Protein 5UML (pdb70)

Radius of gyration: 23.35 Å; Cα contacts (8 Å, |Δi|>4): 540; chains: 8; bounding box: 53×46×60 Å

Nearest PDB structures (foldseek):
  5uml-assembly3_F  TM=1.100E+00  e=4.060E+00  synthetic construct
  5uml-assembly1_A  TM=1.012E+00  e=9.858E-17  Homo sapiens
  6q9q-assembly4_D  TM=9.985E-01  e=1.142E-14  Homo sapiens
  6q9s-assembly3_B  TM=9.888E-01  e=1.001E-14  Homo sapiens
  4rxz-assembly1_A  TM=9.976E-01  e=2.069E-14  Homo sapiens

CATH classification: 1.10.245.10

Structure (mmCIF, N/CA/C/O backbone):
data_5UML
#
_entry.id   5UML
#
_cell.length_a   45.413
_cell.length_b   88.027
_cell.length_c   46.300
_cell.angle_alpha   90.00
_cell.angle_beta   90.66
_cell.angle_gamma   90.00
#
_symmetry.space_group_name_H-M   'P 1 21 1'
#
loop_
_entity.id
_entity.type
_entity.pdbx_description
1 polymer 'Protein Mdm4'
2 polymer 'PEPTIDE INHIBITOR M3'
#
loop_
_atom_site.group_PDB
_atom_site.id
_atom_site.type_symbol
_atom_site.label_atom_id
_atom_site.label_alt_id
_atom_site.label_comp_id
_atom_site.label_asym_id
_atom_site.label_entity_id
_atom_site.label_seq_id
_atom_site.pdbx_PDB_ins_code
_atom_site.Cartn_x
_atom_site.Cartn_y
_atom_site.Cartn_z
_atom_site.occupancy
_atom_site.B_iso_or_equiv
_atom_site.auth_seq_id
_atom_site.auth_comp_id
_atom_site.auth_asym_id
_atom_site.auth_atom_id
_atom_site.pdbx_PDB_model_num
ATOM 1 N N . ASN A 1 2 ? -8.342 -31.979 -9.330 1.00 59.58 25 ASN A N 1
ATOM 2 C CA . ASN A 1 2 ? -7.641 -30.987 -10.226 1.00 58.66 25 ASN A CA 1
ATOM 3 C C . ASN A 1 2 ? -6.299 -30.541 -9.602 1.00 56.75 25 ASN A C 1
ATOM 4 O O . ASN A 1 2 ? -5.944 -30.968 -8.489 1.00 56.02 25 ASN A O 1
ATOM 9 N N . GLN A 1 3 ? -5.542 -29.721 -10.329 1.00 56.01 26 GLN A N 1
ATOM 10 C CA . GLN A 1 3 ? -4.219 -29.286 -9.871 1.00 54.13 26 GLN A CA 1
ATOM 11 C C . GLN A 1 3 ? -3.921 -27.839 -10.235 1.00 53.12 26 GLN A C 1
ATOM 12 O O . GLN A 1 3 ? -4.405 -27.334 -11.252 1.00 53.58 26 GLN A O 1
ATOM 18 N N . VAL A 1 4 ? -3.114 -27.190 -9.394 1.00 51.40 27 VAL A N 1
ATOM 19 C CA . VAL A 1 4 ? -2.764 -25.774 -9.556 1.00 50.49 27 VAL A CA 1
ATOM 20 C C . VAL A 1 4 ? -1.265 -25.551 -9.333 1.00 49.28 27 VAL A C 1
ATOM 21 O O . VAL A 1 4 ? -0.550 -26.450 -8.867 1.00 48.62 27 VAL A O 1
ATOM 25 N N . ARG A 1 5 ? -0.813 -24.340 -9.664 1.00 48.67 28 ARG A N 1
ATOM 26 C CA . ARG A 1 5 ? 0.609 -23.984 -9.660 1.00 47.69 28 ARG A CA 1
ATOM 27 C C . ARG A 1 5 ? 0.898 -22.802 -8.744 1.00 46.41 28 ARG A C 1
ATOM 28 O O . ARG A 1 5 ? 0.348 -21.720 -8.942 1.00 45.95 28 ARG A O 1
ATOM 36 N N . PRO A 1 6 ? 1.750 -23.010 -7.724 1.00 45.42 29 PRO A N 1
ATOM 37 C CA . PRO A 1 6 ? 2.171 -21.883 -6.906 1.00 44.98 29 PRO A CA 1
ATOM 38 C C . PRO A 1 6 ? 3.057 -20.915 -7.679 1.00 46.05 29 PRO A C 1
ATOM 39 O O . PRO A 1 6 ? 3.774 -21.327 -8.600 1.00 47.24 29 PRO A O 1
ATOM 43 N N . LYS A 1 7 ? 2.997 -19.639 -7.307 1.00 45.90 30 LYS A N 1
ATOM 44 C CA . LYS A 1 7 ? 3.897 -18.632 -7.878 1.00 46.46 30 LYS A CA 1
ATOM 45 C C . LYS A 1 7 ? 5.265 -18.732 -7.245 1.00 45.71 30 LYS A C 1
ATOM 46 O O . LYS A 1 7 ? 5.465 -19.463 -6.284 1.00 44.56 30 LYS A O 1
ATOM 52 N N . LEU A 1 8 ? 6.212 -17.991 -7.800 1.00 46.71 31 LEU A N 1
ATOM 53 C CA . LEU A 1 8 ? 7.579 -17.995 -7.284 1.00 46.63 31 LEU A CA 1
ATOM 54 C C . LEU A 1 8 ? 7.666 -17.502 -5.831 1.00 45.56 31 LEU A C 1
ATOM 55 O O . LEU A 1 8 ? 8.473 -18.027 -5.073 1.00 45.17 31 LEU A O 1
ATOM 60 N N . PRO A 1 9 ? 6.826 -16.518 -5.428 1.00 45.18 32 PRO A N 1
ATOM 61 C CA . PRO A 1 9 ? 6.796 -16.193 -4.004 1.00 44.12 32 PRO A CA 1
ATOM 62 C C . PRO A 1 9 ? 6.171 -17.278 -3.114 1.00 42.42 32 PRO A C 1
ATOM 63 O O . PRO A 1 9 ? 6.680 -17.522 -2.028 1.00 41.76 32 PRO A O 1
ATOM 67 N N . LEU A 1 10 ? 5.096 -17.921 -3.569 1.00 41.66 33 LEU A N 1
ATOM 68 C CA . LEU A 1 10 ? 4.417 -18.951 -2.767 1.00 40.44 33 LEU A CA 1
ATOM 69 C C . LEU A 1 10 ? 5.083 -20.331 -2.865 1.00 40.41 33 LEU A C 1
ATOM 70 O O . LEU A 1 10 ? 4.959 -21.125 -1.936 1.00 40.17 33 LEU A O 1
ATOM 75 N N . LEU A 1 11 ? 5.766 -20.620 -3.973 1.00 40.97 34 LEU A N 1
ATOM 76 C CA . LEU A 1 11 ? 6.424 -21.921 -4.174 1.00 41.09 34 LEU A CA 1
ATOM 77 C C . LEU A 1 11 ? 7.668 -22.083 -3.297 1.00 40.92 34 LEU A C 1
ATOM 78 O O . LEU A 1 11 ? 7.935 -23.181 -2.802 1.00 40.58 34 LEU A O 1
ATOM 83 N N . LYS A 1 12 ? 8.433 -21.002 -3.138 1.00 41.30 35 LYS A N 1
ATOM 84 C CA . LYS A 1 12 ? 9.576 -20.975 -2.216 1.00 41.32 35 LYS A CA 1
ATOM 85 C C . LYS A 1 12 ? 9.156 -21.373 -0.806 1.00 40.60 35 LYS A C 1
ATOM 86 O O . LYS A 1 12 ? 9.882 -22.087 -0.129 1.00 41.19 35 LYS A O 1
ATOM 92 N N . ILE A 1 13 ? 7.983 -20.901 -0.385 1.00 39.98 36 ILE A N 1
ATOM 93 C CA . ILE A 1 13 ? 7.415 -21.195 0.938 1.00 39.18 36 ILE A CA 1
ATOM 94 C C . ILE A 1 13 ? 6.977 -22.664 1.070 1.00 38.79 36 ILE A C 1
ATOM 95 O O . ILE A 1 13 ? 6.973 -23.213 2.164 1.00 38.54 36 ILE A O 1
ATOM 100 N N . LEU A 1 14 ? 6.606 -23.290 -0.040 1.00 39.07 37 LEU A N 1
ATOM 101 C CA . LEU A 1 14 ? 6.217 -24.700 -0.040 1.00 39.18 37 LEU A CA 1
ATOM 102 C C . LEU A 1 14 ? 7.410 -25.656 -0.125 1.00 39.81 37 LEU A C 1
ATOM 103 O O . LEU A 1 14 ? 7.404 -26.708 0.512 1.00 39.80 37 LEU A O 1
ATOM 108 N N . HIS A 1 15 ? 8.430 -25.299 -0.903 1.00 40.50 38 HIS A N 1
ATOM 109 C CA . HIS A 1 15 ? 9.630 -26.139 -1.020 1.00 41.15 38 HIS A CA 1
ATOM 110 C C . HIS A 1 15 ? 10.504 -26.123 0.231 1.00 41.52 38 HIS A C 1
ATOM 111 O O . HIS A 1 15 ? 11.384 -26.970 0.365 1.00 42.68 38 HIS A O 1
ATOM 118 N N . ALA A 1 16 ? 10.268 -25.166 1.130 1.00 41.45 39 ALA A N 1
ATOM 119 C CA . ALA A 1 16 ? 10.947 -25.111 2.426 1.00 41.90 39 ALA A CA 1
ATOM 120 C C . ALA A 1 16 ? 10.156 -25.803 3.548 1.00 42.23 39 ALA A C 1
ATOM 121 O O . ALA A 1 16 ? 10.392 -25.518 4.722 1.00 42.49 39 ALA A O 1
ATOM 123 N N . ALA A 1 17 ? 9.214 -26.684 3.191 1.00 42.78 40 ALA A N 1
ATOM 124 C CA . ALA A 1 17 ? 8.460 -27.485 4.164 1.00 43.33 40 ALA A CA 1
ATOM 125 C C . ALA A 1 17 ? 8.482 -29.000 3.929 1.00 44.65 40 ALA A C 1
ATOM 126 O O . ALA A 1 17 ? 8.088 -29.756 4.820 1.00 45.47 40 ALA A O 1
ATOM 128 N N . GLY A 1 18 ? 8.938 -29.446 2.757 1.00 45.76 41 GLY A N 1
ATOM 129 C CA . GLY A 1 18 ? 8.853 -30.859 2.370 1.00 47.12 41 GLY A CA 1
ATOM 130 C C . GLY A 1 18 ? 8.341 -31.103 0.957 1.00 47.52 41 GLY A C 1
ATOM 131 O O . GLY A 1 18 ? 8.592 -32.170 0.396 1.00 48.80 41 GLY A O 1
ATOM 132 N N . ALA A 1 19 ? 7.617 -30.135 0.388 1.00 47.07 42 ALA A N 1
ATOM 133 C CA . ALA A 1 19 ? 7.120 -30.244 -0.983 1.00 47.74 42 ALA A CA 1
ATOM 134 C C . ALA A 1 19 ? 8.274 -30.320 -1.972 1.00 48.99 42 ALA A C 1
ATOM 135 O O . ALA A 1 19 ? 9.330 -29.713 -1.763 1.00 49.26 42 ALA A O 1
ATOM 137 N N . GLN A 1 20 ? 8.060 -31.081 -3.041 1.00 49.91 43 GLN A N 1
ATOM 138 C CA . GLN A 1 20 ? 9.068 -31.288 -4.074 1.00 50.92 43 GLN A CA 1
ATOM 139 C C . GLN A 1 20 ? 8.364 -31.399 -5.412 1.00 51.14 43 GLN A C 1
ATOM 140 O O . GLN A 1 20 ? 7.447 -32.203 -5.561 1.00 51.54 43 GLN A O 1
ATOM 146 N N . GLY A 1 21 ? 8.767 -30.553 -6.359 1.00 51.12 44 GLY A N 1
ATOM 147 C CA . GLY A 1 21 ? 8.149 -30.496 -7.682 1.00 51.87 44 GLY A CA 1
ATOM 148 C C . GLY A 1 21 ? 7.973 -29.070 -8.174 1.00 51.47 44 GLY A C 1
ATOM 149 O O . GLY A 1 21 ? 8.958 -28.356 -8.362 1.00 51.99 44 GLY A O 1
ATOM 150 N N . GLU A 1 22 ? 6.717 -28.646 -8.290 1.00 50.66 45 GLU A N 1
ATOM 151 C CA . GLU A 1 22 ? 6.308 -27.499 -9.127 1.00 50.32 45 GLU A CA 1
ATOM 152 C C . GLU A 1 22 ? 4.811 -27.224 -9.124 1.00 49.30 45 GLU A C 1
ATOM 153 O O . GLU A 1 22 ? 4.400 -26.085 -9.321 1.00 48.59 45 GLU A O 1
ATOM 159 N N . MET A 1 23 ? 4.005 -28.279 -9.012 1.00 49.25 46 MET A N 1
ATOM 160 C CA . MET A 1 23 ? 2.562 -28.173 -9.155 1.00 49.55 46 MET A CA 1
ATOM 161 C C . MET A 1 23 ? 1.920 -29.090 -8.140 1.00 49.23 46 MET A C 1
ATOM 162 O O . MET A 1 23 ? 2.366 -30.226 -7.980 1.00 49.70 46 MET A O 1
ATOM 167 N N . PHE A 1 24 ? 0.874 -28.620 -7.471 1.00 48.74 47 PHE A N 1
ATOM 168 C CA . PHE A 1 24 ? 0.169 -29.456 -6.515 1.00 48.86 47 PHE A CA 1
ATOM 169 C C . PHE A 1 24 ? -1.338 -29.235 -6.568 1.00 48.89 47 PHE A C 1
ATOM 170 O O . PHE A 1 24 ? -1.856 -28.491 -7.411 1.00 48.96 47 PHE A O 1
ATOM 178 N N . THR A 1 25 ? -2.011 -29.946 -5.669 1.00 48.70 48 THR A N 1
ATOM 179 C CA . THR A 1 25 ? -3.419 -29.791 -5.361 1.00 48.72 48 THR A CA 1
ATOM 180 C C . THR A 1 25 ? -3.613 -28.693 -4.313 1.00 47.26 48 THR A C 1
ATOM 181 O O . THR A 1 25 ? -2.725 -28.447 -3.491 1.00 46.22 48 THR A O 1
ATOM 185 N N . VAL A 1 26 ? -4.775 -28.039 -4.350 1.00 47.11 49 VAL A N 1
ATOM 186 C CA . VAL A 1 26 ? -5.144 -27.031 -3.344 1.00 46.03 49 VAL A CA 1
ATOM 187 C C . VAL A 1 26 ? -4.948 -27.626 -1.951 1.00 45.50 49 VAL A C 1
ATOM 188 O O . VAL A 1 26 ? -4.199 -27.085 -1.137 1.00 44.43 49 VAL A O 1
ATOM 192 N N . LYS A 1 27 ? -5.596 -28.767 -1.725 1.00 46.69 50 LYS A N 1
ATOM 193 C CA . LYS A 1 27 ? -5.590 -29.462 -0.435 1.00 46.66 50 LYS A CA 1
ATOM 194 C C . LYS A 1 27 ? -4.194 -29.811 0.110 1.00 45.54 50 LYS A C 1
ATOM 195 O O . LYS A 1 27 ? -4.000 -29.788 1.325 1.00 45.58 50 LYS A O 1
ATOM 201 N N . GLU A 1 28 ? -3.239 -30.145 -0.759 1.00 45.04 51 GLU A N 1
ATOM 202 C CA . GLU A 1 28 ? -1.884 -30.437 -0.288 1.00 44.46 51 GLU A CA 1
ATOM 203 C C . GLU A 1 28 ? -1.034 -29.182 -0.203 1.00 43.02 51 GLU A C 1
ATOM 204 O O . GLU A 1 28 ? -0.120 -29.130 0.617 1.00 42.88 51 GLU A O 1
ATOM 210 N N . VAL A 1 29 ? -1.359 -28.159 -0.999 1.00 42.67 52 VAL A N 1
ATOM 211 C CA . VAL A 1 29 ? -0.826 -26.810 -0.753 1.00 41.43 52 VAL A CA 1
ATOM 212 C C . VAL A 1 29 ? -1.076 -26.415 0.703 1.00 40.39 52 VAL A C 1
ATOM 213 O O . VAL A 1 29 ? -0.160 -25.949 1.369 1.00 39.48 52 VAL A O 1
ATOM 217 N N . MET A 1 30 ? -2.287 -26.657 1.197 1.00 40.45 53 MET A N 1
ATOM 218 C CA . MET A 1 30 ? -2.632 -26.269 2.565 1.00 40.02 53 MET A CA 1
ATOM 219 C C . MET A 1 30 ? -1.875 -27.107 3.590 1.00 40.08 53 MET A C 1
ATOM 220 O O . MET A 1 30 ? -1.550 -26.610 4.664 1.00 39.88 53 MET A O 1
ATOM 225 N N . HIS A 1 31 ? -1.585 -28.364 3.253 1.00 40.91 54 HIS A N 1
ATOM 226 C CA . HIS A 1 31 ? -0.792 -29.231 4.124 1.00 41.11 54 HIS A CA 1
ATOM 227 C C . HIS A 1 31 ? 0.629 -28.688 4.296 1.00 40.39 54 HIS A C 1
ATOM 228 O O . HIS A 1 31 ? 1.075 -28.440 5.422 1.00 40.44 54 HIS A O 1
ATOM 235 N N . TYR A 1 32 ? 1.320 -28.478 3.178 1.00 39.84 55 TYR A N 1
ATOM 236 C CA . TYR A 1 32 ? 2.679 -27.932 3.215 1.00 38.77 55 TYR A CA 1
ATOM 237 C C . TYR A 1 32 ? 2.705 -26.478 3.702 1.00 37.50 55 TYR A C 1
ATOM 238 O O . TYR A 1 32 ? 3.756 -25.990 4.106 1.00 37.03 55 TYR A O 1
ATOM 247 N N . LEU A 1 33 ? 1.557 -25.796 3.657 1.00 36.96 56 LEU A N 1
ATOM 248 C CA . LEU A 1 33 ? 1.434 -24.410 4.118 1.00 36.27 56 LEU A CA 1
ATOM 249 C C . LEU A 1 33 ? 1.285 -24.320 5.636 1.00 36.06 56 LEU A C 1
ATOM 250 O O . LEU A 1 33 ? 1.824 -23.405 6.261 1.00 35.78 56 LEU A O 1
ATOM 255 N N . GLY A 1 34 ? 0.526 -25.249 6.214 1.00 36.33 57 GLY A N 1
ATOM 256 C CA . GLY A 1 34 ? 0.487 -25.446 7.661 1.00 36.15 57 GLY A CA 1
ATOM 257 C C . GLY A 1 34 ? 1.758 -26.046 8.229 1.00 36.17 57 GLY A C 1
ATOM 258 O O . GLY A 1 34 ? 2.036 -25.892 9.418 1.00 35.94 57 GLY A O 1
ATOM 259 N N . GLN A 1 35 ? 2.516 -26.763 7.400 1.00 36.51 58 GLN A N 1
ATOM 260 C CA . GLN A 1 35 ? 3.834 -27.243 7.820 1.00 36.84 58 GLN A CA 1
ATOM 261 C C . GLN A 1 35 ? 4.810 -26.087 8.047 1.00 36.48 58 GLN A C 1
ATOM 262 O O . GLN A 1 35 ? 5.516 -26.075 9.044 1.00 37.33 58 GLN A O 1
ATOM 268 N N . TYR A 1 36 ? 4.786 -25.103 7.151 1.00 35.87 59 TYR A N 1
ATOM 269 C CA . TYR A 1 36 ? 5.654 -23.915 7.216 1.00 35.46 59 TYR A CA 1
ATOM 270 C C . TYR A 1 36 ? 5.542 -23.175 8.557 1.00 35.21 59 TYR A C 1
ATOM 271 O O . TYR A 1 36 ? 6.558 -22.861 9.185 1.00 35.35 59 TYR A O 1
ATOM 280 N N . ILE A 1 37 ? 4.307 -22.939 8.997 1.00 35.01 60 ILE A N 1
ATOM 281 C CA . ILE A 1 37 ? 4.026 -22.210 10.243 1.00 35.16 60 ILE A CA 1
ATOM 282 C C . ILE A 1 37 ? 4.615 -22.951 11.458 1.00 36.12 60 ILE A C 1
ATOM 283 O O . ILE A 1 37 ? 4.989 -22.321 12.455 1.00 36.67 60 ILE A O 1
ATOM 288 N N . MET A 1 38 ? 4.712 -24.277 11.362 1.00 36.65 61 MET A N 1
ATOM 289 C CA . MET A 1 38 ? 5.249 -25.093 12.440 1.00 37.74 61 MET A CA 1
ATOM 290 C C . MET A 1 38 ? 6.767 -25.256 12.418 1.00 38.62 61 MET A C 1
ATOM 291 O O . MET A 1 38 ? 7.379 -25.394 13.475 1.00 39.26 61 MET A O 1
ATOM 296 N N . VAL A 1 39 ? 7.381 -25.239 11.238 1.00 39.38 62 VAL A N 1
ATOM 297 C CA . VAL A 1 39 ? 8.835 -25.426 11.149 1.00 40.44 62 VAL A CA 1
ATOM 298 C C . VAL A 1 39 ? 9.560 -24.116 11.487 1.00 40.56 62 VAL A C 1
ATOM 299 O O . VAL A 1 39 ? 10.514 -24.128 12.259 1.00 41.47 62 VAL A O 1
ATOM 303 N N . LYS A 1 40 ? 9.088 -22.990 10.955 1.00 40.11 63 LYS A N 1
ATOM 304 C CA . LYS A 1 40 ? 9.693 -21.682 11.262 1.00 40.02 63 LYS A CA 1
ATOM 305 C C . LYS A 1 40 ? 9.154 -21.019 12.529 1.00 39.52 63 LYS A C 1
ATOM 306 O O . LYS A 1 40 ? 9.613 -19.941 12.887 1.00 39.77 63 LYS A O 1
ATOM 312 N N . GLN A 1 41 ? 8.196 -21.662 13.199 1.00 39.36 64 GLN A N 1
ATOM 313 C CA . GLN A 1 41 ? 7.703 -21.244 14.518 1.00 39.72 64 GLN A CA 1
ATOM 314 C C . GLN A 1 41 ? 7.064 -19.844 14.475 1.00 39.39 64 GLN A C 1
ATOM 315 O O . GLN A 1 41 ? 7.584 -18.891 15.061 1.00 39.58 64 GLN A O 1
ATOM 321 N N . LEU A 1 42 ? 5.947 -19.747 13.751 1.00 38.87 65 LEU A N 1
ATOM 322 C CA . LEU A 1 42 ? 5.168 -18.504 13.608 1.00 38.36 65 LEU A CA 1
ATOM 323 C C . LEU A 1 42 ? 3.887 -18.456 14.452 1.00 38.25 65 LEU A C 1
ATOM 324 O O . LEU A 1 42 ? 3.373 -17.376 14.724 1.00 38.18 65 LEU A O 1
ATOM 329 N N . TYR A 1 43 ? 3.371 -19.610 14.859 1.00 38.76 66 TYR A N 1
ATOM 330 C CA . TYR A 1 43 ? 2.120 -19.680 15.626 1.00 39.49 66 TYR A CA 1
ATOM 331 C C . TYR A 1 43 ? 2.309 -19.305 17.097 1.00 40.29 66 TYR A C 1
ATOM 332 O O . TYR A 1 43 ? 3.413 -19.421 17.639 1.00 41.38 66 TYR A O 1
ATOM 341 N N . ASP A 1 44 ? 1.222 -18.864 17.733 1.00 40.05 67 ASP A N 1
ATOM 342 C CA . ASP A 1 44 ? 1.230 -18.541 19.156 1.00 40.26 67 ASP A CA 1
ATOM 343 C C . ASP A 1 44 ? 1.2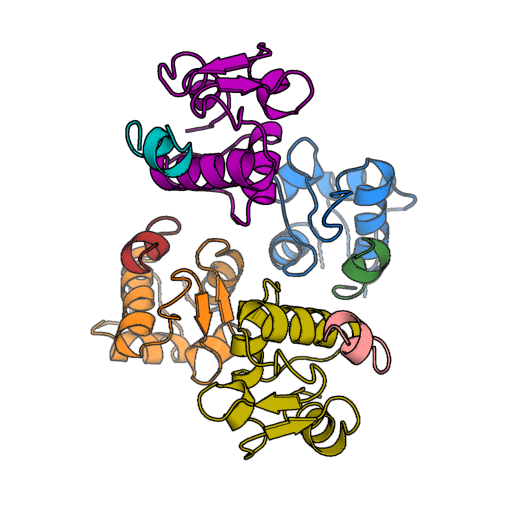33 -19.834 19.967 1.00 40.57 67 ASP A C 1
ATOM 344 O O . ASP A 1 44 ? 0.392 -20.705 19.744 1.00 40.63 67 ASP A O 1
ATOM 349 N N . ALA A 1 45 ? 2.188 -19.952 20.890 1.00 40.81 68 ALA A N 1
ATOM 350 C CA . ALA A 1 45 ? 2.251 -21.086 21.814 1.00 41.53 68 ALA A CA 1
ATOM 351 C C . ALA A 1 45 ? 1.099 -21.063 22.817 1.00 42.26 68 ALA A C 1
ATOM 352 O O . ALA A 1 45 ? 0.625 -22.120 23.227 1.00 42.93 68 ALA A O 1
ATOM 354 N N . ALA A 1 46 ? 0.656 -19.863 23.198 1.00 42.40 69 ALA A N 1
ATOM 355 C CA . ALA A 1 46 ? -0.441 -19.691 24.155 1.00 43.15 69 ALA A CA 1
ATOM 356 C C . ALA A 1 46 ? -1.798 -19.995 23.509 1.00 43.07 69 ALA A C 1
ATOM 357 O O . ALA A 1 46 ? -2.415 -21.012 23.822 1.00 43.85 69 ALA A O 1
ATOM 359 N N . ALA A 1 47 ? -2.246 -19.122 22.606 1.00 42.36 70 ALA A N 1
ATOM 360 C CA . ALA A 1 47 ? -3.488 -19.317 21.857 1.00 42.34 70 ALA A CA 1
ATOM 361 C C . ALA A 1 47 ? -3.133 -19.850 20.469 1.00 41.49 70 ALA A C 1
ATOM 362 O O . ALA A 1 47 ? -2.892 -19.084 19.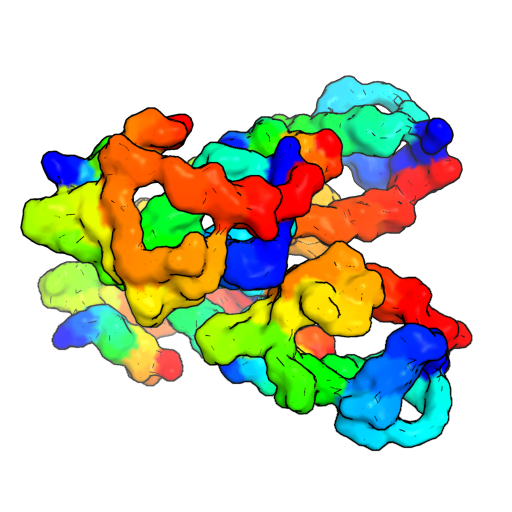530 1.00 40.44 70 ALA A O 1
ATOM 364 N N . GLN A 1 48 ? -3.160 -21.176 20.333 1.00 41.87 71 GLN A N 1
ATOM 365 C CA . GLN A 1 48 ? -2.582 -21.864 19.159 1.00 41.12 71 GLN A CA 1
ATOM 366 C C . GLN A 1 48 ? -3.419 -21.765 17.866 1.00 40.87 71 GLN A C 1
ATOM 367 O O . GLN A 1 48 ? -3.159 -22.488 16.902 1.00 40.34 71 GLN A O 1
ATOM 373 N N . HIS A 1 49 ? -4.423 -20.889 17.861 1.00 41.27 72 HIS A N 1
ATOM 374 C CA . HIS A 1 49 ? -5.137 -20.491 16.644 1.00 40.91 72 HIS A CA 1
ATOM 375 C C . HIS A 1 49 ? -4.577 -19.235 15.966 1.00 40.02 72 HIS A C 1
ATOM 376 O O . HIS A 1 49 ? -4.995 -18.917 14.868 1.00 40.00 72 HIS A O 1
ATOM 383 N N . MET A 1 50 ? -3.665 -18.519 16.623 1.00 39.79 73 MET A N 1
ATOM 384 C CA . MET A 1 50 ? -3.173 -17.231 16.129 1.00 39.29 73 MET A CA 1
ATOM 385 C C . MET A 1 50 ? -1.779 -17.407 15.538 1.00 38.05 73 MET A C 1
ATOM 386 O O . MET A 1 50 ? -0.857 -17.829 16.245 1.00 38.47 73 MET A O 1
ATOM 391 N N . VAL A 1 51 ? -1.634 -17.080 14.255 1.00 36.76 74 VAL A N 1
ATOM 392 C CA . VAL A 1 51 ? -0.353 -17.165 13.558 1.00 35.88 74 VAL A CA 1
ATOM 393 C C . VAL A 1 51 ? 0.207 -15.761 13.406 1.00 35.48 74 VAL A C 1
ATOM 394 O O . VAL A 1 51 ? -0.537 -14.842 13.098 1.00 35.65 74 VAL A O 1
ATOM 398 N N . TYR A 1 52 ? 1.512 -15.613 13.633 1.00 35.30 75 TYR A N 1
ATOM 399 C CA . TYR A 1 52 ? 2.209 -14.331 13.543 1.00 35.61 75 TYR A CA 1
ATOM 400 C C . TYR A 1 52 ? 3.214 -14.396 12.404 1.00 35.46 75 TYR A C 1
ATOM 401 O O . TYR A 1 52 ? 4.401 -14.644 12.610 1.00 35.71 75 TYR A O 1
ATOM 410 N N . CYS A 1 53 ? 2.713 -14.163 11.197 1.00 35.57 76 CYS A N 1
ATOM 411 C CA . CYS A 1 53 ? 3.505 -14.251 9.971 1.00 35.70 76 CYS A CA 1
ATOM 412 C C . CYS A 1 53 ? 4.159 -12.932 9.552 1.00 36.87 76 CYS A C 1
ATOM 413 O O . CYS A 1 53 ? 4.799 -12.882 8.505 1.00 37.14 76 CYS A O 1
ATOM 416 N N . GLY A 1 54 ? 4.017 -11.882 10.364 1.00 37.98 77 GLY A N 1
ATOM 417 C CA . GLY A 1 54 ? 4.400 -10.535 9.969 1.00 39.51 77 GLY A CA 1
ATOM 418 C C . GLY A 1 54 ? 5.844 -10.360 9.552 1.00 40.77 77 GLY A C 1
ATOM 419 O O . GLY A 1 54 ? 6.117 -9.749 8.515 1.00 41.53 77 GLY A O 1
ATOM 420 N N . GLY A 1 55 ? 6.759 -10.918 10.342 1.00 41.37 78 GLY A N 1
ATOM 421 C CA . GLY A 1 55 ? 8.197 -10.737 10.126 1.00 42.73 78 GLY A CA 1
ATOM 422 C C . GLY A 1 55 ? 8.773 -11.379 8.876 1.00 42.99 78 GLY A C 1
ATOM 423 O O . GLY A 1 55 ? 9.809 -10.930 8.367 1.00 43.66 78 GLY A O 1
ATOM 424 N N . ASP A 1 56 ? 8.096 -12.414 8.376 1.00 42.52 79 ASP A N 1
ATOM 425 C CA . ASP A 1 56 ? 8.616 -13.250 7.303 1.00 42.44 79 ASP A CA 1
ATOM 426 C C . ASP A 1 56 ? 7.753 -13.210 6.045 1.00 41.78 79 ASP A C 1
ATOM 427 O O . ASP A 1 56 ? 6.632 -12.686 6.052 1.00 41.91 79 ASP A O 1
ATOM 432 N N . LEU A 1 57 ? 8.302 -13.795 4.981 1.00 41.09 80 LEU A N 1
ATOM 433 C CA . LEU A 1 57 ? 7.720 -13.782 3.643 1.00 40.57 80 LEU A CA 1
ATOM 434 C C . LEU A 1 57 ? 6.223 -14.038 3.631 1.00 39.33 80 LEU A C 1
ATOM 435 O O . LEU A 1 57 ? 5.484 -13.295 2.999 1.00 39.63 80 LEU A O 1
ATOM 440 N N . LEU A 1 58 ? 5.777 -15.063 4.352 1.00 38.22 81 LEU A N 1
ATOM 441 C CA . LEU A 1 58 ? 4.355 -15.439 4.363 1.00 37.74 81 LEU A CA 1
ATOM 442 C C . LEU A 1 58 ? 3.428 -14.266 4.696 1.00 37.95 81 LEU A C 1
ATOM 443 O O . LEU A 1 58 ? 2.334 -14.157 4.131 1.00 38.09 81 LEU A O 1
ATOM 448 N N . GLY A 1 59 ? 3.874 -13.402 5.609 1.00 38.07 82 GLY A N 1
ATOM 449 C CA . GLY A 1 59 ? 3.121 -12.217 5.987 1.00 38.38 82 GLY A CA 1
ATOM 450 C C . GLY A 1 59 ? 3.093 -11.170 4.900 1.00 39.13 82 GLY A C 1
ATOM 451 O O . GLY A 1 59 ? 2.039 -10.615 4.599 1.00 39.39 82 GLY A O 1
ATOM 452 N N . GLU A 1 60 ? 4.247 -10.921 4.292 1.00 39.64 83 GLU A N 1
ATOM 453 C CA . GLU A 1 60 ? 4.337 -9.981 3.182 1.00 40.75 83 GLU A CA 1
ATOM 454 C C . GLU A 1 60 ? 3.429 -10.450 2.042 1.00 40.23 83 GLU A C 1
ATOM 455 O O . GLU A 1 60 ? 2.863 -9.626 1.331 1.00 41.48 83 GLU A O 1
ATOM 461 N N . LEU A 1 61 ? 3.285 -11.766 1.884 1.00 38.77 84 LEU A N 1
ATOM 462 C CA . LEU A 1 61 ? 2.357 -12.330 0.910 1.00 38.36 84 LEU A CA 1
ATOM 463 C C . LEU A 1 61 ? 0.907 -12.188 1.354 1.00 37.74 84 LEU A C 1
ATOM 464 O O . LEU A 1 61 ? 0.027 -12.003 0.522 1.00 38.10 84 LEU A O 1
ATOM 469 N N . LEU A 1 62 ? 0.653 -12.291 2.654 1.00 37.00 85 LEU A N 1
ATOM 470 C CA . LEU A 1 62 ? -0.708 -12.139 3.165 1.00 36.89 85 LEU A CA 1
ATOM 471 C C . LEU A 1 62 ? -1.184 -10.686 3.294 1.00 37.94 85 LEU A C 1
ATOM 472 O O . LEU A 1 62 ? -2.381 -10.442 3.434 1.00 37.93 85 LEU A O 1
ATOM 477 N N . GLY A 1 63 ? -0.263 -9.725 3.262 1.00 39.09 86 GLY A N 1
ATOM 478 C CA . GLY A 1 63 ? -0.594 -8.332 3.578 1.00 40.48 86 GLY A CA 1
ATOM 479 C C . GLY A 1 63 ? -1.022 -8.138 5.026 1.00 40.41 86 GLY A C 1
ATOM 480 O O . GLY A 1 63 ? -1.717 -7.178 5.348 1.00 41.20 86 GLY A O 1
ATOM 481 N N . ARG A 1 64 ? -0.596 -9.055 5.894 1.00 40.10 87 ARG A N 1
ATOM 482 C CA . ARG A 1 64 ? -0.943 -9.046 7.312 1.00 40.29 87 ARG A CA 1
ATOM 483 C C . ARG A 1 64 ? 0.286 -9.340 8.144 1.00 39.87 87 ARG A C 1
ATOM 484 O O . ARG A 1 64 ? 1.351 -9.676 7.617 1.00 39.70 87 ARG A O 1
ATOM 492 N N . GLN A 1 65 ? 0.125 -9.175 9.449 1.00 39.59 88 GLN A N 1
ATOM 493 C CA . GLN A 1 65 ? 1.162 -9.529 10.419 1.00 39.13 88 GLN A CA 1
ATOM 494 C C . GLN A 1 65 ? 0.642 -10.432 11.535 1.00 38.35 88 GLN A C 1
ATOM 495 O O . GLN A 1 65 ? 1.365 -10.749 12.477 1.00 37.98 88 GLN A O 1
ATOM 501 N N . SER A 1 66 ? -0.603 -10.876 11.383 1.00 38.34 89 SER A N 1
ATOM 502 C CA . SER A 1 66 ? -1.266 -11.772 12.315 1.00 38.05 89 SER A CA 1
ATOM 503 C C . SER A 1 66 ? -2.558 -12.266 11.663 1.00 38.02 89 SER A C 1
ATOM 504 O O . SER A 1 66 ? -3.208 -11.523 10.933 1.00 38.60 89 SER A O 1
ATOM 507 N N . PHE A 1 67 ? -2.919 -13.517 11.904 1.00 37.67 90 PHE A N 1
ATOM 508 C CA . PHE A 1 67 ? -4.229 -14.015 11.497 1.00 38.13 90 PHE A CA 1
ATOM 509 C C . PHE A 1 67 ? -4.583 -15.246 12.317 1.00 37.92 90 PHE A C 1
ATOM 510 O O . PHE A 1 67 ? -3.696 -15.997 12.742 1.00 37.59 90 PHE A O 1
ATOM 518 N N . SER A 1 68 ? -5.882 -15.432 12.536 1.00 38.19 91 SER A N 1
ATOM 519 C CA . SER A 1 68 ? -6.397 -16.570 13.283 1.00 38.27 91 SER A CA 1
ATOM 520 C C . SER A 1 68 ? -6.723 -17.704 12.323 1.00 38.21 91 SER A C 1
ATOM 521 O O . SER A 1 68 ? -7.088 -17.471 11.173 1.00 38.45 91 SER A O 1
ATOM 524 N N . VAL A 1 69 ? -6.613 -18.930 12.812 1.00 38.46 92 VAL A N 1
ATOM 525 C CA . VAL A 1 69 ? -6.964 -20.109 12.027 1.00 39.06 92 VAL A CA 1
ATOM 526 C C . VAL A 1 69 ? -8.484 -20.370 12.084 1.00 40.25 92 VAL A C 1
ATOM 527 O O . VAL A 1 69 ? -9.029 -21.051 11.224 1.00 40.52 92 VAL A O 1
ATOM 531 N N . LYS A 1 70 ? -9.168 -19.829 13.087 1.00 41.35 93 LYS A N 1
ATOM 532 C CA . LYS A 1 70 ? -10.635 -19.933 13.158 1.00 43.03 93 LYS A CA 1
ATOM 533 C C . LYS A 1 70 ? -11.372 -18.904 12.295 1.00 43.82 93 LYS A C 1
ATOM 534 O O . LYS A 1 70 ? -12.589 -19.005 12.136 1.00 44.74 93 LYS A O 1
ATOM 540 N N . ASP A 1 71 ? -10.649 -17.908 11.779 1.00 43.72 94 ASP A N 1
ATOM 541 C CA . ASP A 1 71 ? -11.148 -17.025 10.724 1.00 44.43 94 ASP A CA 1
ATOM 542 C C . ASP A 1 71 ? -10.042 -16.876 9.669 1.00 43.87 94 ASP A C 1
ATOM 543 O O . ASP A 1 71 ? -9.268 -15.918 9.713 1.00 43.58 94 ASP A O 1
ATOM 548 N N . PRO A 1 72 ? -9.965 -17.823 8.713 1.00 44.20 95 PRO A N 1
ATOM 549 C CA . PRO A 1 72 ? -8.870 -17.839 7.753 1.00 43.75 95 PRO A CA 1
ATOM 550 C C . PRO A 1 72 ? -9.231 -17.307 6.354 1.00 44.78 95 PRO A C 1
ATOM 551 O O . PRO A 1 72 ? -8.598 -17.707 5.369 1.00 44.85 95 PRO A O 1
ATOM 555 N N . SER A 1 73 ? -10.190 -16.382 6.260 1.00 46.23 96 SER A N 1
ATOM 556 C CA . SER A 1 73 ? -10.585 -15.817 4.950 1.00 47.36 96 SER A CA 1
ATOM 557 C C . SER A 1 73 ? -9.458 -15.068 4.222 1.00 47.14 96 SER A C 1
ATOM 558 O O . SER A 1 73 ? -9.417 -15.095 2.993 1.00 47.74 96 SER A O 1
ATOM 561 N N . PRO A 1 74 ? -8.536 -14.415 4.969 1.00 46.57 97 PRO A N 1
ATOM 562 C CA . PRO A 1 74 ? -7.351 -13.819 4.322 1.00 46.11 97 PRO A CA 1
ATOM 563 C C . PRO A 1 74 ? -6.391 -14.835 3.685 1.00 45.59 97 PRO A C 1
ATOM 564 O O . PRO A 1 74 ? -5.467 -14.438 2.966 1.00 45.36 97 PRO A O 1
ATOM 568 N N . LEU A 1 75 ? -6.604 -16.122 3.959 1.00 45.41 98 LEU A N 1
ATOM 569 C CA . LEU A 1 75 ? -5.921 -17.184 3.240 1.00 44.74 98 LEU A CA 1
ATOM 570 C C . LEU A 1 75 ? -6.579 -17.374 1.906 1.00 45.61 98 LEU A C 1
ATOM 571 O O . LEU A 1 75 ? -5.899 -17.612 0.930 1.00 46.36 98 LEU A O 1
ATOM 576 N N . TYR A 1 76 ? -7.904 -17.253 1.864 1.00 46.39 99 TYR A N 1
ATOM 577 C CA . TYR A 1 76 ? -8.657 -17.378 0.604 1.00 47.55 99 TYR A CA 1
ATOM 578 C C . TYR A 1 76 ? -8.778 -16.069 -0.190 1.00 48.66 99 TYR A C 1
ATOM 579 O O . TYR A 1 76 ? -9.583 -15.966 -1.101 1.00 49.85 99 TYR A O 1
ATOM 588 N N . ASP A 1 77 ? -8.033 -15.057 0.213 1.00 48.60 100 ASP A N 1
ATOM 589 C CA . ASP A 1 77 ? -7.856 -13.847 -0.559 1.00 49.41 100 ASP A CA 1
ATOM 590 C C . ASP A 1 77 ? -6.517 -14.061 -1.176 1.00 48.86 100 ASP A C 1
ATOM 591 O O . ASP A 1 77 ? -6.279 -13.658 -2.291 1.00 49.80 100 ASP A O 1
ATOM 596 N N . MET A 1 78 ? -5.640 -14.721 -0.426 1.00 47.36 101 MET A N 1
ATOM 597 C CA . MET A 1 78 ? -4.315 -15.031 -0.901 1.00 46.82 101 MET A CA 1
ATOM 598 C C . MET A 1 78 ? -4.253 -16.303 -1.756 1.00 47.04 101 MET A C 1
ATOM 599 O O . MET A 1 78 ? -3.395 -16.398 -2.634 1.00 47.38 101 MET A O 1
ATOM 604 N N . LEU A 1 79 ? -5.131 -17.276 -1.504 1.00 46.87 102 LEU A N 1
ATOM 605 C CA . LEU A 1 79 ? -5.109 -18.541 -2.263 1.00 46.77 102 LEU A CA 1
ATOM 606 C C . LEU A 1 79 ? -5.656 -18.412 -3.687 1.00 48.01 102 LEU A C 1
ATOM 607 O O . LEU A 1 79 ? -5.403 -19.279 -4.518 1.00 48.34 102 LEU A O 1
ATOM 612 N N . ARG A 1 80 ? -6.422 -17.355 -3.952 1.00 48.95 103 ARG A N 1
ATOM 613 C CA . ARG A 1 80 ? -6.881 -17.029 -5.312 1.00 50.07 103 ARG A CA 1
ATOM 614 C C . ARG A 1 80 ? -5.869 -16.204 -6.110 1.00 49.20 103 ARG A C 1
ATOM 615 O O . ARG A 1 80 ? -5.786 -16.337 -7.329 1.00 50.07 103 ARG A O 1
ATOM 623 N N . LYS A 1 81 ? -5.124 -15.345 -5.416 1.00 47.49 104 LYS A N 1
ATOM 624 C CA . LYS A 1 81 ? -4.143 -14.452 -6.035 1.00 47.14 104 LYS A CA 1
ATOM 625 C C . LYS A 1 81 ? -2.802 -15.115 -6.333 1.00 46.27 104 LYS A C 1
ATOM 626 O O . LYS A 1 81 ? -1.976 -14.501 -6.984 1.00 46.83 104 LYS A O 1
ATOM 632 N N . ASN A 1 82 ? -2.558 -16.324 -5.827 1.00 44.98 105 ASN A N 1
ATOM 633 C CA . ASN A 1 82 ? -1.239 -16.954 -5.951 1.00 44.40 105 ASN A CA 1
ATOM 634 C C . ASN A 1 82 ? -1.311 -18.417 -6.417 1.00 44.38 105 ASN A C 1
ATOM 635 O O . ASN A 1 82 ? -0.451 -19.221 -6.066 1.00 43.61 105 ASN A O 1
ATOM 640 N N . LEU A 1 83 ? -2.322 -18.754 -7.219 1.00 45.32 106 LEU A N 1
ATOM 641 C CA . LEU A 1 83 ? -2.476 -20.108 -7.762 1.00 45.65 106 LEU A CA 1
ATOM 642 C C . LEU A 1 83 ? -3.140 -20.054 -9.136 1.00 47.19 106 LEU A C 1
ATOM 64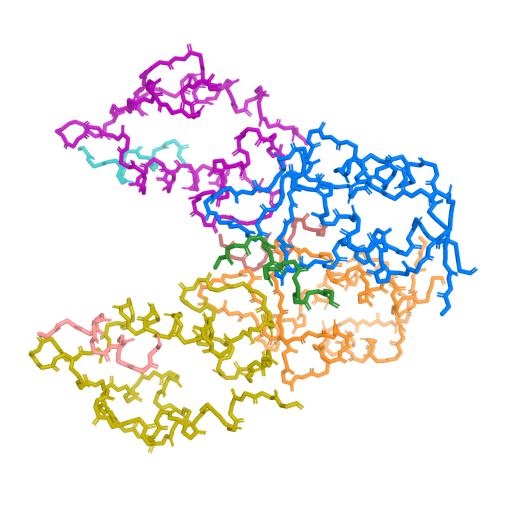3 O O . LEU A 1 83 ? -4.273 -19.585 -9.268 1.00 47.61 106 LEU A O 1
ATOM 648 N N . VAL A 1 84 ? -2.438 -20.554 -10.150 1.00 48.13 107 VAL A N 1
ATOM 649 C CA . VAL A 1 84 ? -2.939 -20.534 -11.523 1.00 49.78 107 VAL A CA 1
ATOM 650 C C . VAL A 1 84 ? -3.813 -21.780 -11.714 1.00 50.59 107 VAL A C 1
ATOM 651 O O . VAL A 1 84 ? -3.358 -22.904 -11.485 1.00 49.98 107 VAL A O 1
ATOM 655 N N . THR A 1 85 ? -5.074 -21.562 -12.094 1.00 52.28 108 THR A N 1
ATOM 656 C CA . THR A 1 85 ? -6.042 -22.637 -12.334 1.00 53.31 108 THR A CA 1
ATOM 657 C C . THR A 1 85 ? -6.136 -22.915 -13.829 1.00 54.60 108 THR A C 1
ATOM 658 O O . THR A 1 85 ? -5.168 -23.356 -14.439 1.00 54.92 108 THR A O 1
ATOM 663 N N . LEU B 2 1 ? -7.291 -26.163 21.893 1.00 40.90 1 LEU C N 1
ATOM 664 C CA . LEU B 2 1 ? -6.062 -25.513 21.332 1.00 40.75 1 LEU C CA 1
ATOM 665 C C . LEU B 2 1 ? -5.325 -26.480 20.381 1.00 40.21 1 LEU C C 1
ATOM 666 O O . LEU B 2 1 ? -5.997 -27.165 19.616 1.00 40.20 1 LEU C O 1
ATOM 671 N N . THR B 2 2 ? -3.991 -26.583 20.453 1.00 52.50 2 THR C N 1
ATOM 672 C CA . THR B 2 2 ? -3.155 -27.282 19.457 1.00 51.17 2 THR C CA 1
ATOM 673 C C . THR B 2 2 ? -3.364 -26.776 18.025 1.00 49.32 2 THR C C 1
ATOM 674 O O . THR B 2 2 ? -4.410 -27.012 17.429 1.00 48.92 2 THR C O 1
ATOM 678 N N . PHE B 2 3 ? -2.349 -26.117 17.462 1.00 48.08 3 PHE C N 1
ATOM 679 C CA . PHE B 2 3 ? -2.375 -25.691 16.054 1.00 46.43 3 PHE C CA 1
ATOM 680 C C . PHE B 2 3 ? -2.739 -26.831 15.098 1.00 45.76 3 PHE C C 1
ATOM 681 O O . PHE B 2 3 ? -3.227 -26.580 13.997 1.00 45.84 3 PHE C O 1
ATOM 689 N N . LEU B 2 4 ? -2.495 -28.070 15.520 1.00 45.82 4 LEU C N 1
ATOM 690 C CA . LEU B 2 4 ? -2.696 -29.242 14.667 1.00 45.62 4 LEU C CA 1
ATOM 691 C C . LEU B 2 4 ? -4.154 -29.443 14.226 1.00 44.69 4 LEU C C 1
ATOM 692 O O . LEU B 2 4 ? -4.403 -29.676 13.048 1.00 43.65 4 LEU C O 1
ATOM 697 N N . GLU B 2 5 ? -5.097 -29.333 15.160 1.00 44.92 5 GLU C N 1
ATOM 698 C CA . GLU B 2 5 ? -6.531 -29.467 14.861 1.00 44.91 5 GLU C CA 1
ATOM 699 C C . GLU B 2 5 ? -7.174 -28.129 14.515 1.00 43.95 5 GLU C C 1
ATOM 700 O O . GLU B 2 5 ? -8.229 -28.105 13.873 1.00 43.75 5 GLU C O 1
ATOM 706 N N . TYR B 2 6 ? -6.576 -27.022 14.959 1.00 43.20 6 TYR C N 1
ATOM 707 C CA . TYR B 2 6 ? -7.047 -25.716 14.524 1.00 42.83 6 TYR C CA 1
ATOM 708 C C . TYR B 2 6 ? -6.844 -25.575 13.029 1.00 42.25 6 TYR C C 1
ATOM 709 O O . TYR B 2 6 ? -7.737 -25.089 12.327 1.00 42.43 6 TYR C O 1
ATOM 718 N N . TRP B 2 7 ? -5.695 -26.064 12.552 1.00 41.81 7 TRP C N 1
ATOM 719 C CA . TRP B 2 7 ? -5.340 -26.072 11.122 1.00 41.50 7 TRP C CA 1
ATOM 720 C C . TRP B 2 7 ? -5.954 -27.268 10.355 1.00 40.98 7 TRP C C 1
ATOM 721 O O . TRP B 2 7 ? -5.536 -27.588 9.241 1.00 40.75 7 TRP C O 1
ATOM 732 N N . ALA B 2 8 ? -6.954 -27.911 10.957 1.00 40.76 8 ALA C N 1
ATOM 733 C CA . ALA B 2 8 ? -7.676 -29.019 10.352 1.00 40.79 8 ALA C CA 1
ATOM 734 C C . ALA B 2 8 ? -9.181 -28.757 10.202 1.00 41.19 8 ALA C C 1
ATOM 735 O O . ALA B 2 8 ? -9.910 -29.629 9.725 1.00 41.35 8 ALA C O 1
ATOM 737 N N . GLN B 2 9 ? -9.636 -27.569 10.609 1.00 41.57 9 GLN C N 1
ATOM 738 C CA . GLN B 2 9 ? -11.010 -27.130 10.403 1.00 42.67 9 GLN C CA 1
ATOM 739 C C . GLN B 2 9 ? -11.134 -26.541 9.003 1.00 43.37 9 GLN C C 1
ATOM 740 O O . GLN B 2 9 ? -12.083 -26.834 8.271 1.00 44.03 9 GLN C O 1
ATOM 746 N N . LEU B 2 10 ? -10.175 -25.683 8.659 1.00 43.51 10 LEU C N 1
ATOM 747 C CA . LEU B 2 10 ? -9.985 -25.220 7.280 1.00 44.81 10 LEU C CA 1
ATOM 748 C C . LEU B 2 10 ? -9.808 -26.370 6.275 1.00 45.15 10 LEU C C 1
ATOM 749 O O . LEU B 2 10 ? -10.580 -26.482 5.316 1.00 46.31 10 LEU C O 1
ATOM 754 N N . MET B 2 11 ? -8.829 -27.240 6.524 1.00 44.35 11 MET C N 1
ATOM 755 C CA . MET B 2 11 ? -8.440 -28.270 5.565 1.00 44.48 11 MET C CA 1
ATOM 756 C C . MET B 2 11 ? -9.423 -29.434 5.612 1.00 44.73 11 MET C C 1
ATOM 757 O O . MET B 2 11 ? -9.559 -30.177 4.644 1.00 45.73 11 MET C O 1
ATOM 762 N N . ASN C 1 2 ? -14.445 6.495 -10.142 1.00 60.01 25 ASN B N 1
ATOM 763 C CA . ASN C 1 2 ? -14.806 5.334 -11.024 1.00 59.04 25 ASN B CA 1
ATOM 764 C C . ASN C 1 2 ? -15.941 4.534 -10.381 1.00 56.41 25 ASN B C 1
ATOM 765 O O . ASN C 1 2 ? -15.728 3.470 -9.786 1.00 55.28 25 ASN B O 1
ATOM 770 N N . GLN C 1 3 ? -17.147 5.080 -10.523 1.00 55.26 26 GLN B N 1
ATOM 771 C CA . GLN C 1 3 ? -18.352 4.584 -9.850 1.00 53.02 26 GLN B CA 1
ATOM 772 C C . GLN C 1 3 ? -18.679 3.146 -10.213 1.00 51.49 26 GLN B C 1
ATOM 773 O O . GLN C 1 3 ? -18.230 2.630 -11.241 1.00 52.62 26 GLN B O 1
ATOM 779 N N . VAL C 1 4 ? -19.484 2.522 -9.364 1.00 49.13 27 VAL B N 1
ATOM 780 C CA . VAL C 1 4 ? -19.812 1.098 -9.483 1.00 47.73 27 VAL B CA 1
ATOM 781 C C . VAL C 1 4 ? -21.319 0.885 -9.411 1.00 46.14 27 VAL B C 1
ATOM 782 O O . VAL C 1 4 ? -22.059 1.779 -9.016 1.00 45.43 27 VAL B O 1
ATOM 786 N N . ARG C 1 5 ? -21.745 -0.310 -9.810 1.00 45.61 28 ARG B N 1
ATOM 787 C CA . ARG C 1 5 ? -23.148 -0.718 -9.825 1.00 44.69 28 ARG B CA 1
ATOM 788 C C . ARG C 1 5 ? -23.295 -1.936 -8.925 1.00 43.67 28 ARG B C 1
ATOM 789 O O . ARG C 1 5 ? -22.633 -2.944 -9.160 1.00 44.00 28 ARG B O 1
ATOM 797 N N . PRO C 1 6 ? -24.132 -1.848 -7.879 1.00 42.62 29 PRO B N 1
ATOM 798 C CA . PRO C 1 6 ? -24.464 -3.055 -7.124 1.00 41.81 29 PRO B CA 1
ATOM 799 C C . PRO C 1 6 ? -25.439 -3.960 -7.853 1.00 41.47 29 PRO B C 1
ATOM 800 O O . PRO C 1 6 ? -26.290 -3.491 -8.610 1.00 41.17 29 PRO B O 1
ATOM 804 N N . LYS C 1 7 ? -25.330 -5.250 -7.576 1.00 41.44 30 LYS B N 1
ATOM 805 C CA . LYS C 1 7 ? -26.234 -6.239 -8.146 1.00 41.92 30 LYS B CA 1
ATOM 806 C C . LYS C 1 7 ? -27.563 -6.062 -7.427 1.00 41.17 30 LYS B C 1
ATOM 807 O O . LYS C 1 7 ? -27.600 -5.511 -6.325 1.00 40.59 30 LYS B O 1
ATOM 813 N N . LEU C 1 8 ? -28.654 -6.499 -8.044 1.00 41.44 31 LEU B N 1
ATOM 814 C CA . LEU C 1 8 ? -29.979 -6.285 -7.454 1.00 41.23 31 LEU B CA 1
ATOM 815 C C . LEU C 1 8 ? -30.119 -6.811 -6.009 1.00 40.49 31 LEU B C 1
ATOM 816 O O . LEU C 1 8 ? -30.683 -6.116 -5.170 1.00 40.46 31 LEU B O 1
ATOM 821 N N . PRO C 1 9 ? -29.595 -8.018 -5.710 1.00 39.80 32 PRO B N 1
ATOM 822 C CA . PRO C 1 9 ? -29.534 -8.447 -4.309 1.00 39.07 32 PRO B CA 1
ATOM 823 C C . PRO C 1 9 ? -29.045 -7.379 -3.311 1.00 38.15 32 PRO B C 1
ATOM 824 O O . PRO C 1 9 ? -29.704 -7.134 -2.304 1.00 37.38 32 PRO B O 1
ATOM 828 N N . LEU C 1 10 ? -27.919 -6.740 -3.616 1.00 38.06 33 LEU B N 1
ATOM 829 C CA . LEU C 1 10 ? -27.320 -5.724 -2.737 1.00 37.76 33 LEU B CA 1
ATOM 830 C C . LEU C 1 10 ? -28.069 -4.385 -2.815 1.00 38.27 33 LEU B C 1
ATOM 831 O O . LEU C 1 10 ? -28.339 -3.758 -1.786 1.00 38.42 33 LEU B O 1
ATOM 836 N N . LEU C 1 11 ? -28.412 -3.957 -4.028 1.00 38.92 34 LEU B N 1
ATOM 837 C CA . LEU C 1 11 ? -29.120 -2.686 -4.242 1.00 39.28 34 LEU B CA 1
ATOM 838 C C . LEU C 1 11 ? -30.483 -2.641 -3.538 1.00 39.34 34 LEU B C 1
ATOM 839 O O . LEU C 1 11 ? -30.912 -1.577 -3.108 1.00 39.17 34 LEU B O 1
ATOM 844 N N . LYS C 1 12 ? -31.160 -3.789 -3.440 1.00 39.90 35 LYS B N 1
ATOM 845 C CA . LYS C 1 12 ? -32.359 -3.929 -2.589 1.00 40.51 35 LYS B CA 1
ATOM 846 C C . LYS C 1 12 ? -32.068 -3.591 -1.119 1.00 40.34 35 LYS B C 1
ATOM 847 O O . LYS C 1 12 ? -32.873 -2.923 -0.475 1.00 40.93 35 LYS B O 1
ATOM 853 N N . ILE C 1 13 ? -30.935 -4.078 -0.602 1.00 39.72 36 ILE B N 1
ATOM 854 C CA . ILE C 1 13 ? -30.434 -3.728 0.742 1.00 39.20 36 ILE B CA 1
ATOM 855 C C . ILE C 1 13 ? -30.207 -2.217 0.853 1.00 39.61 36 ILE B C 1
ATOM 856 O O . ILE C 1 13 ? -30.505 -1.590 1.876 1.00 39.58 36 ILE B O 1
ATOM 861 N N . LEU C 1 14 ? -29.698 -1.657 -0.230 1.00 40.32 37 LEU B N 1
ATOM 862 C CA . LEU C 1 14 ? -29.258 -0.279 -0.280 1.00 40.91 37 LEU B CA 1
ATOM 863 C C . LEU C 1 14 ? -30.338 0.774 -0.370 1.00 41.43 37 LEU B C 1
ATOM 864 O O . LEU C 1 14 ? -30.217 1.818 0.267 1.00 41.99 37 LEU B O 1
ATOM 869 N N . HIS C 1 15 ? -31.374 0.510 -1.155 1.00 41.61 38 HIS B N 1
ATOM 870 C CA . HIS C 1 15 ? -32.474 1.458 -1.327 1.00 42.56 38 HIS B CA 1
ATOM 871 C C . HIS C 1 15 ? -33.396 1.535 -0.096 1.00 43.10 38 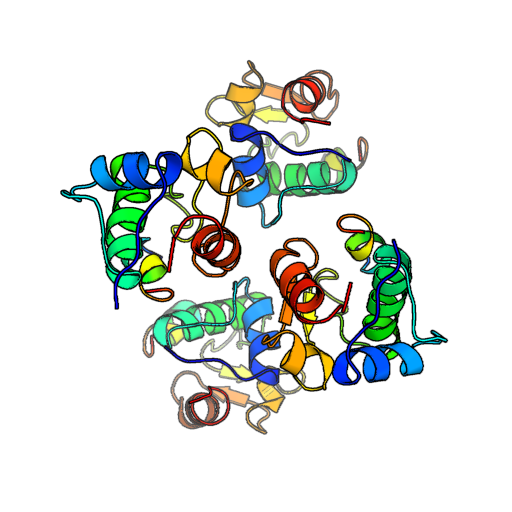HIS B C 1
ATOM 872 O O . HIS C 1 15 ? -34.074 2.546 0.113 1.00 43.74 38 HIS B O 1
ATOM 879 N N . ALA C 1 16 ? -33.387 0.490 0.733 1.00 43.01 39 ALA B N 1
ATOM 880 C CA . ALA C 1 16 ? -34.098 0.505 2.010 1.00 43.38 39 ALA B CA 1
ATOM 881 C C . ALA C 1 16 ? -33.277 1.121 3.156 1.00 43.07 39 ALA B C 1
ATOM 882 O O . ALA C 1 16 ? -33.639 0.941 4.316 1.00 43.61 39 ALA B O 1
ATOM 884 N N . ALA C 1 17 ? -32.193 1.839 2.845 1.00 42.62 40 ALA B N 1
ATOM 885 C CA . ALA C 1 17 ? -31.391 2.546 3.851 1.00 42.51 40 ALA B CA 1
ATOM 886 C C . ALA C 1 17 ? -31.261 4.041 3.534 1.00 43.38 40 ALA B C 1
ATOM 887 O O . ALA C 1 17 ? -30.283 4.684 3.941 1.00 43.44 40 ALA B O 1
ATOM 889 N N . GLY C 1 18 ? -32.243 4.588 2.812 1.00 44.25 41 GLY B N 1
ATOM 890 C CA . GLY C 1 18 ? -32.216 5.987 2.376 1.00 45.31 41 GLY B CA 1
ATOM 891 C C . GLY C 1 18 ? -31.518 6.262 1.047 1.00 45.36 41 GLY B C 1
ATOM 892 O O . GLY C 1 18 ? -31.764 7.303 0.428 1.00 46.44 41 GLY B O 1
ATOM 893 N N . ALA C 1 19 ? -30.663 5.343 0.597 1.00 44.37 42 ALA B N 1
ATOM 894 C CA . ALA C 1 19 ? -29.868 5.556 -0.610 1.00 44.50 42 ALA B CA 1
ATOM 895 C C . ALA C 1 19 ? -30.749 5.539 -1.852 1.00 45.38 42 ALA B C 1
ATOM 896 O O . ALA C 1 19 ? -31.760 4.836 -1.905 1.00 45.26 42 ALA B O 1
ATOM 898 N N . GLN C 1 20 ? -30.341 6.311 -2.849 1.00 46.30 43 GLN B N 1
ATOM 899 C CA . GLN C 1 20 ? -31.067 6.415 -4.111 1.00 46.92 43 GLN B CA 1
ATOM 900 C C . GLN C 1 20 ? -30.064 6.299 -5.236 1.00 47.16 43 GLN B C 1
ATOM 901 O O . GLN C 1 20 ? -28.987 6.881 -5.161 1.00 47.45 43 GLN B O 1
ATOM 907 N N . GLY C 1 21 ? -30.405 5.521 -6.258 1.00 47.62 44 GLY B N 1
ATOM 908 C CA . GLY C 1 21 ? -29.591 5.440 -7.459 1.00 48.39 44 GLY B CA 1
ATOM 909 C C . GLY C 1 21 ? -29.496 4.055 -8.065 1.00 48.07 44 GLY B C 1
ATOM 910 O O . GLY C 1 21 ? -30.468 3.313 -8.103 1.00 47.72 44 GLY B O 1
ATOM 911 N N . GLU C 1 22 ? -28.277 3.708 -8.454 1.00 48.68 45 GLU B N 1
ATOM 912 C CA . GLU C 1 22 ? -27.964 2.703 -9.476 1.00 49.00 45 GLU B CA 1
ATOM 913 C C . GLU C 1 22 ? -26.450 2.678 -9.646 1.00 48.66 45 GLU B C 1
ATOM 914 O O . GLU C 1 22 ? -25.868 1.630 -9.883 1.00 48.65 45 GLU B O 1
ATOM 920 N N . MET C 1 23 ? -25.847 3.867 -9.592 1.00 48.91 46 MET B N 1
ATOM 921 C CA . MET C 1 23 ? -24.408 4.053 -9.573 1.00 49.18 46 MET B CA 1
ATOM 922 C C . MET C 1 23 ? -24.016 4.756 -8.276 1.00 48.38 46 MET B C 1
ATOM 923 O O . MET C 1 23 ? -24.660 5.724 -7.864 1.00 48.37 46 MET B O 1
ATOM 928 N N . PHE C 1 24 ? -22.985 4.231 -7.620 1.00 47.56 47 PHE B N 1
ATOM 929 C CA . PHE C 1 24 ? -22.493 4.765 -6.355 1.00 46.94 47 PHE B CA 1
ATOM 930 C C . PHE C 1 24 ? -20.981 4.645 -6.349 1.00 47.84 47 PHE B C 1
ATOM 931 O O . PHE C 1 24 ? -20.414 3.834 -7.090 1.00 47.79 47 PHE B O 1
ATOM 939 N N . THR C 1 25 ? -20.321 5.472 -5.548 1.00 48.60 48 THR B N 1
ATOM 940 C CA . THR C 1 25 ? -18.897 5.270 -5.303 1.00 49.25 48 THR B CA 1
ATOM 941 C C . THR C 1 25 ? -18.734 4.252 -4.177 1.00 47.85 48 THR B C 1
ATOM 942 O O . THR C 1 25 ? -19.680 3.965 -3.440 1.00 46.34 48 THR B O 1
ATOM 946 N N . VAL C 1 26 ? -17.534 3.701 -4.054 1.00 48.43 49 VAL B N 1
ATOM 947 C CA . VAL C 1 26 ? -17.316 2.559 -3.156 1.00 47.63 49 VAL B CA 1
ATOM 948 C C . VAL C 1 26 ? -17.578 2.992 -1.709 1.00 46.76 49 VAL B C 1
ATOM 949 O O . VAL C 1 26 ? -18.335 2.339 -0.992 1.00 44.88 49 VAL B O 1
ATOM 953 N N . LYS C 1 27 ? -16.989 4.121 -1.320 1.00 48.10 50 LYS B N 1
ATOM 954 C CA . LYS C 1 27 ? -17.236 4.725 -0.014 1.00 48.26 50 LYS B CA 1
ATOM 955 C C . LYS C 1 27 ? -18.678 5.209 0.110 1.00 47.36 50 LYS B C 1
ATOM 956 O O . LYS C 1 27 ? -19.303 5.020 1.154 1.00 46.75 50 LYS B O 1
ATOM 962 N N . GLU C 1 28 ? -19.182 5.851 -0.947 1.00 48.01 51 GLU B N 1
ATOM 963 C CA . GLU C 1 28 ? -20.578 6.322 -1.027 1.00 47.39 51 GLU B CA 1
ATOM 964 C C . GLU C 1 28 ? -21.552 5.306 -0.466 1.00 46.20 51 GLU B C 1
ATOM 965 O O . GLU C 1 28 ? -22.508 5.674 0.214 1.00 46.11 51 GLU B O 1
ATOM 971 N N . VAL C 1 29 ? -21.288 4.032 -0.750 1.00 45.76 52 VAL B N 1
ATOM 972 C CA . VAL C 1 29 ? -22.187 2.955 -0.393 1.00 44.35 52 VAL B CA 1
ATOM 973 C C . VAL C 1 29 ? -21.680 2.071 0.735 1.00 43.15 52 VAL B C 1
ATOM 974 O O . VAL C 1 29 ? -22.419 1.219 1.215 1.00 42.03 52 VAL B O 1
ATOM 978 N N . MET C 1 30 ? -20.420 2.241 1.126 1.00 43.53 53 MET B N 1
ATOM 979 C CA . MET C 1 30 ? -19.992 1.769 2.436 1.00 43.05 53 MET B CA 1
ATOM 980 C C . MET C 1 30 ? -20.692 2.571 3.538 1.00 42.68 53 MET B C 1
ATOM 981 O O . MET C 1 30 ? -21.023 2.012 4.581 1.00 42.33 53 MET B O 1
ATOM 986 N N . HIS C 1 31 ? -20.946 3.860 3.299 1.00 43.27 54 HIS B N 1
ATOM 987 C CA . HIS C 1 31 ? -21.747 4.668 4.237 1.00 43.31 54 HIS B CA 1
ATOM 988 C C . HIS C 1 31 ? -23.191 4.173 4.361 1.00 42.38 54 HIS B C 1
ATOM 989 O O . HIS C 1 31 ? -23.727 4.143 5.470 1.00 42.11 54 HIS B O 1
ATOM 996 N N . TYR C 1 32 ? -23.817 3.831 3.230 1.00 42.08 55 TYR B N 1
ATOM 997 C CA . TYR C 1 32 ? -25.201 3.325 3.228 1.00 41.28 55 TYR B CA 1
ATOM 998 C C . TYR C 1 32 ? -25.274 1.862 3.654 1.00 40.07 55 TYR B C 1
ATOM 999 O O . TYR C 1 32 ? -26.320 1.403 4.113 1.00 39.27 55 TYR B O 1
ATOM 1008 N N . LEU C 1 33 ? -24.175 1.131 3.473 1.00 39.85 56 LEU B N 1
ATOM 1009 C CA . LEU C 1 33 ? -24.034 -0.212 4.034 1.00 39.29 56 LEU B CA 1
ATOM 1010 C C . LEU C 1 33 ? -23.886 -0.146 5.558 1.00 39.45 56 LEU B C 1
ATOM 1011 O O . LEU C 1 33 ? -24.248 -1.094 6.244 1.00 39.16 56 LEU B O 1
ATOM 1016 N N . GLY C 1 34 ? -23.328 0.953 6.069 1.00 39.98 57 GLY B N 1
ATOM 1017 C CA . GLY C 1 34 ? -23.195 1.181 7.505 1.00 39.91 57 GLY B CA 1
ATOM 1018 C C . GLY C 1 34 ? -24.447 1.677 8.202 1.00 39.80 57 GLY B C 1
ATOM 1019 O O . GLY C 1 34 ? -24.524 1.629 9.428 1.00 40.15 57 GLY B O 1
ATOM 1020 N N . GLN C 1 35 ? -25.411 2.177 7.431 1.00 39.67 58 GLN B N 1
ATOM 1021 C CA . GLN C 1 35 ? -26.671 2.692 7.964 1.00 40.08 58 GLN B CA 1
ATOM 1022 C C . GLN C 1 35 ? -27.812 1.670 7.844 1.00 39.70 58 GLN B C 1
ATOM 1023 O O . GLN C 1 35 ? -28.927 1.942 8.281 1.00 40.02 58 GLN B O 1
ATOM 1029 N N . TYR C 1 36 ? -27.532 0.506 7.251 1.00 39.23 59 TYR B N 1
ATOM 1030 C CA . TYR C 1 36 ? -28.487 -0.607 7.209 1.00 38.97 59 TYR B CA 1
ATOM 1031 C C . TYR C 1 36 ? -28.395 -1.445 8.479 1.00 39.21 59 TYR B C 1
ATOM 1032 O O . TYR C 1 36 ? -29.401 -1.989 8.930 1.00 39.45 59 TYR B O 1
ATOM 1041 N N . ILE C 1 37 ? -27.197 -1.549 9.048 1.00 39.47 60 ILE B N 1
ATOM 1042 C CA . ILE C 1 37 ? -27.014 -2.227 10.327 1.00 40.04 60 ILE B CA 1
ATOM 1043 C C . ILE C 1 37 ? -27.750 -1.434 11.420 1.00 41.04 60 ILE B C 1
ATOM 1044 O O . ILE C 1 37 ? -28.551 -2.001 12.171 1.00 41.71 60 ILE B O 1
ATOM 1049 N N . MET C 1 38 ? -27.457 -0.137 11.499 1.00 41.77 61 MET B N 1
ATOM 1050 C CA . MET C 1 38 ? -28.120 0.788 12.429 1.00 42.97 61 MET B CA 1
ATOM 1051 C C . MET C 1 38 ? -29.652 0.720 12.399 1.00 43.22 61 MET B C 1
ATOM 1052 O O . MET C 1 38 ? -30.282 0.517 13.439 1.00 43.84 61 MET B O 1
ATOM 1057 N N . VAL C 1 39 ? -30.240 0.857 11.215 1.00 43.18 62 VAL B N 1
ATOM 1058 C CA . VAL C 1 39 ? -31.702 0.906 11.090 1.00 43.79 62 VAL B CA 1
ATOM 1059 C C . VAL C 1 39 ? -32.320 -0.434 11.498 1.00 43.60 62 VAL B C 1
ATOM 1060 O O . VAL C 1 39 ? -33.293 -0.464 12.257 1.00 44.44 62 VAL B O 1
ATOM 1064 N N . LYS C 1 40 ? -31.722 -1.532 11.045 1.00 42.50 63 LYS B N 1
ATOM 1065 C CA . LYS C 1 40 ? -32.243 -2.868 11.355 1.00 42.19 63 LYS B CA 1
ATOM 1066 C C . LYS C 1 40 ? -31.890 -3.341 12.770 1.00 42.07 63 LYS B C 1
ATOM 1067 O O . LYS C 1 40 ? -32.405 -4.364 13.213 1.00 42.25 63 LYS B O 1
ATOM 1073 N N . GLN C 1 41 ? -31.032 -2.590 13.475 1.00 42.02 64 GLN B N 1
ATOM 1074 C CA . GLN C 1 41 ? -30.557 -2.934 14.820 1.00 42.45 64 GLN B CA 1
ATOM 1075 C C . GLN C 1 41 ? -29.892 -4.315 14.805 1.00 41.68 64 GLN B C 1
ATOM 1076 O O . GLN C 1 41 ? -30.294 -5.221 15.536 1.00 41.72 64 GLN B O 1
ATOM 1082 N N . LEU C 1 42 ? -28.886 -4.458 13.941 1.00 40.69 65 LEU B N 1
ATOM 1083 C CA . LEU C 1 42 ? -28.164 -5.726 13.757 1.00 40.15 65 LEU B CA 1
ATOM 1084 C C . LEU C 1 42 ? -26.893 -5.859 14.605 1.00 40.06 65 LEU B C 1
ATOM 1085 O O . LEU C 1 42 ? -26.486 -6.983 14.903 1.00 40.02 65 LEU B O 1
ATOM 1090 N N . TYR C 1 43 ? -26.259 -4.739 14.967 1.00 40.29 66 TYR B N 1
ATOM 1091 C CA . TYR C 1 43 ? -25.106 -4.787 15.878 1.00 40.58 66 TYR B CA 1
ATOM 1092 C C . TYR C 1 43 ? -25.536 -5.121 17.302 1.00 41.73 66 TYR B C 1
ATOM 1093 O O . TYR C 1 43 ? -26.636 -4.778 17.730 1.00 43.00 66 TYR B O 1
ATOM 1102 N N . ASP C 1 44 ? -24.645 -5.789 18.025 1.00 42.29 67 ASP B N 1
ATOM 1103 C CA . ASP C 1 44 ? -24.867 -6.123 19.420 1.00 43.22 67 ASP B CA 1
ATOM 1104 C C . ASP C 1 44 ? -24.553 -4.883 20.261 1.00 43.41 67 ASP B C 1
ATOM 1105 O O . ASP C 1 44 ? -23.476 -4.290 20.131 1.00 42.66 67 ASP B O 1
ATOM 1110 N N . ALA C 1 45 ? -25.483 -4.508 21.133 1.00 44.14 68 ALA B N 1
ATOM 1111 C CA . ALA C 1 45 ? -25.306 -3.345 22.011 1.00 45.02 68 ALA B CA 1
ATOM 1112 C C . ALA C 1 45 ? -24.586 -3.739 23.303 1.00 45.99 68 ALA B C 1
ATOM 1113 O O . ALA C 1 45 ? -25.052 -3.417 24.398 1.00 47.60 68 ALA B O 1
ATOM 1115 N N . ALA C 1 46 ? -23.449 -4.425 23.166 1.00 45.74 69 ALA B N 1
ATOM 1116 C CA . ALA C 1 46 ? -22.656 -4.907 24.307 1.00 46.41 69 ALA B CA 1
ATOM 1117 C C . ALA C 1 46 ? -21.173 -4.839 23.943 1.00 46.69 69 ALA B C 1
ATOM 1118 O O . ALA C 1 46 ? -20.416 -4.097 24.569 1.00 47.72 69 ALA B O 1
ATOM 1120 N N . ALA C 1 47 ? -20.772 -5.610 22.929 1.00 46.03 70 ALA B N 1
ATOM 1121 C CA . ALA C 1 47 ? -19.477 -5.444 22.260 1.00 45.77 70 ALA B CA 1
ATOM 1122 C C . ALA C 1 47 ? -19.790 -4.828 20.912 1.00 44.68 70 ALA B C 1
ATOM 1123 O O . ALA C 1 47 ? -20.304 -5.514 20.031 1.00 44.10 70 ALA B O 1
ATOM 1125 N N . GLN C 1 48 ? -19.466 -3.548 20.739 1.00 44.58 71 GLN B N 1
ATOM 1126 C CA . GLN C 1 48 ? -19.992 -2.758 19.609 1.00 43.88 71 GLN B CA 1
ATOM 1127 C C . GLN C 1 48 ? -19.369 -3.031 18.216 1.00 43.54 71 GLN B C 1
ATOM 1128 O O . GLN C 1 48 ? -19.755 -2.397 17.233 1.00 43.41 71 GLN B O 1
ATOM 1134 N N . HIS C 1 49 ? -18.440 -3.976 18.123 1.00 43.64 72 HIS B N 1
ATOM 1135 C CA . HIS C 1 49 ? -17.817 -4.324 16.837 1.00 43.46 72 HIS B CA 1
ATOM 1136 C C . HIS C 1 49 ? -18.514 -5.480 16.116 1.00 42.50 72 HIS B C 1
ATOM 1137 O O . HIS C 1 49 ? -18.229 -5.734 14.955 1.00 42.14 72 HIS B O 1
ATOM 1144 N N . MET C 1 50 ? -19.418 -6.183 16.789 1.00 41.98 73 MET B N 1
ATOM 1145 C CA . MET C 1 50 ? -20.002 -7.404 16.232 1.00 41.17 73 MET B CA 1
ATOM 1146 C C . MET C 1 50 ? -21.356 -7.125 15.612 1.00 39.83 73 MET B C 1
ATOM 1147 O O . MET C 1 50 ? -22.159 -6.428 16.209 1.00 40.09 73 MET B O 1
ATOM 1152 N N . VAL C 1 51 ? -21.590 -7.673 14.419 1.00 38.74 74 VAL B N 1
ATOM 1153 C CA . VAL C 1 51 ? -22.871 -7.574 13.720 1.00 37.72 74 VAL B CA 1
ATOM 1154 C C . VAL C 1 51 ? -23.402 -8.983 13.514 1.00 37.48 74 VAL B C 1
ATOM 1155 O O . VAL C 1 51 ? -22.712 -9.810 12.936 1.00 37.09 74 VAL B O 1
ATOM 1159 N N . TYR C 1 52 ? -24.624 -9.243 13.969 1.00 37.54 75 TYR B N 1
ATOM 1160 C CA . TYR C 1 52 ? -25.292 -10.520 13.727 1.00 38.04 75 TYR B CA 1
ATOM 1161 C C . TYR C 1 52 ? -26.272 -10.335 12.584 1.00 38.27 75 TYR B C 1
ATOM 1162 O O . TYR C 1 52 ? -27.451 -10.050 12.788 1.00 38.59 75 TYR B O 1
ATOM 1171 N N . CYS C 1 53 ? -25.755 -10.505 11.372 1.00 38.67 76 CYS B N 1
ATOM 1172 C CA . CYS C 1 53 ? -26.529 -10.368 10.145 1.00 38.85 76 CYS B CA 1
ATOM 1173 C C . CYS C 1 53 ? -27.072 -11.718 9.668 1.00 40.17 76 CYS B C 1
ATOM 1174 O O . CYS C 1 53 ? -27.221 -11.921 8.476 1.00 40.68 76 CYS B O 1
ATOM 1177 N N . GLY C 1 54 ? -27.412 -12.619 10.588 1.00 41.36 77 GLY B N 1
ATOM 1178 C CA . GLY C 1 54 ? -27.700 -14.011 10.240 1.00 42.77 77 GLY B CA 1
ATOM 1179 C C . GLY C 1 54 ? -29.108 -14.294 9.747 1.00 43.97 77 GLY B C 1
ATOM 1180 O O . GLY C 1 54 ? -29.290 -15.074 8.801 1.00 44.99 77 GLY B O 1
ATOM 1181 N N . GLY C 1 55 ? -30.098 -13.667 10.382 1.00 44.27 78 GLY B N 1
ATOM 1182 C CA . GLY C 1 55 ? -31.504 -13.931 10.092 1.00 45.48 78 GLY B CA 1
ATOM 1183 C C . GLY C 1 55 ? -32.119 -13.216 8.906 1.00 45.49 78 GLY B C 1
ATOM 1184 O O . GLY C 1 55 ? -33.289 -13.435 8.622 1.00 46.35 78 GLY B O 1
ATOM 1185 N N . ASP C 1 56 ? -31.350 -12.374 8.215 1.00 45.30 79 ASP B N 1
ATOM 1186 C CA . ASP C 1 56 ? -31.867 -11.532 7.132 1.00 45.68 79 ASP B CA 1
ATOM 1187 C C . ASP C 1 56 ? -30.983 -11.614 5.878 1.00 45.35 79 ASP B C 1
ATOM 1188 O O . ASP C 1 56 ? -29.846 -12.096 5.919 1.00 45.60 79 ASP B O 1
ATOM 1193 N N . LEU C 1 57 ? -31.534 -11.140 4.763 1.00 45.32 80 LEU B N 1
ATOM 1194 C CA . LEU C 1 57 ? -30.849 -11.029 3.463 1.00 44.45 80 LEU B CA 1
ATOM 1195 C C . LEU C 1 57 ? -29.371 -10.611 3.469 1.00 43.04 80 LEU B C 1
ATOM 1196 O O . LEU C 1 57 ? -28.631 -11.031 2.580 1.00 43.45 80 LEU B O 1
ATOM 1201 N N . LEU C 1 58 ? -28.952 -9.777 4.424 1.00 41.61 81 LEU B N 1
ATOM 1202 C CA . LEU C 1 58 ? -27.586 -9.231 4.418 1.00 40.41 81 LEU B CA 1
ATOM 1203 C C . LEU C 1 58 ? -26.494 -10.257 4.730 1.00 40.17 81 LEU B C 1
ATOM 1204 O O . LEU C 1 58 ? -25.402 -10.164 4.178 1.00 40.07 81 LEU B O 1
ATOM 1209 N N . GLY C 1 59 ? -26.774 -11.209 5.616 1.00 39.99 82 GLY B N 1
ATOM 1210 C CA . GLY C 1 59 ? -25.770 -12.195 6.019 1.00 40.16 82 GLY B CA 1
ATOM 1211 C C . GLY C 1 59 ? -25.735 -13.437 5.170 1.00 40.73 82 GLY B C 1
ATOM 1212 O O . GLY C 1 59 ? -24.744 -14.167 5.180 1.00 40.87 82 GLY B O 1
ATOM 1213 N N . GLU C 1 60 ? -26.801 -13.665 4.414 1.00 41.01 83 GLU B N 1
ATOM 1214 C CA . GLU C 1 60 ? -26.873 -14.803 3.508 1.00 41.90 83 GLU B CA 1
ATOM 1215 C C . GLU C 1 60 ? -26.385 -14.380 2.112 1.00 41.33 83 GLU B C 1
ATOM 1216 O O . GLU C 1 60 ? -26.445 -15.155 1.158 1.00 42.14 83 GLU B O 1
ATOM 1222 N N . LEU C 1 61 ? -25.918 -13.131 2.027 1.00 40.17 84 LEU B N 1
ATOM 1223 C CA . LEU C 1 61 ? -25.127 -12.581 0.924 1.00 39.83 84 LEU B CA 1
ATOM 1224 C C . LEU C 1 61 ? -23.639 -12.534 1.292 1.00 39.69 84 LEU B C 1
ATOM 1225 O O . LEU C 1 61 ? -22.778 -12.828 0.460 1.00 39.78 84 LEU B O 1
ATOM 1230 N N . LEU C 1 62 ? -23.365 -12.127 2.534 1.00 39.35 85 LEU B N 1
ATOM 1231 C CA . LEU C 1 62 ? -22.034 -12.218 3.158 1.00 39.72 85 LEU B CA 1
ATOM 1232 C C . LEU C 1 62 ? -21.501 -13.646 3.350 1.00 40.81 85 LEU B C 1
ATOM 1233 O O . LEU C 1 62 ? -20.300 -13.829 3.546 1.00 41.46 85 LEU B O 1
ATOM 1238 N N . GLY C 1 63 ? -22.384 -14.644 3.322 1.00 41.39 86 GLY B N 1
ATOM 1239 C CA . GLY C 1 63 ? -21.999 -16.028 3.564 1.00 42.58 86 GLY B CA 1
ATOM 1240 C C . GLY C 1 63 ? -21.522 -16.210 4.989 1.00 42.90 86 GLY B C 1
ATOM 1241 O O . GLY C 1 63 ? -20.532 -16.896 5.226 1.00 43.58 86 GLY B O 1
ATOM 1242 N N . ARG C 1 64 ? -22.220 -15.573 5.929 1.00 42.48 87 ARG B N 1
ATOM 1243 C CA . ARG C 1 64 ? -21.806 -15.535 7.336 1.00 42.67 87 ARG B CA 1
ATOM 1244 C C . ARG C 1 64 ? -23.016 -15.342 8.248 1.00 41.96 87 ARG B C 1
ATOM 1245 O O . ARG C 1 64 ? -24.018 -14.754 7.841 1.00 41.58 87 ARG B O 1
ATOM 1253 N N . GLN C 1 65 ? -22.919 -15.851 9.472 1.00 42.01 88 GLN B N 1
ATOM 1254 C CA . GLN C 1 65 ? -23.904 -15.567 10.521 1.00 41.31 88 GLN B CA 1
ATOM 1255 C C . GLN C 1 65 ? -23.601 -14.256 11.227 1.00 40.45 88 GLN B C 1
ATOM 1256 O O . GLN C 1 65 ? -24.517 -13.575 11.689 1.00 39.64 88 GLN B O 1
ATOM 1262 N N . SER C 1 66 ? -22.315 -13.926 11.330 1.00 40.98 89 SER B N 1
ATOM 1263 C CA . SER C 1 66 ? -21.874 -12.673 11.932 1.00 40.78 89 SER B CA 1
ATOM 1264 C C . SER C 1 66 ? -20.472 -12.307 11.442 1.00 41.20 89 SER B C 1
ATOM 1265 O O . SER C 1 66 ? -19.876 -13.046 10.669 1.00 41.54 89 SER B O 1
ATOM 1268 N N . PHE C 1 67 ? -19.960 -11.169 11.897 1.00 41.49 90 PHE B N 1
ATOM 1269 C CA . PHE C 1 67 ? -18.591 -10.748 11.588 1.00 42.38 90 PHE B CA 1
ATOM 1270 C C . PHE C 1 67 ? -18.200 -9.569 12.471 1.00 42.03 90 PHE B C 1
ATOM 1271 O O . PHE C 1 67 ? -19.063 -8.815 12.903 1.00 40.56 90 PHE B O 1
ATOM 1279 N N . SER C 1 68 ? -16.901 -9.411 12.713 1.00 43.19 91 SER B N 1
ATOM 1280 C CA . SER C 1 68 ? -16.376 -8.282 13.481 1.00 43.99 91 SER B CA 1
ATOM 1281 C C . SER C 1 68 ? -15.897 -7.177 12.545 1.00 44.65 91 SER B C 1
ATOM 1282 O O . SER C 1 68 ? -15.261 -7.448 11.533 1.00 45.44 91 SER B O 1
ATOM 1285 N N . VAL C 1 69 ? -16.172 -5.933 12.923 1.00 44.93 92 VAL B N 1
ATOM 1286 C CA . VAL C 1 69 ? -15.849 -4.760 12.107 1.00 45.58 92 VAL B CA 1
ATOM 1287 C C . VAL C 1 69 ? -14.345 -4.416 12.182 1.00 47.76 92 VAL B C 1
ATOM 1288 O O . VAL C 1 69 ? -13.848 -3.633 11.372 1.00 48.43 92 VAL B O 1
ATOM 1292 N N . LYS C 1 70 ? -13.614 -5.007 13.130 1.00 49.28 93 LYS B N 1
ATOM 1293 C CA . LYS C 1 70 ? -12.161 -4.807 13.214 1.00 51.52 93 LYS B CA 1
ATOM 1294 C C . LYS C 1 70 ? -11.358 -5.770 12.331 1.00 52.51 93 LYS B C 1
ATOM 1295 O O . LYS C 1 70 ? -10.164 -5.556 12.109 1.00 53.96 93 LYS B O 1
ATOM 1301 N N . ASP C 1 71 ? -12.008 -6.832 11.858 1.00 52.11 94 ASP B N 1
ATOM 1302 C CA . ASP C 1 71 ? -11.440 -7.754 10.880 1.00 53.17 94 ASP B CA 1
ATOM 1303 C C . ASP C 1 71 ? -12.394 -7.771 9.680 1.00 51.87 94 ASP B C 1
ATOM 1304 O O . ASP C 1 71 ? -13.251 -8.651 9.581 1.00 50.59 94 ASP B O 1
ATOM 1309 N N . PRO C 1 72 ? -12.256 -6.785 8.768 1.00 52.19 95 PRO B N 1
ATOM 1310 C CA . PRO C 1 72 ? -13.237 -6.610 7.703 1.00 50.99 95 PRO B CA 1
ATOM 1311 C C . PRO C 1 72 ? -12.927 -7.322 6.369 1.00 51.86 95 PRO B C 1
ATOM 1312 O O . PRO C 1 72 ? -13.525 -6.970 5.352 1.00 51.26 95 PRO B O 1
ATOM 1316 N N . SER C 1 73 ? -12.049 -8.329 6.368 1.00 53.07 96 SER B N 1
ATOM 1317 C CA . SER C 1 73 ? -11.721 -9.047 5.132 1.00 53.33 96 SER B CA 1
ATOM 1318 C C . SER C 1 73 ? -12.924 -9.688 4.432 1.00 51.84 96 SER B C 1
ATOM 1319 O O . SER C 1 73 ? -12.943 -9.700 3.204 1.00 52.51 96 SER B O 1
ATOM 1322 N N . PRO C 1 74 ? -13.927 -10.212 5.189 1.00 50.52 97 PRO B N 1
ATOM 1323 C CA . PRO C 1 74 ? -15.070 -10.805 4.482 1.00 49.75 97 PRO B CA 1
ATOM 1324 C C . PRO C 1 74 ? -15.862 -9.798 3.649 1.00 49.25 97 PRO B C 1
ATOM 1325 O O . PRO C 1 74 ? -16.301 -10.136 2.548 1.00 48.85 97 PRO B O 1
ATOM 1329 N N . LEU C 1 75 ? -16.016 -8.577 4.163 1.00 49.10 98 LEU B N 1
ATOM 1330 C CA . LEU C 1 75 ? -16.761 -7.532 3.454 1.00 48.51 98 LEU B CA 1
ATOM 1331 C C . LEU C 1 75 ? -16.203 -7.207 2.068 1.00 49.55 98 LEU B C 1
ATOM 1332 O O . LEU C 1 75 ? -16.974 -6.956 1.157 1.00 48.98 98 LEU B O 1
ATOM 1337 N N . TYR C 1 76 ? -14.896 -7.281 1.858 1.00 51.45 99 TYR B N 1
ATOM 1338 C CA . TYR C 1 76 ? -14.351 -6.898 0.551 1.00 52.71 99 TYR B CA 1
ATOM 1339 C C . TYR C 1 76 ? -14.806 -7.918 -0.481 1.00 53.28 99 TYR B C 1
ATOM 1340 O O . TYR C 1 76 ? -15.205 -7.562 -1.604 1.00 53.79 99 TYR B O 1
ATOM 1349 N N . ASP C 1 77 ? -14.824 -9.174 -0.065 1.00 53.64 100 ASP B N 1
ATOM 1350 C CA . ASP C 1 77 ? -15.273 -10.211 -0.951 1.00 53.96 100 ASP B CA 1
ATOM 1351 C C . ASP C 1 77 ? -16.796 -10.246 -1.103 1.00 52.45 100 ASP B C 1
ATOM 1352 O O . ASP C 1 77 ? -17.281 -10.706 -2.124 1.00 52.37 100 ASP B O 1
ATOM 1357 N N . MET C 1 78 ? -17.551 -9.798 -0.100 1.00 51.10 101 MET B N 1
ATOM 1358 C CA . MET C 1 78 ? -18.976 -9.527 -0.321 1.00 49.49 101 MET B CA 1
ATOM 1359 C C . MET C 1 78 ? -19.080 -8.455 -1.396 1.00 48.85 101 MET B C 1
ATOM 1360 O O . MET C 1 78 ? -19.885 -8.582 -2.293 1.00 48.32 101 MET B O 1
ATOM 1365 N N . LEU C 1 79 ? -18.253 -7.414 -1.283 1.00 48.49 102 LEU B N 1
ATOM 1366 C CA . LEU C 1 79 ? -18.292 -6.257 -2.180 1.00 48.05 102 LEU B CA 1
ATOM 1367 C C . LEU C 1 79 ? -17.740 -6.577 -3.575 1.00 48.72 102 LEU B C 1
ATOM 1368 O O . LEU C 1 79 ? -18.454 -6.409 -4.577 1.00 48.53 102 LEU B O 1
ATOM 1373 N N . ARG C 1 80 ? -16.503 -7.072 -3.639 1.00 49.35 103 ARG B N 1
ATOM 1374 C CA . ARG C 1 80 ? -15.845 -7.391 -4.917 1.00 50.40 103 ARG B CA 1
ATOM 1375 C C . ARG C 1 80 ? -16.599 -8.439 -5.744 1.00 49.62 103 ARG B C 1
ATOM 1376 O O . ARG C 1 80 ? -16.467 -8.476 -6.959 1.00 50.49 103 ARG B O 1
ATOM 1384 N N . LYS C 1 81 ? -17.352 -9.303 -5.074 1.00 48.23 104 LYS B N 1
ATOM 1385 C CA . LYS C 1 81 ? -18.271 -10.220 -5.746 1.00 47.92 104 LYS B CA 1
ATOM 1386 C C . LYS C 1 81 ? -19.651 -9.597 -6.025 1.00 47.01 104 LYS B C 1
ATOM 1387 O O . LYS C 1 81 ? -20.519 -10.276 -6.555 1.00 46.94 104 LYS B O 1
ATOM 1393 N N . ASN C 1 82 ? -19.875 -8.332 -5.678 1.00 46.81 105 ASN B N 1
ATOM 1394 C CA . ASN C 1 82 ? -21.220 -7.739 -5.782 1.00 46.26 105 ASN B CA 1
ATOM 1395 C C . ASN C 1 82 ? -21.320 -6.353 -6.417 1.00 46.74 105 ASN B C 1
ATOM 1396 O O . ASN C 1 82 ? -22.432 -5.832 -6.538 1.00 46.70 105 ASN B O 1
ATOM 1401 N N . LEU C 1 83 ? -20.203 -5.762 -6.838 1.00 47.88 106 LEU B N 1
ATOM 1402 C CA . LEU C 1 83 ? -20.214 -4.432 -7.447 1.00 48.46 106 LEU B CA 1
ATOM 1403 C C . LEU C 1 83 ? -19.738 -4.536 -8.892 1.00 49.64 106 LEU B C 1
ATOM 1404 O O . LEU C 1 83 ? -18.561 -4.790 -9.147 1.00 50.91 106 LEU B O 1
ATOM 1409 N N . VAL C 1 84 ? -20.658 -4.356 -9.836 1.00 49.86 107 VAL B N 1
ATOM 1410 C CA . VAL C 1 84 ? -20.316 -4.340 -11.260 1.00 51.23 107 VAL B CA 1
ATOM 1411 C C . VAL C 1 84 ? -19.565 -3.030 -11.503 1.00 52.22 107 VAL B C 1
ATOM 1412 O O . VAL C 1 84 ? -20.146 -1.938 -11.426 1.00 51.22 107 VAL B O 1
ATOM 1416 N N . THR C 1 85 ? -18.261 -3.157 -11.751 1.00 54.19 108 THR B N 1
ATOM 1417 C CA . THR C 1 85 ? -17.368 -2.011 -11.913 1.00 56.02 108 THR B CA 1
ATOM 1418 C C . THR C 1 85 ? -17.428 -1.496 -13.353 1.00 57.46 108 THR B C 1
ATOM 1419 O O . THR C 1 85 ? -18.518 -1.315 -13.897 1.00 57.14 108 THR B O 1
ATOM 1424 N N . LEU D 2 1 ? -15.160 1.762 21.918 1.00 48.56 1 LEU D N 1
ATOM 1425 C CA . LEU D 2 1 ? -16.506 1.199 21.561 1.00 47.93 1 LEU D CA 1
ATOM 1426 C C . LEU D 2 1 ? -17.187 2.057 20.463 1.00 47.50 1 LEU D C 1
ATOM 1427 O O . LEU D 2 1 ? -16.481 2.696 19.683 1.00 47.04 1 LEU D O 1
ATOM 1432 N N . THR D 2 2 ? -18.524 2.044 20.387 1.00 48.01 2 THR D N 1
ATOM 1433 C CA . THR D 2 2 ? -19.315 2.773 19.377 1.00 48.39 2 THR D CA 1
ATOM 1434 C C . THR D 2 2 ? -19.160 2.163 17.972 1.00 46.81 2 THR D C 1
ATOM 1435 O O . THR D 2 2 ? -18.065 2.151 17.404 1.00 45.76 2 THR D O 1
ATOM 1439 N N . PHE D 2 3 ? -20.272 1.668 17.425 1.00 47.01 3 PHE D N 1
ATOM 1440 C CA . PHE D 2 3 ? -20.309 1.136 16.060 1.00 45.84 3 PHE D CA 1
ATOM 1441 C C . PHE D 2 3 ? -20.092 2.238 15.010 1.00 46.17 3 PHE D C 1
ATOM 1442 O O . PHE D 2 3 ? -19.611 1.958 13.911 1.00 45.32 3 PHE D O 1
ATOM 1450 N N . LEU D 2 4 ? -20.493 3.470 15.341 1.00 48.12 4 LEU D N 1
ATOM 1451 C CA . LEU D 2 4 ? -20.273 4.644 14.479 1.00 48.88 4 LEU D CA 1
ATOM 1452 C C . LEU D 2 4 ? -18.818 4.803 14.072 1.00 47.30 4 LEU D C 1
ATOM 1453 O O . LEU D 2 4 ? -18.528 4.997 12.908 1.00 46.85 4 LEU D O 1
ATOM 1458 N N . GLU D 2 5 ? -17.926 4.715 15.050 1.00 47.22 5 GLU D N 1
ATOM 1459 C CA . GLU D 2 5 ? -16.486 4.875 14.853 1.00 47.27 5 GLU D CA 1
ATOM 1460 C C . GLU D 2 5 ? -15.788 3.548 14.563 1.00 45.00 5 GLU D C 1
ATOM 1461 O O . GLU D 2 5 ? -14.697 3.545 13.973 1.00 44.98 5 GLU D O 1
ATOM 1467 N N . TYR D 2 6 ? -16.383 2.437 15.013 1.00 43.05 6 TYR D N 1
ATOM 1468 C CA . TYR D 2 6 ? -15.925 1.113 14.607 1.00 41.25 6 TYR D CA 1
ATOM 1469 C C . TYR D 2 6 ? -16.007 0.986 13.092 1.00 41.31 6 TYR D C 1
ATOM 1470 O O . TYR D 2 6 ? -15.102 0.442 12.460 1.00 41.95 6 TYR D O 1
ATOM 1479 N N . TRP D 2 7 ? -17.076 1.537 12.519 1.00 41.63 7 TRP D N 1
ATOM 1480 C CA . TRP D 2 7 ? -17.320 1.507 11.071 1.00 41.65 7 TRP D CA 1
ATOM 1481 C C . TRP D 2 7 ? -16.616 2.652 10.303 1.00 42.06 7 TRP D C 1
ATOM 1482 O O . TRP D 2 7 ? -16.921 2.883 9.145 1.00 42.15 7 TRP D O 1
ATOM 1493 N N . ALA D 2 8 ? -15.661 3.340 10.938 1.00 42.77 8 ALA D N 1
ATOM 1494 C CA . ALA D 2 8 ? -14.909 4.432 10.315 1.00 44.34 8 ALA D CA 1
ATOM 1495 C C . ALA D 2 8 ? -13.394 4.188 10.249 1.00 45.20 8 ALA D C 1
ATOM 1496 O O . ALA D 2 8 ? -12.662 5.076 9.819 1.00 47.22 8 ALA D O 1
ATOM 1498 N N . GLN D 2 9 ? -12.927 3.005 10.657 1.00 44.73 9 GLN D N 1
ATOM 1499 C CA . GLN D 2 9 ? -11.518 2.622 10.517 1.00 46.20 9 GLN D CA 1
ATOM 1500 C C . GLN D 2 9 ? -11.292 1.995 9.149 1.00 48.08 9 GLN D C 1
ATOM 1501 O O . GLN D 2 9 ? -10.352 2.362 8.432 1.00 51.29 9 GLN D O 1
ATOM 1507 N N . LEU D 2 10 ? -12.144 1.029 8.807 1.00 47.69 10 LEU D N 1
ATOM 1508 C CA . LEU D 2 10 ? -12.153 0.427 7.467 1.00 49.03 10 LEU D CA 1
ATOM 1509 C C . LEU D 2 10 ? -12.509 1.442 6.372 1.00 50.25 10 LEU D C 1
ATOM 1510 O O . LEU D 2 10 ? -11.807 1.538 5.361 1.00 52.45 10 LEU D O 1
ATOM 1515 N N . MET D 2 11 ? -13.579 2.207 6.592 1.00 49.47 11 MET D N 1
ATOM 1516 C CA . MET D 2 11 ? -14.041 3.200 5.624 1.00 50.52 11 MET D CA 1
ATOM 1517 C C . MET D 2 11 ? -13.080 4.392 5.584 1.00 52.05 11 MET D C 1
ATOM 1518 O O . MET D 2 11 ? -13.298 5.413 6.233 1.00 51.97 11 MET D O 1
ATOM 1523 N N . GLN E 1 3 ? -4.650 7.533 12.701 1.00 47.72 26 GLN E N 1
ATOM 1524 C CA . GLN E 1 3 ? -4.579 6.099 13.138 1.00 46.46 26 GLN E CA 1
ATOM 1525 C C . GLN E 1 3 ? -3.161 5.535 13.054 1.00 46.37 26 GLN E C 1
ATOM 1526 O O . GLN E 1 3 ? -2.251 6.182 12.520 1.00 47.61 26 GLN E O 1
ATOM 1532 N N . VAL E 1 4 ? -2.986 4.336 13.601 1.00 45.16 27 VAL E N 1
ATOM 1533 C CA . VAL E 1 4 ? -1.682 3.692 13.698 1.00 44.70 27 VAL E CA 1
ATOM 1534 C C . VAL E 1 4 ? -1.811 2.182 13.541 1.00 43.92 27 VAL E C 1
ATOM 1535 O O . VAL E 1 4 ? -2.908 1.627 13.617 1.00 43.35 27 VAL E O 1
ATOM 1539 N N . ARG E 1 5 ? -0.667 1.542 13.315 1.00 43.62 28 ARG E N 1
ATOM 1540 C CA . ARG E 1 5 ? -0.569 0.101 13.108 1.00 43.23 28 ARG E CA 1
ATOM 1541 C C . ARG E 1 5 ? 0.571 -0.424 13.979 1.00 42.54 28 ARG E C 1
ATOM 1542 O O . ARG E 1 5 ? 1.714 0.020 13.811 1.00 43.19 28 ARG E O 1
ATOM 1550 N N . PRO E 1 6 ? 0.277 -1.348 14.916 1.00 41.10 29 PRO E N 1
ATOM 1551 C CA . PRO E 1 6 ? 1.342 -1.822 15.793 1.00 40.42 29 PRO E CA 1
ATOM 1552 C C . PRO E 1 6 ? 2.314 -2.776 15.114 1.00 41.02 29 PRO E C 1
ATOM 1553 O O . PRO E 1 6 ? 1.944 -3.489 14.179 1.00 41.93 29 PRO E O 1
ATOM 1557 N N . LYS E 1 7 ? 3.555 -2.771 15.591 1.00 40.66 30 LYS E N 1
ATOM 1558 C CA . LYS E 1 7 ? 4.589 -3.641 15.052 1.00 41.20 30 LYS E CA 1
ATOM 1559 C C . LYS E 1 7 ? 4.484 -5.009 15.697 1.00 41.29 30 LYS E C 1
ATOM 1560 O O . LYS E 1 7 ? 3.779 -5.182 16.694 1.00 40.44 30 LYS E O 1
ATOM 1566 N N . LEU E 1 8 ? 5.177 -5.980 15.106 1.00 42.56 31 LEU E N 1
ATOM 1567 C CA . LEU E 1 8 ? 5.085 -7.390 15.532 1.00 42.72 31 LEU E CA 1
ATOM 1568 C C . LEU E 1 8 ? 5.264 -7.614 17.053 1.00 41.61 31 LEU E C 1
ATOM 1569 O O . LEU E 1 8 ? 4.452 -8.311 17.667 1.00 40.98 31 LEU E O 1
ATOM 1574 N N . PRO E 1 9 ? 6.292 -6.997 17.669 1.00 41.32 32 PRO E N 1
ATOM 1575 C CA . PRO E 1 9 ? 6.411 -7.177 19.120 1.00 40.65 32 PRO E CA 1
ATOM 1576 C C . PRO E 1 9 ? 5.255 -6.577 19.950 1.00 39.21 32 PRO E C 1
ATOM 1577 O O . PRO E 1 9 ? 4.798 -7.221 20.886 1.00 38.96 32 PRO E O 1
ATOM 1581 N N . LEU E 1 10 ? 4.781 -5.386 19.597 1.00 38.40 33 LEU E N 1
ATOM 1582 C CA . LEU E 1 10 ? 3.720 -4.709 20.363 1.00 37.50 33 LEU E CA 1
ATOM 1583 C C . LEU E 1 10 ? 2.308 -5.272 20.107 1.00 37.27 33 LEU E C 1
ATOM 1584 O O . LEU E 1 10 ? 1.427 -5.177 20.974 1.00 37.28 33 LEU E O 1
ATOM 1589 N N . LEU E 1 11 ? 2.090 -5.854 18.928 1.00 37.65 34 LEU E N 1
ATOM 1590 C CA . LEU E 1 11 ? 0.770 -6.390 18.573 1.00 37.53 34 LEU E CA 1
ATOM 1591 C C . LEU E 1 11 ? 0.478 -7.695 19.310 1.00 37.67 34 LEU E C 1
ATOM 1592 O O . LEU E 1 11 ? -0.685 -8.011 19.560 1.00 37.38 34 LEU E O 1
ATOM 1597 N N . LYS E 1 12 ? 1.527 -8.457 19.628 1.00 38.27 35 LYS E N 1
ATOM 1598 C CA . LYS E 1 12 ? 1.397 -9.601 20.532 1.00 38.93 35 LYS E CA 1
ATOM 1599 C C . LYS E 1 12 ? 0.891 -9.119 21.892 1.00 38.48 35 LYS E C 1
ATOM 1600 O O . LYS E 1 12 ? 0.007 -9.748 22.476 1.00 38.95 35 LYS E O 1
ATOM 1606 N N . ILE E 1 13 ? 1.451 -8.009 22.383 1.00 38.06 36 ILE E N 1
ATOM 1607 C CA . ILE E 1 13 ? 0.952 -7.346 23.597 1.00 37.60 36 ILE E CA 1
ATOM 1608 C C . ILE E 1 13 ? -0.537 -7.039 23.465 1.00 37.33 36 ILE E C 1
ATOM 1609 O O . ILE E 1 13 ? -1.339 -7.482 24.285 1.00 36.97 36 ILE E O 1
ATOM 1614 N N . LEU E 1 14 ? -0.897 -6.288 22.430 1.00 37.55 37 LEU E N 1
ATOM 1615 C CA . LEU E 1 14 ? -2.296 -5.925 22.206 1.00 37.73 37 LEU E CA 1
ATOM 1616 C C . LEU E 1 14 ? -3.224 -7.137 22.136 1.00 38.51 37 LEU E C 1
ATOM 1617 O O . LEU E 1 14 ? -4.271 -7.149 22.785 1.00 38.34 37 LEU E O 1
ATOM 1622 N N . HIS E 1 15 ? -2.822 -8.161 21.383 1.00 39.22 38 HIS E N 1
ATOM 1623 C CA . HIS E 1 15 ? -3.647 -9.363 21.218 1.00 40.07 38 HIS E CA 1
ATOM 1624 C C . HIS E 1 15 ? -3.675 -10.301 22.434 1.00 40.69 38 HIS E C 1
ATOM 1625 O O . HIS E 1 15 ? -4.538 -11.176 22.508 1.00 41.79 38 HIS E O 1
ATOM 1632 N N . ALA E 1 16 ? -2.757 -10.123 23.384 1.00 40.17 39 ALA E N 1
ATOM 1633 C CA . ALA E 1 16 ? -2.809 -10.863 24.654 1.00 40.58 39 ALA E CA 1
ATOM 1634 C C . ALA E 1 16 ? -3.770 -10.243 25.676 1.00 40.22 39 ALA E C 1
ATOM 1635 O O . ALA E 1 16 ? -3.889 -10.760 26.780 1.00 40.41 39 ALA E O 1
ATOM 1637 N N . ALA E 1 17 ? -4.450 -9.153 25.314 1.00 40.03 40 ALA E N 1
ATOM 1638 C CA . ALA E 1 17 ? -5.401 -8.482 26.197 1.00 40.31 40 ALA E CA 1
ATOM 1639 C C . ALA E 1 17 ? -6.866 -8.625 25.759 1.00 41.62 40 ALA E C 1
ATOM 1640 O O . ALA E 1 17 ? -7.744 -8.064 26.410 1.00 42.21 40 ALA E O 1
ATOM 1642 N N . GLY E 1 18 ? -7.138 -9.364 24.679 1.00 42.62 41 GLY E N 1
ATOM 1643 C CA . GLY E 1 18 ? -8.500 -9.499 24.147 1.00 43.61 41 GLY E CA 1
ATOM 1644 C C . GLY E 1 18 ? -8.834 -8.550 23.003 1.00 43.34 41 GLY E C 1
ATOM 1645 O O . GLY E 1 18 ? -9.902 -8.668 22.391 1.00 44.42 41 GLY E O 1
ATOM 1646 N N . ALA E 1 19 ? -7.940 -7.605 22.709 1.00 42.17 42 ALA E N 1
ATOM 1647 C CA . ALA E 1 19 ? -8.047 -6.813 21.486 1.00 41.77 42 ALA E CA 1
ATOM 1648 C C . ALA E 1 19 ? -7.793 -7.711 20.288 1.00 42.26 42 ALA E C 1
ATOM 1649 O O . ALA E 1 19 ? -7.010 -8.658 20.358 1.00 42.50 42 ALA E O 1
ATOM 1651 N N . GLN E 1 20 ? -8.461 -7.404 19.188 1.00 42.75 43 GLN E N 1
ATOM 1652 C CA . GLN E 1 20 ? -8.269 -8.125 17.931 1.00 43.84 43 GLN E CA 1
ATOM 1653 C C . GLN E 1 20 ? -8.316 -7.130 16.781 1.00 43.59 43 GLN E C 1
ATOM 1654 O O . GLN E 1 20 ? -9.107 -6.197 16.821 1.00 43.39 43 GLN E O 1
ATOM 1660 N N . GLY E 1 21 ? -7.467 -7.335 15.772 1.00 43.81 44 GLY E N 1
ATOM 1661 C CA . GLY E 1 21 ? -7.372 -6.445 14.610 1.00 43.39 44 GLY E CA 1
ATOM 1662 C C . GLY E 1 21 ? -5.935 -6.167 14.219 1.00 42.82 44 GLY E C 1
ATOM 1663 O O . GLY E 1 21 ? -5.006 -6.785 14.740 1.00 42.92 44 GLY E O 1
ATOM 1664 N N . GLU E 1 22 ? -5.771 -5.242 13.281 1.00 42.56 45 GLU E N 1
ATOM 1665 C CA . GLU E 1 22 ? -4.458 -4.705 12.902 1.00 42.23 45 GLU E CA 1
ATOM 1666 C C . GLU E 1 22 ? -4.305 -3.218 13.202 1.00 41.25 45 GLU E C 1
ATOM 1667 O O . GLU E 1 22 ? -3.198 -2.764 13.477 1.00 40.61 45 GLU E O 1
ATOM 1673 N N . MET E 1 23 ? -5.404 -2.468 13.108 1.00 41.35 46 MET E N 1
ATOM 1674 C CA . MET E 1 23 ? -5.398 -1.023 13.295 1.00 41.22 46 MET E CA 1
ATOM 1675 C C . MET E 1 23 ? -6.311 -0.636 14.440 1.00 40.24 46 MET E C 1
ATOM 1676 O O . MET E 1 23 ? -7.447 -1.097 14.533 1.00 39.90 46 MET E O 1
ATOM 1681 N N . PHE E 1 24 ? -5.784 0.209 15.316 1.00 39.71 47 PHE E N 1
ATOM 1682 C CA . PHE E 1 24 ? -6.535 0.740 16.433 1.00 39.44 47 PHE E CA 1
ATOM 1683 C C . PHE E 1 24 ? -6.242 2.239 16.547 1.00 39.29 47 PHE E C 1
ATOM 1684 O O . PHE E 1 24 ? -5.224 2.714 16.051 1.00 38.82 47 PHE E O 1
ATOM 1692 N N . THR E 1 25 ? -7.146 2.979 17.182 1.00 39.62 48 THR E N 1
ATOM 1693 C CA . THR E 1 25 ? -6.872 4.349 17.609 1.00 39.85 48 THR E CA 1
ATOM 1694 C C . THR E 1 25 ? -5.950 4.327 18.831 1.00 39.81 48 THR E C 1
ATOM 1695 O O . THR E 1 25 ? -5.814 3.301 19.516 1.00 39.63 48 THR E O 1
ATOM 1699 N N . VAL E 1 26 ? -5.347 5.476 19.111 1.00 40.48 49 VAL E N 1
ATOM 1700 C CA . VAL E 1 26 ? -4.324 5.584 20.151 1.00 40.50 49 VAL E CA 1
ATOM 1701 C C . VAL E 1 26 ? -4.933 5.664 21.559 1.00 41.19 49 VAL E C 1
ATOM 1702 O O . VAL E 1 26 ? -4.207 5.578 22.541 1.00 41.38 49 VAL E O 1
ATOM 1706 N N . LYS E 1 27 ? -6.254 5.821 21.656 1.00 42.28 50 LYS E N 1
ATOM 1707 C CA . LYS E 1 27 ? -6.968 5.732 22.932 1.00 42.69 50 LYS E CA 1
ATOM 1708 C C . LYS E 1 27 ? -7.353 4.281 23.232 1.00 42.00 50 LYS E C 1
ATOM 1709 O O . LYS E 1 27 ? -7.239 3.836 24.379 1.00 41.87 50 LYS E O 1
ATOM 1715 N N . GLU E 1 28 ? -7.796 3.551 22.202 1.00 41.87 51 GLU E N 1
ATOM 1716 C CA . GLU E 1 28 ? -8.165 2.137 22.346 1.00 41.94 51 GLU E CA 1
ATOM 1717 C C . GLU E 1 28 ? -6.936 1.205 22.369 1.00 41.31 51 GLU E C 1
ATOM 1718 O O . GLU E 1 28 ? -7.032 0.078 22.859 1.00 40.74 51 GLU E O 1
ATOM 1724 N N . VAL E 1 29 ? -5.809 1.648 21.811 1.00 41.30 52 VAL E N 1
ATOM 1725 C CA . VAL E 1 29 ? -4.529 0.963 22.053 1.00 41.21 52 VAL E CA 1
ATOM 1726 C C . VAL E 1 29 ? -4.176 1.013 23.548 1.00 41.26 52 VAL E C 1
ATOM 1727 O O . VAL E 1 29 ? -3.882 -0.016 24.155 1.00 41.21 52 VAL E O 1
ATOM 1731 N N . MET E 1 30 ? -4.211 2.212 24.122 1.00 41.69 53 MET E N 1
ATOM 1732 C CA . MET E 1 30 ? -3.858 2.427 25.530 1.00 41.93 53 MET E CA 1
ATOM 1733 C C . MET E 1 30 ? -4.868 1.863 26.531 1.00 41.96 53 MET E C 1
ATOM 1734 O O . MET E 1 30 ? -4.502 1.627 27.682 1.00 41.44 53 MET E O 1
ATOM 1739 N N . HIS E 1 31 ? -6.122 1.662 26.116 1.00 42.48 54 HIS E N 1
ATOM 1740 C CA . HIS E 1 31 ? -7.097 0.937 26.958 1.00 43.16 54 HIS E CA 1
ATOM 1741 C C . HIS E 1 31 ? -6.635 -0.512 27.128 1.00 42.84 54 HIS E C 1
ATOM 1742 O O . HIS E 1 31 ? -6.464 -1.000 28.249 1.00 42.82 54 HIS E O 1
ATOM 1749 N N . TYR E 1 32 ? -6.380 -1.168 26.000 1.00 43.03 55 TYR E N 1
ATOM 1750 C CA . TYR E 1 32 ? -5.857 -2.540 25.991 1.00 43.26 55 TYR E CA 1
ATOM 1751 C C . TYR E 1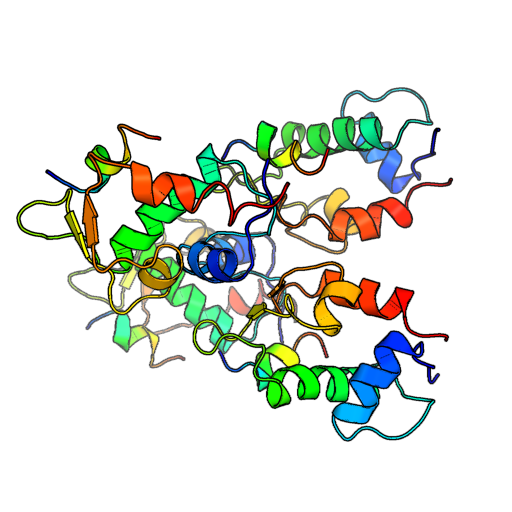 32 ? -4.385 -2.655 26.432 1.00 42.93 55 TYR E C 1
ATOM 1752 O O . TYR E 1 32 ? -3.863 -3.761 26.535 1.00 43.47 55 TYR E O 1
ATOM 1761 N N . LEU E 1 33 ? -3.716 -1.526 26.661 1.00 42.69 56 LEU E N 1
ATOM 1762 C CA . LEU E 1 33 ? -2.448 -1.513 27.396 1.00 42.39 56 LEU E CA 1
ATOM 1763 C C . LEU E 1 33 ? -2.614 -1.497 28.905 1.00 42.82 56 LEU E C 1
ATOM 1764 O O . LEU E 1 33 ? -1.706 -1.916 29.599 1.00 42.80 56 LEU E O 1
ATOM 1769 N N . GLY E 1 34 ? -3.735 -0.975 29.403 1.00 43.43 57 GLY E N 1
ATOM 1770 C CA . GLY E 1 34 ? -4.131 -1.132 30.802 1.00 43.25 57 GLY E CA 1
ATOM 1771 C C . GLY E 1 34 ? -4.657 -2.525 31.078 1.00 43.18 57 GLY E C 1
ATOM 1772 O O . GLY E 1 34 ? -4.514 -3.030 32.183 1.00 43.20 57 GLY E O 1
ATOM 1773 N N . GLN E 1 35 ? -5.277 -3.145 30.075 1.00 43.34 58 GLN E N 1
ATOM 1774 C CA . GLN E 1 35 ? -5.724 -4.536 30.202 1.00 43.91 58 GLN E CA 1
ATOM 1775 C C . GLN E 1 35 ? -4.546 -5.513 30.253 1.00 43.66 58 GLN E C 1
ATOM 1776 O O . GLN E 1 35 ? -4.625 -6.526 30.942 1.00 44.63 58 GLN E O 1
ATOM 1782 N N . TYR E 1 36 ? -3.463 -5.208 29.531 1.00 42.30 59 TYR E N 1
ATOM 1783 C CA . TYR E 1 36 ? -2.265 -6.057 29.518 1.00 41.08 59 TYR E CA 1
ATOM 1784 C C . TYR E 1 36 ? -1.594 -6.060 30.883 1.00 40.79 59 TYR E C 1
ATOM 1785 O O . TYR E 1 36 ? -1.408 -7.116 31.471 1.00 41.07 59 TYR E O 1
ATOM 1794 N N . ILE E 1 37 ? -1.272 -4.872 31.386 1.00 40.32 60 ILE E N 1
ATOM 1795 C CA . ILE E 1 37 ? -0.638 -4.725 32.700 1.00 40.44 60 ILE E CA 1
ATOM 1796 C C . ILE E 1 37 ? -1.581 -5.292 33.770 1.00 41.33 60 ILE E C 1
ATOM 1797 O O . ILE E 1 37 ? -1.189 -6.163 34.548 1.00 41.21 60 ILE E O 1
ATOM 1802 N N . MET E 1 38 ? -2.831 -4.829 33.778 1.00 42.22 61 MET E N 1
ATOM 1803 C CA . MET E 1 38 ? -3.773 -5.187 34.842 1.00 43.68 61 MET E CA 1
ATOM 1804 C C . MET E 1 38 ? -4.057 -6.681 34.885 1.00 44.71 61 MET E C 1
ATOM 1805 O O . MET E 1 38 ? -4.073 -7.265 35.961 1.00 45.59 61 MET E O 1
ATOM 1810 N N . VAL E 1 39 ? -4.264 -7.293 33.723 1.00 45.08 62 VAL E N 1
ATOM 1811 C CA . VAL E 1 39 ? -4.570 -8.726 33.656 1.00 45.86 62 VAL E CA 1
ATOM 1812 C C . VAL E 1 39 ? -3.301 -9.575 33.827 1.00 45.77 62 VAL E C 1
ATOM 1813 O O . VAL E 1 39 ? -3.401 -10.744 34.187 1.00 46.91 62 VAL E O 1
ATOM 1817 N N . LYS E 1 40 ? -2.121 -8.994 33.607 1.00 44.98 63 LYS E N 1
ATOM 1818 C CA . LYS E 1 40 ? -0.853 -9.698 33.865 1.00 44.99 63 LYS E CA 1
ATOM 1819 C C . LYS E 1 40 ? -0.198 -9.374 35.225 1.00 44.82 63 LYS E C 1
ATOM 1820 O O . LYS E 1 40 ? 0.851 -9.931 35.543 1.00 44.98 63 LYS E O 1
ATOM 1826 N N . GLN E 1 41 ? -0.805 -8.486 36.011 1.00 44.78 64 GLN E N 1
ATOM 1827 C CA . GLN E 1 41 ? -0.304 -8.127 37.342 1.00 45.09 64 GLN E CA 1
ATOM 1828 C C . GLN E 1 41 ? 1.165 -7.715 37.307 1.00 44.47 64 GLN E C 1
ATOM 1829 O O . GLN E 1 41 ? 2.038 -8.431 37.801 1.00 44.96 64 GLN E O 1
ATOM 1835 N N . LEU E 1 42 ? 1.429 -6.572 36.683 1.00 43.55 65 LEU E N 1
ATOM 1836 C CA . LEU E 1 42 ? 2.771 -5.995 36.649 1.00 42.88 65 LEU E CA 1
ATOM 1837 C C . LEU E 1 42 ? 2.936 -4.795 37.572 1.00 42.62 65 LEU E C 1
ATOM 1838 O O . LEU E 1 42 ? 4.034 -4.258 37.672 1.00 42.14 65 LEU E O 1
ATOM 1843 N N . TYR E 1 43 ? 1.869 -4.389 38.259 1.00 42.95 66 TYR E N 1
ATOM 1844 C CA . TYR E 1 43 ? 1.948 -3.263 39.198 1.00 43.31 66 TYR E CA 1
ATOM 1845 C C . TYR E 1 43 ? 2.260 -3.738 40.615 1.00 44.15 66 TYR E C 1
ATOM 1846 O O . TYR E 1 43 ? 2.098 -4.917 40.940 1.00 44.63 66 TYR E O 1
ATOM 1855 N N . ASP E 1 44 ? 2.730 -2.807 41.437 1.00 44.66 67 ASP E N 1
ATOM 1856 C CA . ASP E 1 44 ? 2.881 -3.022 42.871 1.00 45.87 67 ASP E CA 1
ATOM 1857 C C . ASP E 1 44 ? 1.483 -2.841 43.472 1.00 47.15 67 ASP E C 1
ATOM 1858 O O . ASP E 1 44 ? 0.764 -1.912 43.106 1.00 47.32 67 ASP E O 1
ATOM 1863 N N . ALA E 1 45 ? 1.067 -3.769 44.326 1.00 48.31 68 ALA E N 1
ATOM 1864 C CA . ALA E 1 45 ? -0.231 -3.677 44.990 1.00 49.62 68 ALA E CA 1
ATOM 1865 C C . ALA E 1 45 ? -0.195 -2.664 46.136 1.00 51.14 68 ALA E C 1
ATOM 1866 O O . ALA E 1 45 ? -1.195 -2.007 46.417 1.00 52.18 68 ALA E O 1
ATOM 1868 N N . ALA E 1 46 ? 0.951 -2.545 46.804 1.00 51.76 69 ALA E N 1
ATOM 1869 C CA . ALA E 1 46 ? 1.145 -1.525 47.834 1.00 52.99 69 ALA E CA 1
ATOM 1870 C C . ALA E 1 46 ? 1.036 -0.122 47.226 1.00 53.28 69 ALA E C 1
ATOM 1871 O O . ALA E 1 46 ? 0.172 0.653 47.637 1.00 55.19 69 ALA E O 1
ATOM 1873 N N . ALA E 1 47 ? 1.890 0.183 46.242 1.00 52.13 70 ALA E N 1
ATOM 1874 C CA . ALA E 1 47 ? 1.845 1.458 45.505 1.00 51.93 70 ALA E CA 1
ATOM 1875 C C . ALA E 1 47 ? 1.512 1.178 44.047 1.00 50.41 70 ALA E C 1
ATOM 1876 O O . ALA E 1 47 ? 2.282 0.507 43.379 1.00 49.71 70 ALA E O 1
ATOM 1878 N N . GLN E 1 48 ? 0.389 1.699 43.549 1.00 49.92 71 GLN E N 1
ATOM 1879 C CA . GLN E 1 48 ? -0.170 1.220 42.276 1.00 48.23 71 GLN E CA 1
ATOM 1880 C C . GLN E 1 48 ? 0.119 2.079 41.033 1.00 47.15 71 GLN E C 1
ATOM 1881 O O . GLN E 1 48 ? -0.625 2.008 40.051 1.00 46.60 71 GLN E O 1
ATOM 1887 N N . HIS E 1 49 ? 1.191 2.871 41.059 1.00 46.66 72 HIS E N 1
ATOM 1888 C CA . HIS E 1 49 ? 1.695 3.540 39.844 1.00 45.68 72 HIS E CA 1
ATOM 1889 C C . HIS E 1 49 ? 3.025 2.971 39.341 1.00 44.73 72 HIS E C 1
ATOM 1890 O O . HIS E 1 49 ? 3.472 3.352 38.266 1.00 44.30 72 HIS E O 1
ATOM 1897 N N . MET E 1 50 ? 3.663 2.088 40.110 1.00 44.56 73 MET E N 1
ATOM 1898 C CA . MET E 1 50 ? 4.953 1.512 39.731 1.00 43.73 73 MET E CA 1
ATOM 1899 C C . MET E 1 50 ? 4.725 0.209 38.993 1.00 42.23 73 MET E C 1
ATOM 1900 O O . MET E 1 50 ? 4.062 -0.673 39.523 1.00 41.98 73 MET E O 1
ATOM 1905 N N . VAL E 1 51 ? 5.267 0.103 37.778 1.00 41.30 74 VAL E N 1
ATOM 1906 C CA . VAL E 1 51 ? 5.174 -1.109 36.965 1.00 40.26 74 VAL E CA 1
ATOM 1907 C C . VAL E 1 51 ? 6.571 -1.693 36.774 1.00 40.02 74 VAL E C 1
ATOM 1908 O O . VAL E 1 51 ? 7.500 -0.994 36.382 1.00 39.66 74 VAL E O 1
ATOM 1912 N N . TYR E 1 52 ? 6.690 -2.985 37.062 1.00 40.58 75 TYR E N 1
ATOM 1913 C CA . TYR E 1 52 ? 7.952 -3.713 37.026 1.00 41.31 75 TYR E CA 1
ATOM 1914 C C . TYR E 1 52 ? 7.889 -4.699 35.868 1.00 41.53 75 TYR E C 1
ATOM 1915 O O . TYR E 1 52 ? 7.248 -5.752 35.966 1.00 41.53 75 TYR E O 1
ATOM 1924 N N . CYS E 1 53 ? 8.540 -4.333 34.768 1.00 41.97 76 CYS E N 1
ATOM 1925 C CA . CYS E 1 53 ? 8.490 -5.089 33.521 1.00 42.30 76 CYS E CA 1
ATOM 1926 C C . CYS E 1 53 ? 9.855 -5.685 33.180 1.00 43.22 76 CYS E C 1
ATOM 1927 O O . CYS E 1 53 ? 10.139 -5.965 32.019 1.00 43.86 76 CYS E O 1
ATOM 1930 N N . GLY E 1 54 ? 10.694 -5.900 34.190 1.00 43.96 77 GLY E N 1
ATOM 1931 C CA . GLY E 1 54 ? 12.058 -6.381 33.969 1.00 44.77 77 GLY E CA 1
ATOM 1932 C C . GLY E 1 54 ? 12.131 -7.689 33.201 1.00 45.04 77 GLY E C 1
ATOM 1933 O O . GLY E 1 54 ? 12.972 -7.832 32.319 1.00 46.20 77 GLY E O 1
ATOM 1934 N N . GLY E 1 55 ? 11.242 -8.629 33.518 1.00 44.47 78 GLY E N 1
ATOM 1935 C CA . GLY E 1 55 ? 11.209 -9.936 32.844 1.00 45.13 78 GLY E CA 1
ATOM 1936 C C . GLY E 1 55 ? 10.013 -10.136 31.924 1.00 44.39 78 GLY E C 1
ATOM 1937 O O . GLY E 1 55 ? 9.385 -11.195 31.950 1.00 44.43 78 GLY E O 1
ATOM 1938 N N . ASP E 1 56 ? 9.702 -9.129 31.108 1.00 43.69 79 ASP E N 1
ATOM 1939 C CA . ASP E 1 56 ? 8.532 -9.173 30.215 1.00 43.24 79 ASP E CA 1
ATOM 1940 C C . ASP E 1 56 ? 8.792 -8.435 28.905 1.00 43.16 79 ASP E C 1
ATOM 1941 O O . ASP E 1 56 ? 9.510 -7.434 28.874 1.00 43.11 79 ASP E O 1
ATOM 1946 N N . LEU E 1 57 ? 8.160 -8.931 27.841 1.00 43.35 80 LEU E N 1
ATOM 1947 C CA . LEU E 1 57 ? 8.277 -8.377 26.488 1.00 43.25 80 LEU E CA 1
ATOM 1948 C C . LEU E 1 57 ? 8.177 -6.860 26.482 1.00 42.64 80 LEU E C 1
ATOM 1949 O O . LEU E 1 57 ? 9.010 -6.196 25.881 1.00 43.20 80 LEU E O 1
ATOM 1954 N N . LEU E 1 58 ? 7.168 -6.334 27.178 1.00 42.33 81 LEU E N 1
ATOM 1955 C CA . LEU E 1 58 ? 6.966 -4.890 27.377 1.00 42.16 81 LEU E CA 1
ATOM 1956 C C . LEU E 1 58 ? 8.262 -4.136 27.711 1.00 42.71 81 LEU E C 1
ATOM 1957 O O . LEU E 1 58 ? 8.709 -3.296 26.927 1.00 42.66 81 LEU E O 1
ATOM 1962 N N . GLY E 1 59 ? 8.862 -4.470 28.857 1.00 42.64 82 GLY E N 1
ATOM 1963 C CA . GLY E 1 59 ? 10.094 -3.830 29.321 1.00 42.92 82 GLY E CA 1
ATOM 1964 C C . GLY E 1 59 ? 11.259 -4.010 28.367 1.00 43.73 82 GLY E C 1
ATOM 1965 O O . GLY E 1 59 ? 12.064 -3.098 28.197 1.00 44.46 82 GLY E O 1
ATOM 1966 N N . GLU E 1 60 ? 11.310 -5.160 27.698 1.00 44.11 83 GLU E N 1
ATOM 1967 C CA . GLU E 1 60 ? 12.392 -5.464 26.755 1.00 45.20 83 GLU E CA 1
ATOM 1968 C C . GLU E 1 60 ? 12.243 -4.610 25.496 1.00 45.23 83 GLU E C 1
ATOM 1969 O O . GLU E 1 60 ? 13.235 -4.258 24.863 1.00 45.91 83 GLU E O 1
ATOM 1975 N N . LEU E 1 61 ? 11.003 -4.283 25.138 1.00 44.77 84 LEU E N 1
ATOM 1976 C CA . LEU E 1 61 ? 10.730 -3.339 24.057 1.00 45.36 84 LEU E CA 1
ATOM 1977 C C . LEU E 1 61 ? 10.792 -1.898 24.553 1.00 45.03 84 LEU E C 1
ATOM 1978 O O . LEU E 1 61 ? 10.748 -0.967 23.752 1.00 45.22 84 LEU E O 1
ATOM 1983 N N . LEU E 1 62 ? 10.883 -1.720 25.873 1.00 44.68 85 LEU E N 1
ATOM 1984 C CA . LEU E 1 62 ? 11.112 -0.406 26.480 1.00 44.67 85 LEU E CA 1
ATOM 1985 C C . LEU E 1 62 ? 12.590 -0.012 26.653 1.00 45.51 85 LEU E C 1
ATOM 1986 O O . LEU E 1 62 ? 12.903 1.180 26.681 1.00 45.95 85 LEU E O 1
ATOM 1991 N N . GLY E 1 63 ? 13.483 -0.996 26.764 1.00 45.73 86 GLY E N 1
ATOM 1992 C CA . GLY E 1 63 ? 14.884 -0.756 27.123 1.00 46.93 86 GLY E CA 1
ATOM 1993 C C . GLY E 1 63 ? 15.042 -0.396 28.592 1.00 46.56 86 GLY E C 1
ATOM 1994 O O . GLY E 1 63 ? 16.011 0.270 28.980 1.00 47.45 86 GLY E O 1
ATOM 1995 N N . ARG E 1 64 ? 14.090 -0.860 29.405 1.00 45.42 87 ARG E N 1
ATOM 1996 C CA . ARG E 1 64 ? 13.957 -0.481 30.818 1.00 45.19 87 ARG E CA 1
ATOM 1997 C C . ARG E 1 64 ? 13.447 -1.679 31.629 1.00 44.25 87 ARG E C 1
ATOM 1998 O O . ARG E 1 64 ? 13.024 -2.689 31.057 1.00 43.64 87 ARG E O 1
ATOM 2006 N N . GLN E 1 65 ? 13.490 -1.550 32.955 1.00 44.38 88 GLN E N 1
ATOM 2007 C CA . GLN E 1 65 ? 12.984 -2.581 33.880 1.00 43.89 88 GLN E CA 1
ATOM 2008 C C . GLN E 1 65 ? 11.856 -2.109 34.816 1.00 42.68 88 GLN E C 1
ATOM 2009 O O . GLN E 1 65 ? 11.229 -2.941 35.486 1.00 42.14 88 GLN E O 1
ATOM 2015 N N . SER E 1 66 ? 11.607 -0.797 34.871 1.00 42.34 89 SER E N 1
ATOM 2016 C CA . SER E 1 66 ? 10.557 -0.239 35.722 1.00 41.89 89 SER E CA 1
ATOM 2017 C C . SER E 1 66 ? 10.145 1.138 35.234 1.00 41.97 89 SER E C 1
ATOM 2018 O O . SER E 1 66 ? 10.973 1.886 34.710 1.00 42.69 89 SER E O 1
ATOM 2021 N N . PHE E 1 67 ? 8.872 1.472 35.408 1.00 41.58 90 PHE E N 1
ATOM 2022 C CA . PHE E 1 67 ? 8.380 2.799 35.047 1.00 42.36 90 PHE E CA 1
ATOM 2023 C C . PHE E 1 67 ? 7.1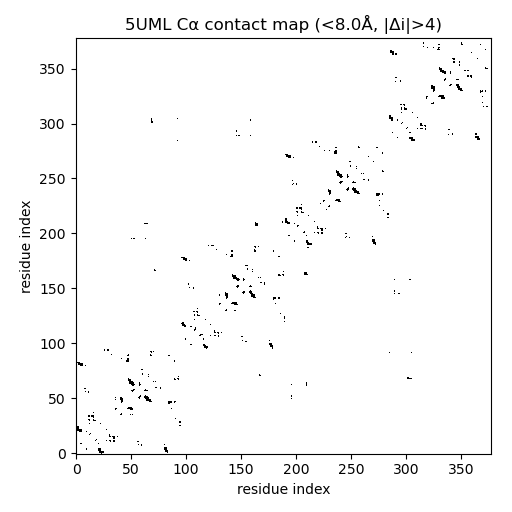87 3.189 35.906 1.00 42.34 90 PHE E C 1
ATOM 2024 O O . PHE E 1 67 ? 6.481 2.330 36.426 1.00 41.85 90 PHE E O 1
ATOM 2032 N N . SER E 1 68 ? 6.979 4.496 36.041 1.00 43.19 91 SER E N 1
ATOM 2033 C CA . SER E 1 68 ? 5.941 5.043 36.900 1.00 43.73 91 SER E CA 1
ATOM 2034 C C . SER E 1 68 ? 4.826 5.634 36.051 1.00 43.86 91 SER E C 1
ATOM 2035 O O . SER E 1 68 ? 5.075 6.506 35.227 1.00 44.46 91 SER E O 1
ATOM 2038 N N . VAL E 1 69 ? 3.598 5.175 36.282 1.00 43.91 92 VAL E N 1
ATOM 2039 C CA . VAL E 1 69 ? 2.401 5.715 35.618 1.00 44.52 92 VAL E CA 1
ATOM 2040 C C . VAL E 1 69 ? 2.274 7.231 35.864 1.00 46.38 92 VAL E C 1
ATOM 2041 O O . VAL E 1 69 ? 1.684 7.948 35.051 1.00 46.57 92 VAL E O 1
ATOM 2045 N N . LYS E 1 70 ? 2.845 7.707 36.975 1.00 47.60 93 LYS E N 1
ATOM 2046 C CA . LYS E 1 70 ? 2.960 9.147 37.242 1.00 49.29 93 LYS E CA 1
ATOM 2047 C C . LYS E 1 70 ? 3.776 9.961 36.210 1.00 49.80 93 LYS E C 1
ATOM 2048 O O . LYS E 1 70 ? 3.682 11.194 36.189 1.00 51.45 93 LYS E O 1
ATOM 2054 N N . ASP E 1 71 ? 4.582 9.296 35.382 1.00 48.96 94 ASP E N 1
ATOM 2055 C CA . ASP E 1 71 ? 5.306 9.969 34.302 1.00 49.85 94 ASP E CA 1
ATOM 2056 C C . ASP E 1 71 ? 5.532 9.005 33.120 1.00 48.82 94 ASP E C 1
ATOM 2057 O O . ASP E 1 71 ? 6.238 8.006 33.255 1.00 47.89 94 ASP E O 1
ATOM 2062 N N . PRO E 1 72 ? 4.906 9.288 31.965 1.00 49.20 95 PRO E N 1
ATOM 2063 C CA . PRO E 1 72 ? 4.932 8.352 30.832 1.00 48.34 95 PRO E CA 1
ATOM 2064 C C . PRO E 1 72 ? 6.022 8.568 29.746 1.00 49.13 95 PRO E C 1
ATOM 2065 O O . PRO E 1 72 ? 5.876 8.045 28.641 1.00 48.75 95 PRO E O 1
ATOM 2069 N N . SER E 1 73 ? 7.105 9.288 30.057 1.00 50.56 96 SER E N 1
ATOM 2070 C CA . SER E 1 73 ? 8.186 9.559 29.082 1.00 51.15 96 SER E CA 1
ATOM 2071 C C . SER E 1 73 ? 8.678 8.348 28.264 1.00 49.99 96 SER E C 1
ATOM 2072 O O . SER E 1 73 ? 8.939 8.497 27.066 1.00 49.98 96 SER E O 1
ATOM 2075 N N . PRO E 1 74 ? 8.833 7.164 28.903 1.00 48.76 97 PRO E N 1
ATOM 2076 C CA . PRO E 1 74 ? 9.208 5.986 28.094 1.00 48.17 97 PRO E CA 1
ATOM 2077 C C . PRO E 1 74 ? 8.063 5.340 27.317 1.00 46.92 97 PRO E C 1
ATOM 2078 O O . PRO E 1 74 ? 8.288 4.835 26.218 1.00 46.40 97 PRO E O 1
ATOM 2082 N N . LEU E 1 75 ? 6.875 5.304 27.920 1.00 46.35 98 LEU E N 1
ATOM 2083 C CA . LEU E 1 75 ? 5.694 4.759 27.271 1.00 45.49 98 LEU E CA 1
ATOM 2084 C C . LEU E 1 75 ? 5.600 5.327 25.892 1.00 45.91 98 LEU E C 1
ATOM 2085 O O . LEU E 1 75 ? 5.572 4.582 24.922 1.00 45.02 98 LEU E O 1
ATOM 2090 N N . TYR E 1 76 ? 5.616 6.658 25.822 1.00 47.18 99 TYR E N 1
ATOM 2091 C CA . TYR E 1 76 ? 5.591 7.366 24.556 1.00 48.16 99 TYR E CA 1
ATOM 2092 C C . TYR E 1 76 ? 7.025 7.541 24.008 1.00 49.47 99 TYR E C 1
ATOM 2093 O O . TYR E 1 76 ? 7.558 8.651 23.995 1.00 51.34 99 TYR E O 1
ATOM 2102 N N . ASP E 1 77 ? 7.642 6.461 23.577 1.00 49.08 100 ASP E N 1
ATOM 2103 C CA . ASP E 1 77 ? 8.947 6.497 22.909 1.00 50.26 100 ASP E CA 1
ATOM 2104 C C . ASP E 1 77 ? 9.071 5.155 22.234 1.00 49.65 100 ASP E C 1
ATOM 2105 O O . ASP E 1 77 ? 9.703 5.015 21.210 1.00 50.36 100 ASP E O 1
ATOM 2110 N N . MET E 1 78 ? 8.521 4.156 22.907 1.00 48.68 101 MET E N 1
ATOM 2111 C CA . MET E 1 78 ? 8.184 2.881 22.343 1.00 47.87 101 MET E CA 1
ATOM 2112 C C . MET E 1 78 ? 6.821 2.925 21.643 1.00 47.01 101 MET E C 1
ATOM 2113 O O . MET E 1 78 ? 6.417 1.947 21.046 1.00 46.41 101 MET E O 1
ATOM 2118 N N . LEU E 1 79 ? 6.086 4.027 21.772 1.00 46.61 102 LEU E N 1
ATOM 2119 C CA . LEU E 1 79 ? 4.822 4.203 21.094 1.00 45.67 102 LEU E CA 1
ATOM 2120 C C . LEU E 1 79 ? 5.044 4.918 19.789 1.00 46.32 102 LEU E C 1
ATOM 2121 O O . LEU E 1 79 ? 4.246 4.800 18.879 1.00 46.11 102 LEU E O 1
ATOM 2126 N N . ARG E 1 80 ? 6.155 5.633 19.681 1.00 47.41 103 ARG E N 1
ATOM 2127 C CA . ARG E 1 80 ? 6.587 6.179 18.390 1.00 48.64 103 ARG E CA 1
ATOM 2128 C C . ARG E 1 80 ? 7.555 5.264 17.634 1.00 48.69 103 ARG E C 1
ATOM 2129 O O . ARG E 1 80 ? 7.571 5.266 16.401 1.00 48.90 103 ARG E O 1
ATOM 2137 N N . LYS E 1 81 ? 8.364 4.512 18.382 1.00 48.29 104 LYS E N 1
ATOM 2138 C CA . LYS E 1 81 ? 9.322 3.553 17.804 1.00 48.86 104 LYS E CA 1
ATOM 2139 C C . LYS E 1 81 ? 8.693 2.202 17.479 1.00 47.92 104 LYS E C 1
ATOM 2140 O O . LYS E 1 81 ? 9.374 1.334 16.942 1.00 48.71 104 LYS E O 1
ATOM 2146 N N . ASN E 1 82 ? 7.425 2.008 17.834 1.00 46.65 105 ASN E N 1
ATOM 2147 C CA . ASN E 1 82 ? 6.734 0.741 17.606 1.00 46.15 105 ASN E CA 1
ATOM 2148 C C . ASN E 1 82 ? 5.257 0.907 17.196 1.00 45.35 105 ASN E C 1
ATOM 2149 O O . ASN E 1 82 ? 4.458 -0.001 17.408 1.00 44.85 105 ASN E O 1
ATOM 2154 N N . LEU E 1 83 ? 4.895 2.052 16.619 1.00 45.35 106 LEU E N 1
ATOM 2155 C CA . LEU E 1 83 ? 3.597 2.219 15.967 1.00 45.01 106 LEU E CA 1
ATOM 2156 C C . LEU E 1 83 ? 3.858 2.825 14.602 1.00 45.62 106 LEU E C 1
ATOM 2157 O O . LEU E 1 83 ? 4.256 3.989 14.500 1.00 46.22 106 LEU E O 1
ATOM 2162 N N . VAL E 1 84 ? 3.652 2.029 13.556 1.00 45.57 107 VAL E N 1
ATOM 2163 C CA . VAL E 1 84 ? 3.774 2.526 12.191 1.00 46.33 107 VAL E CA 1
ATOM 2164 C C . VAL E 1 84 ? 2.527 3.377 11.951 1.00 46.06 107 VAL E C 1
ATOM 2165 O O . VAL E 1 84 ? 1.407 2.899 12.106 1.00 45.15 107 VAL E O 1
ATOM 2169 N N . THR E 1 85 ? 2.736 4.644 11.597 1.00 46.92 108 THR E N 1
ATOM 2170 C CA . THR E 1 85 ? 1.653 5.625 11.485 1.00 46.92 108 THR E CA 1
ATOM 2171 C C . THR E 1 85 ? 0.833 5.441 10.202 1.00 47.25 108 THR E C 1
ATOM 2172 O O . THR E 1 85 ? 0.448 4.331 9.838 1.00 46.84 108 THR E O 1
ATOM 2177 N N . LEU F 2 1 ? -4.284 5.778 45.210 1.00 55.96 1 LEU F N 1
ATOM 2178 C CA . LEU F 2 1 ? -3.597 4.686 44.454 1.00 54.48 1 LEU F CA 1
ATOM 2179 C C . LEU F 2 1 ? -4.592 4.068 43.459 1.00 54.18 1 LEU F C 1
ATOM 2180 O O . LEU F 2 1 ? -5.276 4.817 42.765 1.00 54.44 1 LEU F O 1
ATOM 2185 N N . THR F 2 2 ? -4.724 2.740 43.425 1.00 54.31 2 THR F N 1
ATOM 2186 C CA . THR F 2 2 ? -5.478 2.018 42.395 1.00 54.42 2 THR F CA 1
ATOM 2187 C C . THR F 2 2 ? -4.985 2.325 40.982 1.00 52.76 2 THR F C 1
ATOM 2188 O O . THR F 2 2 ? -5.235 3.404 40.464 1.00 51.81 2 THR F O 1
ATOM 2192 N N . PHE F 2 3 ? -4.319 1.351 40.358 1.00 52.16 3 PHE F N 1
ATOM 2193 C CA . PHE F 2 3 ? -3.903 1.428 38.954 1.00 51.39 3 PHE F CA 1
ATOM 2194 C C . PHE F 2 3 ? -5.106 1.755 38.070 1.00 52.08 3 PHE F C 1
ATOM 2195 O O . PHE F 2 3 ? -4.957 2.395 37.029 1.00 51.48 3 PHE F O 1
ATOM 2203 N N . LEU F 2 4 ? -6.287 1.304 38.507 1.00 53.98 4 LEU F N 1
ATOM 2204 C CA . LEU F 2 4 ? -7.551 1.517 37.798 1.00 54.93 4 LEU F CA 1
ATOM 2205 C C . LEU F 2 4 ? -7.778 2.979 37.422 1.00 54.14 4 LEU F C 1
ATOM 2206 O O . LEU F 2 4 ? -8.060 3.280 36.262 1.00 53.24 4 LEU F O 1
ATOM 2211 N N . GLU F 2 5 ? -7.622 3.872 38.398 1.00 54.49 5 GLU F N 1
ATOM 2212 C CA . GLU F 2 5 ? -7.801 5.314 38.188 1.00 54.74 5 GLU F CA 1
ATOM 2213 C C . GLU F 2 5 ? -6.494 6.049 37.843 1.00 53.73 5 GLU F C 1
ATOM 2214 O O . GLU F 2 5 ? -6.556 7.123 37.260 1.00 54.14 5 GLU F O 1
ATOM 2220 N N . TYR F 2 6 ? -5.335 5.491 38.214 1.00 53.06 6 TYR F N 1
ATOM 2221 C CA . TYR F 2 6 ? -4.029 6.012 37.762 1.00 52.14 6 TYR F CA 1
ATOM 2222 C C . TYR F 2 6 ? -3.925 6.020 36.236 1.00 51.11 6 TYR F C 1
ATOM 2223 O O . TYR F 2 6 ? -3.437 6.982 35.651 1.00 51.00 6 TYR F O 1
ATOM 2232 N N . TRP F 2 7 ? -4.399 4.951 35.601 1.00 50.52 7 TRP F N 1
ATOM 2233 C CA . TRP F 2 7 ? -4.298 4.794 34.149 1.00 50.22 7 TRP F CA 1
ATOM 2234 C C . TRP F 2 7 ? -5.427 5.517 33.388 1.00 50.64 7 TRP F C 1
ATOM 2235 O O . TRP F 2 7 ? -5.600 5.300 32.192 1.00 51.22 7 TRP F O 1
ATOM 2246 N N . ALA F 2 8 ? -6.187 6.379 34.067 1.00 51.30 8 ALA F N 1
ATOM 2247 C CA . ALA F 2 8 ? -7.236 7.186 33.429 1.00 51.93 8 ALA F CA 1
ATOM 2248 C C . ALA F 2 8 ? -6.910 8.695 33.384 1.00 52.02 8 ALA F C 1
ATOM 2249 O O . ALA F 2 8 ? -7.753 9.497 32.977 1.00 52.73 8 ALA F O 1
ATOM 2251 N N . GLN F 2 9 ? -5.687 9.066 33.768 1.00 51.72 9 GLN F N 1
ATOM 2252 C CA . GLN F 2 9 ? -5.231 10.452 33.744 1.00 52.04 9 GLN F CA 1
ATOM 2253 C C . GLN F 2 9 ? -4.642 10.754 32.377 1.00 52.40 9 GLN F C 1
ATOM 2254 O O . GLN F 2 9 ? -5.045 11.713 31.721 1.00 53.72 9 GLN F O 1
ATOM 2260 N N . LEU F 2 10 ? -3.693 9.921 31.956 1.00 52.24 10 LEU F N 1
ATOM 2261 C CA . LEU F 2 10 ? -3.081 10.031 30.625 1.00 52.79 10 LEU F CA 1
ATOM 2262 C C . LEU F 2 10 ? -4.046 9.717 29.468 1.00 52.52 10 LEU F C 1
ATOM 2263 O O . LEU F 2 10 ? -3.831 10.182 28.340 1.00 52.98 10 LEU F O 1
ATOM 2268 N N . MET F 2 11 ? -5.098 8.947 29.753 1.00 51.84 11 MET F N 1
ATOM 2269 C CA . MET F 2 11 ? -6.066 8.548 28.729 1.00 51.93 11 MET F CA 1
ATOM 2270 C C . MET F 2 11 ? -7.146 9.603 28.543 1.00 51.98 11 MET F C 1
ATOM 2271 O O . MET F 2 11 ? -7.567 9.874 27.421 1.00 51.91 11 MET F O 1
ATOM 2276 N N . GLN G 1 3 ? -17.547 -31.574 13.498 1.00 54.20 26 GLN G N 1
ATOM 2277 C CA . GLN G 1 3 ? -17.618 -30.074 13.521 1.00 52.67 26 GLN G CA 1
ATOM 2278 C C . GLN G 1 3 ? -19.008 -29.561 13.164 1.00 52.05 26 GLN G C 1
ATOM 2279 O O . GLN G 1 3 ? -19.532 -29.874 12.094 1.00 53.17 26 GLN G O 1
ATOM 2285 N N . VAL G 1 4 ? -19.584 -28.760 14.055 1.00 50.47 27 VAL G N 1
ATOM 2286 C CA . VAL G 1 4 ? -20.941 -28.264 13.887 1.00 49.68 27 VAL G CA 1
ATOM 2287 C C . VAL G 1 4 ? -20.930 -26.751 13.706 1.00 48.51 27 VAL G C 1
ATOM 2288 O O . VAL G 1 4 ? -19.995 -26.067 14.123 1.00 47.55 27 VAL G O 1
ATOM 2292 N N . ARG G 1 5 ? -21.976 -26.248 13.060 1.00 48.60 28 ARG G N 1
ATOM 2293 C CA . ARG G 1 5 ? -22.209 -24.819 12.902 1.00 48.03 28 ARG G CA 1
ATOM 2294 C C . ARG G 1 5 ? -23.346 -24.424 13.848 1.00 46.71 28 ARG G C 1
ATOM 2295 O O . ARG G 1 5 ? -24.482 -24.840 13.637 1.00 47.24 28 ARG G O 1
ATOM 2303 N N . PRO G 1 6 ? -23.053 -23.649 14.913 1.00 44.81 29 PRO G N 1
ATOM 2304 C CA . PRO G 1 6 ? -24.154 -23.268 15.803 1.00 43.93 29 PRO G CA 1
ATOM 2305 C C . PRO G 1 6 ? -25.257 -22.457 15.128 1.00 44.16 29 PRO G C 1
ATOM 2306 O O . PRO G 1 6 ? -25.064 -21.919 14.034 1.00 44.90 29 PRO G O 1
ATOM 2310 N N . LYS G 1 7 ? -26.407 -22.390 15.792 1.00 43.65 30 LYS G N 1
ATOM 2311 C CA . LYS G 1 7 ? -27.523 -21.553 15.344 1.00 43.96 30 LYS G CA 1
ATOM 2312 C C . LYS G 1 7 ? -27.443 -20.187 16.003 1.00 43.50 30 LYS G C 1
ATOM 2313 O O . LYS G 1 7 ? -27.045 -20.069 17.167 1.00 43.04 30 LYS G O 1
ATOM 2319 N N . LEU G 1 8 ? -27.846 -19.166 15.251 1.00 44.20 31 LEU G N 1
ATOM 2320 C CA . LEU G 1 8 ? -27.680 -17.762 15.653 1.00 44.43 31 LEU G CA 1
ATOM 2321 C C . LEU G 1 8 ? -28.077 -17.447 17.105 1.00 43.95 31 LEU G C 1
ATOM 2322 O O . LEU G 1 8 ? -27.250 -16.916 17.861 1.00 43.06 31 LEU G O 1
ATOM 2327 N N . PRO G 1 9 ? -29.309 -17.822 17.519 1.00 44.17 32 PRO G N 1
ATOM 2328 C CA . PRO G 1 9 ? -29.667 -17.597 18.919 1.00 43.94 32 PRO G CA 1
ATOM 2329 C C . PRO G 1 9 ? -28.660 -18.196 19.912 1.00 42.72 32 PRO G C 1
ATOM 2330 O O . PRO G 1 9 ? -28.486 -17.648 20.992 1.00 42.70 32 PRO G O 1
ATOM 2334 N N . LEU G 1 10 ? -28.011 -19.298 19.536 1.00 42.18 33 LEU G N 1
ATOM 2335 C CA . LEU G 1 10 ? -26.919 -19.895 20.321 1.00 41.51 33 LEU G CA 1
ATOM 2336 C C . LEU G 1 10 ? -25.537 -19.293 20.015 1.00 41.21 33 LEU G C 1
ATOM 2337 O O . LEU G 1 10 ? -24.637 -19.306 20.865 1.00 40.45 33 LEU G O 1
ATOM 2342 N N . LEU G 1 11 ? -25.373 -18.784 18.797 1.00 41.85 34 LEU G N 1
ATOM 2343 C CA . LEU G 1 11 ? -24.157 -18.090 18.395 1.00 42.05 34 LEU G CA 1
ATOM 2344 C C . LEU G 1 11 ? -23.860 -16.857 19.274 1.00 42.41 34 LEU G C 1
ATOM 2345 O O . LEU G 1 11 ? -22.729 -16.692 19.767 1.00 41.68 34 LEU G O 1
ATOM 2350 N N . LYS G 1 12 ? -24.880 -16.018 19.479 1.00 43.41 35 LYS G N 1
ATOM 2351 C CA . LYS G 1 12 ? -24.771 -14.866 20.387 1.00 44.10 35 LYS G CA 1
ATOM 2352 C C . LYS G 1 12 ? -24.310 -15.330 21.764 1.00 43.79 35 LYS G C 1
ATOM 2353 O O . LYS G 1 12 ? -23.424 -14.720 22.357 1.00 43.80 35 LYS G O 1
ATOM 2359 N N . ILE G 1 13 ? -24.911 -16.415 22.252 1.00 43.82 36 ILE G N 1
ATOM 2360 C CA . ILE G 1 13 ? -24.570 -16.983 23.558 1.00 43.69 36 ILE G CA 1
ATOM 2361 C C . ILE G 1 13 ? -23.089 -17.349 23.613 1.00 43.36 36 ILE G C 1
ATOM 2362 O O . ILE G 1 13 ? -22.385 -16.919 24.526 1.00 43.29 36 ILE G O 1
ATOM 2367 N N . LEU G 1 14 ? -22.629 -18.134 22.639 1.00 43.31 37 LEU G N 1
ATOM 2368 C CA . LEU G 1 14 ? -21.242 -18.630 22.646 1.00 42.98 37 LEU G CA 1
ATOM 2369 C C . LEU G 1 14 ? -20.199 -17.520 22.525 1.00 43.41 37 LEU G C 1
ATOM 2370 O O . LEU G 1 14 ? -19.135 -17.600 23.147 1.00 43.28 37 LEU G O 1
ATOM 2375 N N . HIS G 1 15 ? -20.511 -16.493 21.736 1.00 43.73 38 HIS G N 1
ATOM 2376 C CA . HIS G 1 15 ? -19.611 -15.352 21.591 1.00 43.85 38 HIS G CA 1
ATOM 2377 C C . HIS G 1 15 ? -19.355 -14.607 22.905 1.00 44.07 38 HIS G C 1
ATOM 2378 O O . HIS G 1 15 ? -18.249 -14.127 23.121 1.00 44.16 38 HIS G O 1
ATOM 2385 N N . ALA G 1 16 ? -20.349 -14.547 23.791 1.00 44.22 39 ALA G N 1
ATOM 2386 C CA . ALA G 1 16 ? -20.203 -1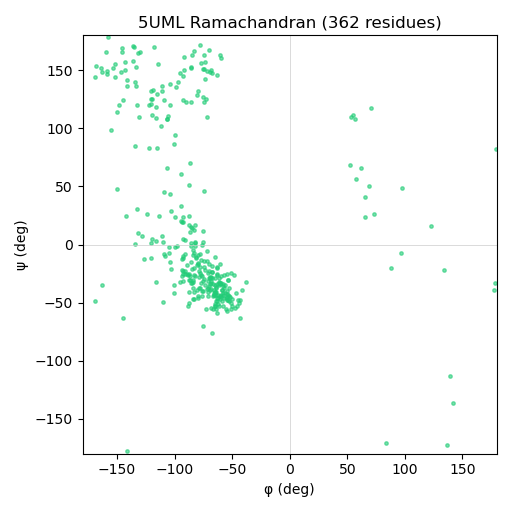3.841 25.080 1.00 44.90 39 ALA G CA 1
ATOM 2387 C C . ALA G 1 16 ? -19.133 -14.428 26.015 1.00 44.47 39 ALA G C 1
ATOM 2388 O O . ALA G 1 16 ? -18.660 -13.738 26.924 1.00 45.16 39 ALA G O 1
ATOM 2390 N N . ALA G 1 17 ? -18.762 -15.689 25.797 1.00 43.60 40 ALA G N 1
ATOM 2391 C CA . ALA G 1 17 ? -17.709 -16.333 26.582 1.00 43.26 40 ALA G CA 1
ATOM 2392 C C . ALA G 1 17 ? -16.294 -15.934 26.151 1.00 43.69 40 ALA G C 1
ATOM 2393 O O . ALA G 1 17 ? -15.390 -15.924 26.978 1.00 43.90 40 ALA G O 1
ATOM 2395 N N . GLY G 1 18 ? -16.129 -15.570 24.878 1.00 44.06 41 GLY G N 1
ATOM 2396 C CA . GLY G 1 18 ? -14.827 -15.228 24.291 1.00 44.68 41 GLY G CA 1
ATOM 2397 C C . GLY G 1 18 ? -14.422 -16.061 23.086 1.00 44.44 41 GLY G C 1
ATOM 2398 O O . GLY G 1 18 ? -13.249 -16.047 22.701 1.00 45.16 41 GLY G O 1
ATOM 2399 N N . ALA G 1 19 ? -15.375 -16.772 22.475 1.00 43.80 42 ALA G N 1
ATOM 2400 C CA . ALA G 1 19 ? -15.102 -17.599 21.298 1.00 43.68 42 ALA G CA 1
ATOM 2401 C C . ALA G 1 19 ? -14.806 -16.756 20.059 1.00 44.32 42 ALA G C 1
ATOM 2402 O O . ALA G 1 19 ? -15.024 -15.541 20.043 1.00 45.13 42 ALA G O 1
ATOM 2404 N N . GLN G 1 20 ? -14.297 -17.422 19.029 1.00 44.44 43 GLN G N 1
ATOM 2405 C CA . GLN G 1 20 ? -13.993 -16.793 17.744 1.00 45.43 43 GLN G CA 1
ATOM 2406 C C . GLN G 1 20 ? -14.506 -17.679 16.604 1.00 45.52 43 GLN G C 1
ATOM 2407 O O . GLN G 1 20 ? -14.387 -18.899 16.660 1.00 45.60 43 GLN G O 1
ATOM 2413 N N . GLY G 1 21 ? -15.068 -17.058 15.571 1.00 46.06 44 GLY G N 1
ATOM 2414 C CA . GLY G 1 21 ? -15.518 -17.781 14.381 1.00 46.08 44 GLY G CA 1
ATOM 2415 C C . GLY G 1 21 ? -16.897 -18.398 14.516 1.00 45.41 44 GLY G C 1
ATOM 2416 O O . GLY G 1 21 ? -17.629 -18.123 15.464 1.00 45.06 44 GLY G O 1
ATOM 2417 N N . GLU G 1 22 ? -17.253 -19.210 13.531 1.00 45.39 45 GLU G N 1
ATOM 2418 C CA . GLU G 1 22 ? -18.570 -19.834 13.460 1.00 45.15 45 GLU G CA 1
ATOM 2419 C C . GLU G 1 22 ? -18.490 -21.336 13.183 1.00 45.31 45 GLU G C 1
ATOM 2420 O O . GLU G 1 22 ? -19.518 -21.956 12.925 1.00 45.39 45 GLU G O 1
ATOM 2426 N N . MET G 1 23 ? -17.283 -21.908 13.255 1.00 45.54 46 MET G N 1
ATOM 2427 C CA . MET G 1 23 ? -17.039 -23.322 12.998 1.00 46.09 46 MET G CA 1
ATOM 2428 C C . MET G 1 23 ? -16.453 -23.915 14.271 1.00 44.95 46 MET G C 1
ATOM 2429 O O . MET G 1 23 ? -15.328 -23.588 14.662 1.00 44.63 46 MET G O 1
ATOM 2434 N N . PHE G 1 24 ? -17.228 -24.770 14.931 1.00 44.28 47 PHE G N 1
ATOM 2435 C CA . PHE G 1 24 ? -16.841 -25.317 16.229 1.00 43.61 47 PHE G CA 1
ATOM 2436 C C . PHE G 1 24 ? -17.046 -26.828 16.322 1.00 44.06 47 PHE G C 1
ATOM 2437 O O . PHE G 1 24 ? -17.902 -27.398 15.656 1.00 44.13 47 PHE G O 1
ATOM 2445 N N . THR G 1 25 ? -16.240 -27.454 17.174 1.00 44.63 48 THR G N 1
ATOM 2446 C CA . THR G 1 25 ? -16.372 -28.863 17.540 1.00 45.84 48 THR G CA 1
ATOM 2447 C C . THR G 1 25 ? -17.180 -28.970 18.836 1.00 45.40 48 THR G C 1
ATOM 2448 O O . THR G 1 25 ? -17.066 -28.112 19.708 1.00 44.47 48 THR G O 1
ATOM 2452 N N . VAL G 1 26 ? -17.949 -30.045 18.987 1.00 46.26 49 VAL G N 1
ATOM 2453 C CA . VAL G 1 26 ? -18.876 -30.177 20.127 1.00 45.83 49 VAL G CA 1
ATOM 2454 C C . VAL G 1 26 ? -18.115 -30.222 21.464 1.00 45.87 49 VAL G C 1
ATOM 2455 O O . VAL G 1 26 ? -18.658 -29.856 22.507 1.00 45.24 49 VAL G O 1
ATOM 2459 N N . LYS G 1 27 ? -16.856 -30.654 21.417 1.00 47.03 50 LYS G N 1
ATOM 2460 C CA . LYS G 1 27 ? -15.960 -30.631 22.577 1.00 47.33 50 LYS G CA 1
ATOM 2461 C C . LYS G 1 27 ? -15.533 -29.204 22.939 1.00 46.09 50 LYS G C 1
ATOM 2462 O O . LYS G 1 27 ? -15.391 -28.872 24.121 1.00 45.56 50 LYS G O 1
ATOM 2468 N N . GLU G 1 28 ? -15.325 -28.388 21.908 1.00 45.78 51 GLU G N 1
ATOM 2469 C CA . GLU G 1 28 ? -14.947 -26.975 22.038 1.00 45.12 51 GLU G CA 1
ATOM 2470 C C . GLU G 1 28 ? -16.170 -26.059 22.156 1.00 44.65 51 GLU G C 1
ATOM 2471 O O . GLU G 1 28 ? -16.078 -25.000 22.775 1.00 44.50 51 GLU G O 1
ATOM 2477 N N . VAL G 1 29 ? -17.291 -26.438 21.538 1.00 44.83 52 VAL G N 1
ATOM 2478 C CA . VAL G 1 29 ? -18.567 -25.735 21.723 1.00 44.02 52 VAL G CA 1
ATOM 2479 C C . VAL G 1 29 ? -18.906 -25.627 23.210 1.00 43.89 52 VAL G C 1
ATOM 2480 O O . VAL G 1 29 ? -19.339 -24.574 23.673 1.00 43.72 52 VAL G O 1
ATOM 2484 N N . MET G 1 30 ? -18.699 -26.724 23.936 1.00 44.53 53 MET G N 1
ATOM 2485 C CA . MET G 1 30 ? -19.145 -26.849 25.321 1.00 44.53 53 MET G CA 1
ATOM 2486 C C . MET G 1 30 ? -18.146 -26.414 26.391 1.00 44.26 53 MET G C 1
ATOM 2487 O O . MET G 1 30 ? -18.514 -26.351 27.564 1.00 43.90 53 MET G O 1
ATOM 2492 N N . HIS G 1 31 ? -16.904 -26.117 26.007 1.00 44.38 54 HIS G N 1
ATOM 2493 C CA . HIS G 1 31 ? -15.949 -25.504 26.937 1.00 44.27 54 HIS G CA 1
ATOM 2494 C C . HIS G 1 31 ? -16.438 -24.109 27.317 1.00 44.04 54 HIS G C 1
ATOM 2495 O O . HIS G 1 31 ? -16.547 -23.777 28.504 1.00 44.88 54 HIS G O 1
ATOM 2502 N N . TYR G 1 32 ? -16.754 -23.314 26.295 1.00 43.63 55 TYR G N 1
ATOM 2503 C CA . TYR G 1 32 ? -17.229 -21.941 26.485 1.00 43.02 55 TYR G CA 1
ATOM 2504 C C . TYR G 1 32 ? -18.680 -21.832 26.951 1.00 42.47 55 TYR G C 1
ATOM 2505 O O . TYR G 1 32 ? -19.172 -20.728 27.142 1.00 42.71 55 TYR G O 1
ATOM 2514 N N . LEU G 1 33 ? -19.362 -22.960 27.120 1.00 42.39 56 LEU G N 1
ATOM 2515 C CA . LEU G 1 33 ? -20.689 -22.978 27.717 1.00 42.20 56 LEU G CA 1
ATOM 2516 C C . LEU G 1 33 ? -20.548 -22.895 29.235 1.00 42.57 56 LEU G C 1
ATOM 2517 O O . LEU G 1 33 ? -21.247 -22.119 29.886 1.00 42.50 56 LEU G O 1
ATOM 2522 N N . GLY G 1 34 ? -19.634 -23.692 29.785 1.00 43.33 57 GLY G N 1
ATOM 2523 C CA . GLY G 1 34 ? -19.218 -23.564 31.179 1.00 44.10 57 GLY G CA 1
ATOM 2524 C C . GLY G 1 34 ? -18.498 -22.253 31.447 1.00 44.62 57 GLY G C 1
ATOM 2525 O O . GLY G 1 34 ? -18.698 -21.630 32.496 1.00 44.52 57 GLY G O 1
ATOM 2526 N N . GLN G 1 35 ? -17.664 -21.826 30.499 1.00 45.28 58 GLN G N 1
ATOM 2527 C CA . GLN G 1 35 ? -17.033 -20.513 30.609 1.00 46.02 58 GLN G CA 1
ATOM 2528 C C . GLN G 1 35 ? -18.085 -19.405 30.592 1.00 46.11 58 GLN G C 1
ATOM 2529 O O . GLN G 1 35 ? -17.926 -18.400 31.276 1.00 46.75 58 GLN G O 1
ATOM 2535 N N . TYR G 1 36 ? -19.161 -19.619 29.828 1.00 45.68 59 TYR G N 1
ATOM 2536 C CA . TYR G 1 36 ? -20.269 -18.660 29.716 1.00 46.09 59 TYR G CA 1
ATOM 2537 C C . TYR G 1 36 ? -21.059 -18.561 31.020 1.00 46.45 59 TYR G C 1
ATOM 2538 O O . TYR G 1 36 ? -21.233 -17.466 31.563 1.00 46.48 59 TYR G O 1
ATOM 2547 N N . ILE G 1 37 ? -21.532 -19.710 31.501 1.00 46.49 60 ILE G N 1
ATOM 2548 C CA . ILE G 1 37 ? -22.338 -19.787 32.729 1.00 46.80 60 ILE G CA 1
ATOM 2549 C C . ILE G 1 37 ? -21.539 -19.375 33.972 1.00 47.43 60 ILE G C 1
ATOM 2550 O O . ILE G 1 37 ? -22.121 -18.874 34.921 1.00 48.17 60 ILE G O 1
ATOM 2555 N N . MET G 1 38 ? -20.221 -19.574 33.969 1.00 47.57 61 MET G N 1
ATOM 2556 C CA . MET G 1 38 ? -19.400 -19.198 35.125 1.00 48.57 61 MET G CA 1
ATOM 2557 C C . MET G 1 38 ? -19.339 -17.695 35.364 1.00 49.88 61 MET G C 1
ATOM 2558 O O . MET G 1 38 ? -19.462 -17.255 36.509 1.00 50.70 61 MET G O 1
ATOM 2563 N N . VAL G 1 39 ? -19.146 -16.917 34.298 1.00 50.07 62 VAL G N 1
ATOM 2564 C CA . VAL G 1 39 ? -19.037 -15.448 34.422 1.00 51.01 62 VAL G CA 1
ATOM 256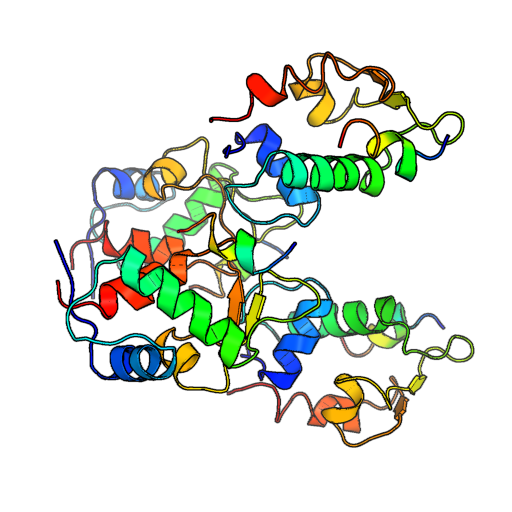5 C C . VAL G 1 39 ? -20.361 -14.720 34.220 1.00 51.22 62 VAL G C 1
ATOM 2566 O O . VAL G 1 39 ? -20.447 -13.531 34.519 1.00 52.79 62 VAL G O 1
ATOM 2570 N N . LYS G 1 40 ? -21.379 -15.417 33.714 1.00 50.16 63 LYS G N 1
ATOM 2571 C CA . LYS G 1 40 ? -22.746 -14.879 33.706 1.00 50.41 63 LYS G CA 1
ATOM 2572 C C . LYS G 1 40 ? -23.438 -15.036 35.064 1.00 50.82 63 LYS G C 1
ATOM 2573 O O . LYS G 1 40 ? -24.456 -14.394 35.298 1.00 52.21 63 LYS G O 1
ATOM 2579 N N . GLN G 1 41 ? -22.903 -15.915 35.921 1.00 50.01 64 GLN G N 1
ATOM 2580 C CA . GLN G 1 41 ? -23.320 -16.092 37.325 1.00 50.31 64 GLN G CA 1
ATOM 2581 C C . GLN G 1 41 ? -24.709 -16.691 37.486 1.00 50.23 64 GLN G C 1
ATOM 2582 O O . GLN G 1 41 ? -25.536 -16.191 38.258 1.00 51.62 64 GLN G O 1
ATOM 2588 N N . LEU G 1 42 ? -24.947 -17.793 36.785 1.00 48.79 65 LEU G N 1
ATOM 2589 C CA . LEU G 1 42 ? -26.262 -18.417 36.773 1.00 48.12 65 LEU G CA 1
ATOM 2590 C C . LEU G 1 42 ? -26.364 -19.705 37.608 1.00 47.81 65 LEU G C 1
ATOM 2591 O O . LEU G 1 42 ? -27.464 -20.214 37.785 1.00 48.10 65 LEU G O 1
ATOM 2596 N N . TYR G 1 43 ? -25.254 -20.229 38.132 1.00 47.19 66 TYR G N 1
ATOM 2597 C CA . TYR G 1 43 ? -25.328 -21.428 38.978 1.00 46.64 66 TYR G CA 1
ATOM 2598 C C . TYR G 1 43 ? -25.606 -21.048 40.433 1.00 47.38 66 TYR G C 1
ATOM 2599 O O . TYR G 1 43 ? -25.246 -19.954 40.886 1.00 48.09 66 TYR G O 1
ATOM 2608 N N . ASP G 1 44 ? -26.232 -21.970 41.158 1.00 47.39 67 ASP G N 1
ATOM 2609 C CA . ASP G 1 44 ? -26.558 -21.773 42.569 1.00 48.04 67 ASP G CA 1
ATOM 2610 C C . ASP G 1 44 ? -25.263 -21.875 43.373 1.00 48.53 67 ASP G C 1
ATOM 2611 O O . ASP G 1 44 ? -24.535 -22.857 43.251 1.00 47.81 67 ASP G O 1
ATOM 2616 N N . ALA G 1 45 ? -24.973 -20.847 44.170 1.00 49.85 68 ALA G N 1
ATOM 2617 C CA . ALA G 1 45 ? -23.795 -20.841 45.042 1.00 50.63 68 ALA G CA 1
ATOM 2618 C C . ALA G 1 45 ? -23.904 -21.864 46.181 1.00 51.46 68 ALA G C 1
ATOM 2619 O O . ALA G 1 45 ? -22.884 -22.350 46.667 1.00 52.19 68 ALA G O 1
ATOM 2621 N N . ALA G 1 46 ? -25.128 -22.178 46.613 1.00 51.84 69 ALA G N 1
ATOM 2622 C CA . ALA G 1 46 ? -25.341 -23.238 47.603 1.00 52.46 69 ALA G CA 1
ATOM 2623 C C . ALA G 1 46 ? -24.981 -24.598 46.991 1.00 51.67 69 ALA G C 1
ATOM 2624 O O . ALA G 1 46 ? -23.901 -25.122 47.266 1.00 51.84 69 ALA G O 1
ATOM 2626 N N . ALA G 1 47 ? -25.855 -25.135 46.139 1.00 51.00 70 ALA G N 1
ATOM 2627 C CA . ALA G 1 47 ? -25.594 -26.393 45.439 1.00 50.79 70 ALA G CA 1
ATOM 2628 C C . ALA G 1 47 ? -25.297 -26.069 43.980 1.00 49.65 70 ALA G C 1
ATOM 2629 O O . ALA G 1 47 ? -26.200 -25.728 43.222 1.00 49.07 70 ALA G O 1
ATOM 2631 N N . GLN G 1 48 ? -24.032 -26.204 43.582 1.00 49.29 71 GLN G N 1
ATOM 2632 C CA . GLN G 1 48 ? -23.537 -25.614 42.326 1.00 48.26 71 GLN G CA 1
ATOM 2633 C C . GLN G 1 48 ? -23.723 -26.501 41.090 1.00 47.76 71 GLN G C 1
ATOM 2634 O O . GLN G 1 48 ? -23.006 -26.359 40.096 1.00 46.98 71 GLN G O 1
ATOM 2640 N N . HIS G 1 49 ? -24.711 -27.394 41.170 1.00 48.30 72 HIS G N 1
ATOM 2641 C CA . HIS G 1 49 ? -25.180 -28.219 40.051 1.00 48.11 72 HIS G CA 1
ATOM 2642 C C . HIS G 1 49 ? -26.516 -27.722 39.468 1.00 48.10 72 HIS G C 1
ATOM 2643 O O . HIS G 1 49 ? -26.913 -28.144 38.385 1.00 47.53 72 HIS G O 1
ATOM 2650 N N . MET G 1 50 ? -27.209 -26.849 40.205 1.00 48.88 73 MET G N 1
ATOM 2651 C CA . MET G 1 50 ? -28.460 -26.235 39.762 1.00 48.56 73 MET G CA 1
ATOM 2652 C C . MET G 1 50 ? -28.154 -24.946 39.022 1.00 47.95 73 MET G C 1
ATOM 2653 O O . MET G 1 50 ? -27.510 -24.049 39.575 1.00 47.72 73 MET G O 1
ATOM 2658 N N . VAL G 1 51 ? -28.610 -24.874 37.772 1.00 47.75 74 VAL G N 1
ATOM 2659 C CA . VAL G 1 51 ? -28.545 -23.656 36.974 1.00 47.41 74 VAL G CA 1
ATOM 2660 C C . VAL G 1 51 ? -29.968 -23.124 36.782 1.00 48.08 74 VAL G C 1
ATOM 2661 O O . VAL G 1 51 ? -30.885 -23.877 36.441 1.00 47.54 74 VAL G O 1
ATOM 2665 N N . TYR G 1 52 ? -30.120 -21.821 37.036 1.00 49.30 75 TYR G N 1
ATOM 2666 C CA . TYR G 1 52 ? -31.390 -21.082 36.950 1.00 50.81 75 TYR G CA 1
ATOM 2667 C C . TYR G 1 52 ? -31.192 -19.981 35.917 1.00 50.64 75 TYR G C 1
ATOM 2668 O O . TYR G 1 52 ? -30.259 -19.182 36.035 1.00 50.73 75 TYR G O 1
ATOM 2677 N N . CYS G 1 53 ? -32.052 -19.933 34.907 1.00 50.50 76 CYS G N 1
ATOM 2678 C CA . CYS G 1 53 ? -31.818 -19.039 33.775 1.00 50.33 76 CYS G CA 1
ATOM 2679 C C . CYS G 1 53 ? -33.125 -18.574 33.133 1.00 50.76 76 CYS G C 1
ATOM 2680 O O . CYS G 1 53 ? -33.268 -18.586 31.916 1.00 50.88 76 CYS G O 1
ATOM 2683 N N . GLY G 1 54 ? -34.062 -18.130 33.967 1.00 51.16 77 GLY G N 1
ATOM 2684 C CA . GLY G 1 54 ? -35.324 -17.571 33.489 1.00 51.93 77 GLY G CA 1
ATOM 2685 C C . GLY G 1 54 ? -35.140 -16.338 32.622 1.00 52.04 77 GLY G C 1
ATOM 2686 O O . GLY G 1 54 ? -35.723 -16.245 31.546 1.00 52.22 77 GLY G O 1
ATOM 2687 N N . GLY G 1 55 ? -34.304 -15.410 33.084 1.00 51.76 78 GLY G N 1
ATOM 2688 C CA . GLY G 1 55 ? -34.055 -14.141 32.391 1.00 52.32 78 GLY G CA 1
ATOM 2689 C C . GLY G 1 55 ? -32.695 -14.093 31.729 1.00 50.79 78 GLY G C 1
ATOM 2690 O O . GLY G 1 55 ? -31.830 -13.310 32.112 1.00 50.58 78 GLY G O 1
ATOM 2691 N N . ASP G 1 56 ? -32.513 -14.946 30.731 1.00 50.10 79 ASP G N 1
ATOM 2692 C CA . ASP G 1 56 ? -31.264 -15.016 29.967 1.00 49.30 79 ASP G CA 1
ATOM 2693 C C . ASP G 1 56 ? -31.552 -15.772 28.687 1.00 48.70 79 ASP G C 1
ATOM 2694 O O . ASP G 1 56 ? -32.395 -16.670 28.682 1.00 48.58 79 ASP G O 1
ATOM 2699 N N . LEU G 1 57 ? -30.839 -15.426 27.615 1.00 48.42 80 LEU G N 1
ATOM 2700 C CA . LEU G 1 57 ? -31.025 -16.095 26.325 1.00 47.84 80 LEU G CA 1
ATOM 2701 C C . LEU G 1 57 ? -30.881 -17.612 26.439 1.00 46.57 80 LEU G C 1
ATOM 2702 O O . LEU G 1 57 ? -31.438 -18.330 25.620 1.00 46.77 80 LEU G O 1
ATOM 2707 N N . LEU G 1 58 ? -30.142 -18.083 27.452 1.00 45.72 81 LEU G N 1
ATOM 2708 C CA . LEU G 1 58 ? -29.997 -19.515 27.737 1.00 44.77 81 LEU G CA 1
ATOM 2709 C C . LEU G 1 58 ? -31.296 -20.215 28.159 1.00 45.09 81 LEU G C 1
ATOM 2710 O O . LEU G 1 58 ? -31.485 -21.382 27.831 1.00 44.71 81 LEU G O 1
ATOM 2715 N N . GLY G 1 59 ? -32.173 -19.521 28.885 1.00 45.95 82 GLY G N 1
ATOM 2716 C CA . GLY G 1 59 ? -33.484 -20.076 29.245 1.00 46.70 82 GLY G CA 1
ATOM 2717 C C . GLY G 1 59 ? -34.546 -19.949 28.168 1.00 47.80 82 GLY G C 1
ATOM 2718 O O . GLY G 1 59 ? -35.692 -20.317 28.391 1.00 48.57 82 GLY G O 1
ATOM 2719 N N . GLU G 1 60 ? -34.172 -19.401 27.017 1.00 48.04 83 GLU G N 1
ATOM 2720 C CA . GLU G 1 60 ? -35.074 -19.213 25.894 1.00 49.12 83 GLU G CA 1
ATOM 2721 C C . GLU G 1 60 ? -34.942 -20.377 24.917 1.00 49.03 83 GLU G C 1
ATOM 2722 O O . GLU G 1 60 ? -35.912 -20.765 24.269 1.00 50.33 83 GLU G O 1
ATOM 2728 N N . LEU G 1 61 ? -33.732 -20.928 24.825 1.00 48.14 84 LEU G N 1
ATOM 2729 C CA . LEU G 1 61 ? -33.417 -22.059 23.940 1.00 47.89 84 LEU G CA 1
ATOM 2730 C C . LEU G 1 61 ? -34.040 -23.397 24.359 1.00 48.23 84 LEU G C 1
ATOM 2731 O O . LEU G 1 61 ? -34.073 -24.334 23.559 1.00 48.28 84 LEU G O 1
ATOM 2736 N N . LEU G 1 62 ? -34.498 -23.491 25.607 1.00 48.61 85 LEU G N 1
ATOM 2737 C CA . LEU G 1 62 ? -35.086 -24.717 26.145 1.00 49.15 85 LEU G CA 1
ATOM 2738 C C . LEU G 1 62 ? -36.607 -24.611 26.376 1.00 50.79 85 LEU G C 1
ATOM 2739 O O . LEU G 1 62 ? -37.365 -25.479 25.942 1.00 51.72 85 LEU G O 1
ATOM 2744 N N . GLY G 1 63 ? -37.031 -23.542 27.051 1.00 51.42 86 GLY G N 1
ATOM 2745 C CA . GLY G 1 63 ? -38.418 -23.353 27.490 1.00 52.89 86 GLY G CA 1
ATOM 2746 C C . GLY G 1 63 ? -38.546 -23.777 28.941 1.00 53.03 86 GLY G C 1
ATOM 2747 O O . GLY G 1 63 ? -39.462 -24.526 29.297 1.00 53.94 86 GLY G O 1
ATOM 2748 N N . ARG G 1 64 ? -37.623 -23.288 29.775 1.00 52.20 87 ARG G N 1
ATOM 2749 C CA . ARG G 1 64 ? -37.417 -23.804 31.132 1.00 51.92 87 ARG G CA 1
ATOM 2750 C C . ARG G 1 64 ? -36.864 -22.715 32.062 1.00 51.49 87 ARG G C 1
ATOM 2751 O O . ARG G 1 64 ? -36.046 -21.885 31.645 1.00 51.05 87 ARG G O 1
ATOM 2759 N N . GLN G 1 65 ? -37.296 -22.758 33.321 1.00 51.55 88 GLN G N 1
ATOM 2760 C CA . GLN G 1 65 ? -36.837 -21.830 34.358 1.00 51.08 88 GLN G CA 1
ATOM 2761 C C . GLN G 1 65 ? -35.537 -22.325 34.996 1.00 49.57 88 GLN G C 1
ATOM 2762 O O . GLN G 1 65 ? -34.792 -21.537 35.598 1.00 48.70 88 GLN G O 1
ATOM 2768 N N . SER G 1 66 ? -35.276 -23.625 34.866 1.00 49.08 89 SER G N 1
ATOM 2769 C CA . SER G 1 66 ? -34.139 -24.252 35.515 1.00 48.60 89 SER G CA 1
ATOM 2770 C C . SER G 1 66 ? -33.747 -25.567 34.857 1.00 48.14 89 SER G C 1
ATOM 2771 O O . SER G 1 66 ? -34.494 -26.115 34.049 1.00 48.41 89 SER G O 1
ATOM 2774 N N . PHE G 1 67 ? -32.551 -26.034 35.197 1.00 47.72 90 PHE G N 1
ATOM 2775 C CA . PHE G 1 67 ? -32.061 -27.365 34.829 1.00 48.13 90 PHE G CA 1
ATOM 2776 C C . PHE G 1 67 ? -30.853 -27.690 35.706 1.00 48.05 90 PHE G C 1
ATOM 2777 O O . PHE G 1 67 ? -30.145 -26.775 36.133 1.00 48.10 90 PHE G O 1
ATOM 2785 N N . SER G 1 68 ? -30.619 -28.981 35.955 1.00 48.39 91 SER G N 1
ATOM 2786 C CA . SER G 1 68 ? -29.515 -29.438 36.812 1.00 48.35 91 SER G CA 1
ATOM 2787 C C . SER G 1 68 ? -28.453 -30.139 35.988 1.00 47.96 91 SER G C 1
ATOM 2788 O O . SER G 1 68 ? -28.780 -30.971 35.149 1.00 48.67 91 SER G O 1
ATOM 2791 N N . VAL G 1 69 ? -27.188 -29.825 36.266 1.00 47.05 92 VAL G N 1
ATOM 2792 C CA . VAL G 1 69 ? -26.045 -30.377 35.529 1.00 46.93 92 VAL G CA 1
ATOM 2793 C C . VAL G 1 69 ? -26.130 -31.914 35.512 1.00 48.26 92 VAL G C 1
ATOM 2794 O O . VAL G 1 69 ? -26.000 -32.543 34.445 1.00 48.67 92 VAL G O 1
ATOM 2798 N N . LYS G 1 70 ? -26.447 -32.512 36.663 1.00 48.76 93 LYS G N 1
ATOM 2799 C CA . LYS G 1 70 ? -26.632 -33.969 36.763 1.00 49.54 93 LYS G CA 1
ATOM 2800 C C . LYS G 1 70 ? -27.959 -34.438 36.152 1.00 49.66 93 LYS G C 1
ATOM 2801 O O . LYS G 1 70 ? -28.667 -35.257 36.743 1.00 51.29 93 LYS G O 1
ATOM 2807 N N . ASP G 1 71 ? -28.266 -33.931 34.957 1.00 48.43 94 ASP G N 1
ATOM 2808 C CA . ASP G 1 71 ? -29.470 -34.250 34.197 1.00 48.56 94 ASP G CA 1
ATOM 2809 C C . ASP G 1 71 ? -29.414 -33.412 32.906 1.00 47.78 94 ASP G C 1
ATOM 2810 O O . ASP G 1 71 ? -30.000 -32.326 32.831 1.00 47.48 94 ASP G O 1
ATOM 2815 N N . PRO G 1 72 ? -28.667 -33.891 31.895 1.00 47.83 95 PRO G N 1
ATOM 2816 C CA . PRO G 1 72 ? -28.524 -33.119 30.663 1.00 46.99 95 PRO G CA 1
ATOM 2817 C C . PRO G 1 72 ? -29.551 -33.455 29.569 1.00 47.74 95 PRO G C 1
ATOM 2818 O O . PRO G 1 72 ? -29.277 -33.223 28.393 1.00 47.53 95 PRO G O 1
ATOM 2822 N N . SER G 1 73 ? -30.711 -34.002 29.948 1.00 48.98 96 SER G N 1
ATOM 2823 C CA . SER G 1 73 ? -31.821 -34.219 29.009 1.00 50.03 96 SER G CA 1
ATOM 2824 C C . SER G 1 73 ? -32.305 -32.920 28.362 1.00 49.29 96 SER G C 1
ATOM 2825 O O . SER G 1 73 ? -32.544 -32.898 27.156 1.00 49.25 96 SER G O 1
ATOM 2828 N N . PRO G 1 74 ? -32.480 -31.849 29.164 1.00 48.83 97 PRO G N 1
ATOM 2829 C CA . PRO G 1 74 ? -32.892 -30.579 28.563 1.00 48.68 97 PRO G CA 1
ATOM 2830 C C . PRO G 1 74 ? -31.750 -29.883 27.835 1.00 48.15 97 PRO G C 1
ATOM 2831 O O . PRO G 1 74 ? -31.971 -29.304 26.771 1.00 48.57 97 PRO G O 1
ATOM 2835 N N . LEU G 1 75 ? -30.554 -29.930 28.418 1.00 47.52 98 LEU G N 1
ATOM 2836 C CA . LEU G 1 75 ? -29.387 -29.289 27.847 1.00 46.57 98 LEU G CA 1
ATOM 2837 C C . LEU G 1 75 ? -29.065 -29.920 26.518 1.00 46.65 98 LEU G C 1
ATOM 2838 O O . LEU G 1 75 ? -28.796 -29.213 25.565 1.00 46.19 98 LEU G O 1
ATOM 2843 N N . TYR G 1 76 ? -29.083 -31.244 26.463 1.00 47.36 99 TYR G N 1
ATOM 2844 C CA . TYR G 1 76 ? -28.740 -31.937 25.222 1.00 47.92 99 TYR G CA 1
ATOM 2845 C C . TYR G 1 76 ? -29.754 -31.781 24.088 1.00 48.17 99 TYR G C 1
ATOM 2846 O O . TYR G 1 76 ? -29.358 -31.857 22.934 1.00 48.56 99 TYR G O 1
ATOM 2855 N N . ASP G 1 77 ? -31.035 -31.575 24.373 1.00 47.88 100 ASP G N 1
ATOM 2856 C CA . ASP G 1 77 ? -31.968 -31.421 23.269 1.00 48.29 100 ASP G CA 1
ATOM 2857 C C . ASP G 1 77 ? -31.631 -30.162 22.495 1.00 47.50 100 ASP G C 1
ATOM 2858 O O . ASP G 1 77 ? -31.688 -30.171 21.286 1.00 48.10 100 ASP G O 1
ATOM 2863 N N . MET G 1 78 ? -31.284 -29.094 23.208 1.00 46.56 101 MET G N 1
ATOM 2864 C CA . MET G 1 78 ? -30.882 -27.822 22.592 1.00 45.91 101 MET G CA 1
ATOM 2865 C C . MET G 1 78 ? -29.602 -27.954 21.757 1.00 45.78 101 MET G C 1
ATOM 2866 O O . MET G 1 78 ? -29.408 -27.186 20.823 1.00 45.89 101 MET G O 1
ATOM 2871 N N . LEU G 1 79 ? -28.747 -28.924 22.089 1.00 46.10 102 LEU G N 1
ATOM 2872 C CA . LEU G 1 79 ? -27.555 -29.239 21.294 1.00 46.43 102 LEU G CA 1
ATOM 2873 C C . LEU G 1 79 ? -27.866 -30.364 20.305 1.00 48.33 102 LEU G C 1
ATOM 2874 O O . LEU G 1 79 ? -27.241 -31.431 20.311 1.00 49.34 102 LEU G O 1
ATOM 2879 N N . ARG G 1 80 ? -28.821 -30.071 19.430 1.00 49.49 103 ARG G N 1
ATOM 2880 C CA . ARG G 1 80 ? -29.404 -31.041 18.497 1.00 51.31 103 ARG G CA 1
ATOM 2881 C C . ARG G 1 80 ? -30.263 -30.298 17.471 1.00 52.16 103 ARG G C 1
ATOM 2882 O O . ARG G 1 80 ? -30.158 -30.550 16.267 1.00 53.48 103 ARG G O 1
ATOM 2890 N N . LYS G 1 81 ? -31.125 -29.409 17.966 1.00 51.69 104 LYS G N 1
ATOM 2891 C CA . LYS G 1 81 ? -31.837 -28.458 17.120 1.00 52.42 104 LYS G CA 1
ATOM 2892 C C . LYS G 1 81 ? -31.119 -27.110 16.981 1.00 51.67 104 LYS G C 1
ATOM 2893 O O . LYS G 1 81 ? -31.328 -26.430 15.983 1.00 53.15 104 LYS G O 1
ATOM 2899 N N . ASN G 1 82 ? -30.283 -26.714 17.941 1.00 49.86 105 ASN G N 1
ATOM 2900 C CA . ASN G 1 82 ? -29.499 -25.470 17.783 1.00 48.72 105 ASN G CA 1
ATOM 2901 C C . ASN G 1 82 ? -28.030 -25.733 17.436 1.00 48.02 105 ASN G C 1
ATOM 2902 O O . ASN G 1 82 ? -27.143 -25.077 17.957 1.00 46.89 105 ASN G O 1
ATOM 2907 N N . LEU G 1 83 ? -27.788 -26.670 16.523 1.00 49.13 106 LEU G N 1
ATOM 2908 C CA . LEU G 1 83 ? -26.435 -27.010 16.074 1.00 49.26 106 LEU G CA 1
ATOM 2909 C C . LEU G 1 83 ? -26.556 -27.606 14.666 1.00 50.69 106 LEU G C 1
ATOM 2910 O O . LEU G 1 83 ? -26.852 -28.788 14.510 1.00 51.75 106 LEU G O 1
ATOM 2915 N N . VAL G 1 84 ? -26.305 -26.783 13.651 1.00 51.05 107 VAL G N 1
ATOM 2916 C CA . VAL G 1 84 ? -26.797 -27.047 12.293 1.00 52.76 107 VAL G CA 1
ATOM 2917 C C . VAL G 1 84 ? -26.017 -28.178 11.613 1.00 54.05 107 VAL G C 1
ATOM 2918 O O . VAL G 1 84 ? -24.806 -28.314 11.792 1.00 53.17 107 VAL G O 1
ATOM 2922 N N . THR G 1 85 ? -26.739 -28.995 10.853 1.00 56.26 108 THR G N 1
ATOM 2923 C CA . THR G 1 85 ? -26.162 -30.121 10.124 1.00 58.17 108 THR G CA 1
ATOM 2924 C C . THR G 1 85 ? -25.745 -29.680 8.718 1.00 59.53 108 THR G C 1
ATOM 2925 O O . THR G 1 85 ? -26.582 -29.414 7.853 1.00 60.86 108 THR G O 1
ATOM 2930 N N . LEU H 2 1 ? -18.366 -29.513 45.509 1.00 54.11 1 LEU H N 1
ATOM 2931 C CA . LEU H 2 1 ? -19.199 -28.627 44.631 1.00 54.36 1 LEU H CA 1
ATOM 2932 C C . LEU H 2 1 ? -18.333 -28.053 43.489 1.00 53.48 1 LEU H C 1
ATOM 2933 O O . LEU H 2 1 ? -17.671 -28.830 42.812 1.00 52.87 1 LEU H O 1
ATOM 2938 N N . THR H 2 2 ? -18.284 -26.728 43.314 1.00 53.94 2 THR H N 1
ATOM 2939 C CA . THR H 2 2 ? -17.742 -26.067 42.112 1.00 53.68 2 THR H CA 1
ATOM 2940 C C . THR H 2 2 ? -18.357 -26.550 40.802 1.00 53.42 2 THR H C 1
ATOM 2941 O O . THR H 2 2 ? -18.109 -27.673 40.364 1.00 52.67 2 THR H O 1
ATOM 2945 N N . PHE H 2 3 ? -19.145 -25.677 40.176 1.00 54.45 3 PHE H N 1
ATOM 2946 C CA . PHE H 2 3 ? -19.668 -25.898 38.821 1.00 54.62 3 PHE H CA 1
ATOM 2947 C C . PHE H 2 3 ? -18.585 -26.348 37.813 1.00 54.14 3 PHE H C 1
ATOM 2948 O O . PHE H 2 3 ? -18.907 -27.004 36.824 1.00 54.06 3 PHE H O 1
ATOM 2956 N N . LEU H 2 4 ? -17.322 -25.982 38.063 1.00 54.47 4 LEU H N 1
ATOM 2957 C CA . LEU H 2 4 ? -16.189 -26.384 37.219 1.00 54.15 4 LEU H CA 1
ATOM 2958 C C . LEU H 2 4 ? -16.065 -27.890 36.988 1.00 54.19 4 LEU H C 1
ATOM 2959 O O . LEU H 2 4 ? -15.882 -28.312 35.847 1.00 54.22 4 LEU H O 1
ATOM 2964 N N . GLU H 2 5 ? -16.163 -28.692 38.048 1.00 54.49 5 GLU H N 1
ATOM 2965 C CA . GLU H 2 5 ? -16.066 -30.153 37.904 1.00 54.46 5 GLU H CA 1
ATOM 2966 C C . GLU H 2 5 ? -17.418 -30.810 37.648 1.00 54.66 5 GLU H C 1
ATOM 2967 O O . GLU H 2 5 ? -17.469 -31.884 37.048 1.00 55.01 5 GLU H O 1
ATOM 2973 N N . TYR H 2 6 ? -18.510 -30.180 38.083 1.00 54.81 6 TYR H N 1
ATOM 2974 C CA . TYR H 2 6 ? -19.842 -30.618 37.653 1.00 55.34 6 TYR H CA 1
ATOM 2975 C C . TYR H 2 6 ? -19.953 -30.586 36.124 1.00 55.12 6 TYR H C 1
ATOM 2976 O O . TYR H 2 6 ? -20.543 -31.480 35.519 1.00 55.16 6 TYR H O 1
ATOM 2985 N N . TRP H 2 7 ? -19.329 -29.578 35.515 1.00 54.57 7 TRP H N 1
ATOM 2986 C CA . TRP H 2 7 ? -19.235 -29.451 34.057 1.00 54.32 7 TRP H CA 1
ATOM 2987 C C . TRP H 2 7 ? -18.019 -30.201 33.460 1.00 53.64 7 TRP H C 1
ATOM 2988 O O . TRP H 2 7 ? -17.631 -29.944 32.326 1.00 52.90 7 TRP H O 1
ATOM 2999 N N . ALA H 2 8 ? -17.424 -31.122 34.224 1.00 53.42 8 ALA H N 1
ATOM 3000 C CA . ALA H 2 8 ? -16.292 -31.936 33.767 1.00 52.90 8 ALA H CA 1
ATOM 3001 C C . ALA H 2 8 ? -16.621 -33.439 33.706 1.00 52.80 8 ALA H C 1
ATOM 3002 O O . ALA H 2 8 ? -15.747 -34.242 33.386 1.00 53.21 8 ALA H O 1
ATOM 3004 N N . GLN H 2 9 ? -17.870 -33.808 34.000 1.00 52.84 9 GLN H N 1
ATOM 3005 C CA . GLN H 2 9 ? -18.349 -35.182 33.862 1.00 53.35 9 GLN H CA 1
ATOM 3006 C C . GLN H 2 9 ? -18.764 -35.436 32.428 1.00 53.96 9 GLN H C 1
ATOM 3007 O O . GLN H 2 9 ? -18.425 -36.471 31.850 1.00 55.36 9 GLN H O 1
ATOM 3013 N N . LEU H 2 10 ? -19.523 -34.494 31.873 1.00 53.94 10 LEU H N 1
ATOM 3014 C CA . LEU H 2 10 ? -19.975 -34.574 30.483 1.00 54.46 10 LEU H CA 1
ATOM 3015 C C . LEU H 2 10 ? -18.847 -34.350 29.461 1.00 53.69 10 LEU H C 1
ATOM 3016 O O . LEU H 2 10 ? -18.758 -35.080 28.473 1.00 54.42 10 LEU H O 1
ATOM 3021 N N . MET H 2 11 ? -17.967 -33.386 29.736 1.00 52.16 11 MET H N 1
ATOM 3022 C CA . MET H 2 11 ? -17.057 -32.840 28.736 1.00 51.36 11 MET H CA 1
ATOM 3023 C C . MET H 2 11 ? -15.922 -33.825 28.456 1.00 50.88 11 MET H C 1
ATOM 3024 O O . MET H 2 11 ? -14.762 -33.560 28.747 1.00 49.95 11 MET H O 1
#

Sequence (378 aa):
NQVRPKLPLLKILHAAGAQGEMFTVKEVMHYLGQYIMVKQLYDAAAQHMVYCGGDLLGELLGRQSFSVKDPSPLYDMLRKNLVTLTFLEYWAQLMNQVRPKLPLLKILHAAGAQGEMFTVKEVMHYLGQYIMVKQLYDAAAQHMVYCGGDLLGELLGRQSFSVKDPSPLYDMLRKNLVTLTFLEYWAQLMQVRPKLPLLKILHAAGAQGEMFTVKEVMHYLGQYIMVKQLYDAAAQHMVYCGGDLLGELLGRQSFSVKDPSPLYDMLRKNLVTLTFLEYWAQLMQVRPKLPLLKILHAAGAQGEMFTVKEVMHYLGQYIMVKQLYDAAAQHMVYCGGDLLGELLGRQSFSVKDPSPLYDMLRKNLVTLTFLEYWAQLM

Foldseek 3Di:
DKKFFDPLLVVLQVVQPDDDTIGDPVVSVVSNVSSCVVVVQADPVPRQKGQCCVDSVCVLLVHGMDGNVDVVSVVVSSVVGIDD/DDPVVVVVVVD/DWWFFDPLVVVLQVVQVDDDGTAHPVRVVVSVVSSCVVVVQADPPPRQKGQPQPDSPVVLLVHRIDGNVPCVSVVVSVVVTIHD/DDPVVVVVVVD/DWFFDPLVVVLLVVQVDDDGDDDPVVSVVSVCSSCVVVVQADPVDGQKGAQQPHSVQVLQVHGIDGVVDCVSVVVSCVVGIHD/DDPPVVVVPVD/DWFFAPLVVVQLVQLPDDDGDDDPVGSCVSVCSSCVVVVQADPVDRQKGAPPPHSVCVLQVDRIDGNVDCPRVVVSVPVRTHD/DDPVVVVVVVD

B-factor: mean 45.78, std 5.05, range [34.25, 64.8]

Secondary structure (DSSP, 8-state):
--BEE-HHHHHHHHTTT--SS-B-HHHHHHHHHHHHHHTT-B-SSSTTEE--TTSHHHHHHT-S-EESSS-TTHHHHHHHTEE-/--BEE-HHHHHHHHTTT---S-B-HHHHHHHHHHHHHHHT-B-SSSTTEE---SSTTHHHHTSS-EETTS-HHHHHHHHTTEE-/--HHHHTTT--/--HHHHTTT--/-BEE-HHHHHHHHTTT--SS-B-HHHHHHHHHHHHHHHT-B-SSSTTEEE-TTSHHHHHHT-SEEETT--TTGGGTTTSSEE-/--HHHHTTT--/-BEE-HHHHHHHHTTT--SS-B-HHHHTHHHHHHHHHHT-B-SSSTTEEE-TTSGGGTTTT-SEEETT--HHHHHHHHHSEE-/--HHHHTTS--

Organism: Homo sapiens (NCBI:txid9606)

Solvent-accessible surface area: 19810 Å² total; per-residue (Å²): 187,94,9,97,13,90,129,63,0,30,135,1,0,77,62,25,56,8,159,42,123,94,8,50,75,134,63,0,9,82,50,1,3,58,10,0,58,94,98,148,24,67,39,79,81,32,42,21,26,0,20,0,12,68,47,83,1,0,131,42,20,72,45,43,1,5,18,2,21,25,24,24,10,1,91,24,6,23,112,118,12,17,76,148,134,76,6,122,79,16,11,51,30,35,80,196,86,6,136,10,98,111,66,2,24,129,3,0,82,73,8,62,6,155,29,125,106,4,54,77,135,72,1,13,90,55,3,8,68,9,0,56,89,107,153,30,54,50,93,76,40,43,32,26,0,14,0,5,78,51,88,0,0,134,42,18,66,50,51,4,9,14,3,22,22,31,17,14,3,102,21,7,11,113,128,15,19,60,153,132,61,4,126,78,16,9,54,29,36,74,100,13,99,1,83,49,45,0,0,87,2,1,34,64,14,60,8,59,6,34,75,2,34,76,138,26,1,10,76,57,1,6,70,8,2,57,102,97,145,22,61,51,78,82,32,30,33,51,0,119,0,33,86,25,67,4,0,120,42,24,72,108,140,46,7,17,8,139,73,37,85,10,3,96,63,9,17,179,143,11,13,57,137,137,67,0,124,109,28,9,56,122,46,95,106,27,121,2,86,29,56,0,0,90,5,2,31,69,19,45,16,60,17,31,102,4,23,67,171,37,0,11,83,56,2,4,57,5,3,53,103,93,150,29,70,52,80,78,35,32,39,38,0,120,3,43,86,17,69,6,10,114,18,38,66,101,143,34,7,26,8,121,78,45,84,16,6,77,63,3,21,175,114,16,14,54,166,139,76,3,112,108,44,7,50,121,48,116

GO terms:
  GO:0008047 enzyme activator activity (F, IDA)
  GO:0005654 nucleoplasm (C, IDA)
  GO:1901797 negative regulation of signal transduction by p53 class mediator (P, IDA)
  GO:0019899 enzyme binding (F, IPI)
  GO:0008285 negative regulation of cell population proliferation (P, TAS)
  GO:0005654 nucleoplasm (C, TAS)
  GO:0005515 protein binding (F, IPI)
  GO:0045892 negative regulation of DNA-templated transcription (P, IDA)
  GO:0030330 DNA damage response, signal transduction by p53 class mediator (P, IEP)
  GO:0050821 protein stabilization (P, IEP)
  GO:0071456 cellular response to hypoxia (P, IEP)
  GO:0065003 protein-containing complex assembly (P, IDA)
  GO:0000122 negative regulation of transcription by RNA polymerase II (P, IDA)
  GO:0005634 nucleus (C, EXP)
  GO:0005737 cytoplasm (C, EXP)
  GO:0008270 zinc ion binding (F, TAS)
  GO:0042177 negative regulation of protein catabolic process (P, IMP)

InterPro domains:
  IPR001841 Zinc finger, RING-type [PS50089] (437-478)
  IPR001876 Zinc finger, RanBP2-type [PF00641] (300-329)
  IPR001876 Zinc finger, RanBP2-type [PS01358] (304-323)
  IPR001876 Zinc finger, RanBP2-type [PS50199] (300-329)
  IPR003121 SWIB/MDM2 domain [PS51925] (25-108)
  IPR013083 Zinc finger, RING/FYVE/PHD-type [G3DSA:3.30.40.10] (427-490)
  IPR015458 MDM4 [PIRSF500699] (1-490)
  IPR016495 p53 negative regulator Mdm2/Mdm4 [PIRSF006748] (1-490)
  IPR036443 Zinc finger, RanBP2-type superfamily [SSF90209] (291-335)
  IPR036885 SWIB/MDM2 domain superfamily [G3DSA:1.10.245.10] (12-111)
  IPR036885 SWIB/MDM2 domain superfamily [SSF47592] (18-114)
  IPR051652 MDM2/MDM4 and MUL1 [PTHR12183] (26-489)